Protein 6R2M (pdb70)

Radius of gyration: 29.25 Å; Cα contacts (8 Å, |Δi|>4): 1057; chains: 2; bounding box: 59×76×83 Å

Structure (mmCIF, N/CA/C/O backbone):
data_6R2M
#
_entry.id   6R2M
#
_cell.length_a   40.080
_cell.length_b   71.560
_cell.length_c   131.300
_cell.angle_alpha   90.00
_cell.angle_beta   95.80
_cell.angle_gamma   90.00
#
_symmetry.space_group_name_H-M   'P 1 21 1'
#
loop_
_entity.id
_entity.type
_entity.pdbx_description
1 polymer 'Glycoside transferase'
2 water water
#
loop_
_atom_site.group_PDB
_atom_site.id
_atom_site.type_symbol
_atom_site.label_atom_id
_atom_site.label_alt_id
_atom_site.label_comp_id
_atom_site.label_asym_id
_atom_site.label_entity_id
_atom_site.label_seq_id
_atom_site.pdbx_PDB_ins_code
_atom_site.Cartn_x
_atom_site.Cartn_y
_atom_site.Cartn_z
_atom_site.occupancy
_atom_site.B_iso_or_equiv
_atom_site.auth_seq_id
_atom_site.auth_comp_id
_atom_site.auth_asym_id
_atom_site.auth_atom_id
_atom_site.pdbx_PDB_model_num
ATOM 1 N N . SER A 1 10 ? 15.907 80.515 47.687 1.00 47.17 10 SER A N 1
ATOM 2 C CA . SER A 1 10 ? 15.730 79.202 48.302 1.00 40.95 10 SER A CA 1
ATOM 3 C C . SER A 1 10 ? 16.261 78.088 47.406 1.00 35.70 10 SER A C 1
ATOM 4 O O . SER A 1 10 ? 15.487 77.346 46.800 1.00 34.95 10 SER A O 1
ATOM 7 N N . ALA A 1 11 ? 17.590 77.966 47.328 1.00 34.62 11 ALA A N 1
ATOM 8 C CA . ALA A 1 11 ? 18.196 76.932 46.509 1.00 26.45 11 ALA A CA 1
ATOM 9 C C . ALA A 1 11 ? 19.576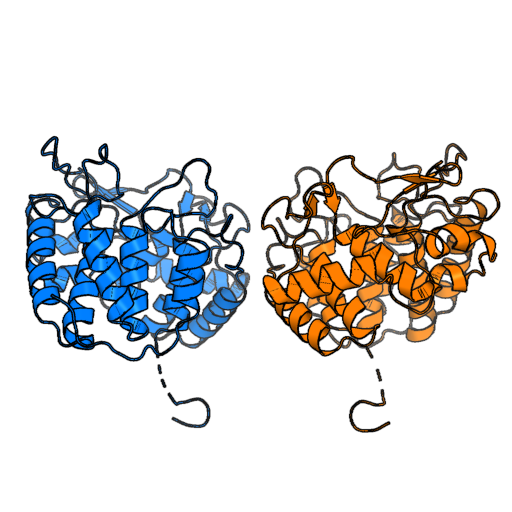 76.571 47.046 1.00 20.97 11 ALA A C 1
ATOM 10 O O . ALA A 1 11 ? 20.378 77.475 47.319 1.00 23.05 11 ALA A O 1
ATOM 12 N N . PRO A 1 12 ? 19.887 75.290 47.202 1.00 18.01 12 PRO A N 1
ATOM 13 C CA . PRO A 1 12 ? 21.237 74.915 47.629 1.00 16.37 12 PRO A CA 1
ATOM 14 C C . PRO A 1 12 ? 22.267 75.215 46.549 1.00 18.71 12 PRO A C 1
ATOM 15 O O . PRO A 1 12 ? 21.953 75.352 45.365 1.00 14.29 12 PRO A O 1
ATOM 19 N N . LYS A 1 13 ? 23.518 75.330 46.987 1.00 16.91 13 LYS A N 1
ATOM 20 C CA . LYS A 1 13 ? 24.620 75.459 46.043 1.00 15.78 13 LYS A CA 1
ATOM 21 C C . LYS A 1 13 ? 24.585 74.279 45.075 1.00 19.42 13 LYS A C 1
ATOM 22 O O . LYS A 1 13 ? 24.327 73.143 45.475 1.00 15.24 13 LYS A O 1
ATOM 28 N N . GLU A 1 14 ? 24.788 74.558 43.788 1.00 15.66 14 GLU A N 1
ATOM 29 C CA . GLU A 1 14 ? 24.720 73.500 42.788 1.00 16.62 14 GLU A CA 1
ATOM 30 C C . GLU A 1 14 ? 25.905 72.556 42.944 1.00 17.06 14 GLU A C 1
ATOM 31 O O . GLU A 1 14 ? 27.057 72.993 43.030 1.00 20.31 14 GLU A O 1
ATOM 37 N N . THR A 1 15 ? 25.617 71.260 42.990 1.00 15.20 15 THR A N 1
ATOM 38 C CA . THR A 1 15 ? 26.619 70.225 43.186 1.00 12.58 15 THR A CA 1
ATOM 39 C C . THR A 1 15 ? 26.843 69.460 41.886 1.00 15.33 15 THR A C 1
ATOM 40 O O . THR A 1 15 ? 25.991 69.458 40.995 1.00 17.34 15 THR A O 1
ATOM 44 N N . THR A 1 16 ? 27.983 68.764 41.802 1.00 12.75 16 THR A N 1
ATOM 45 C CA . THR A 1 16 ? 28.287 67.918 40.649 1.00 13.04 16 THR A CA 1
ATOM 46 C C . THR A 1 16 ? 27.826 66.488 40.905 1.00 12.50 16 THR A C 1
ATOM 47 O O . THR A 1 16 ? 28.431 65.794 41.736 1.00 11.38 16 THR A O 1
ATOM 51 N N . PRO A 1 17 ? 26.803 65.989 40.209 1.00 11.20 17 PRO A N 1
ATOM 52 C CA . PRO A 1 17 ? 26.336 64.624 40.461 1.00 10.69 17 PRO A CA 1
ATOM 53 C C . PRO A 1 17 ? 27.384 63.585 40.085 1.00 12.32 17 PRO A C 1
ATOM 54 O O . PRO A 1 17 ? 28.283 63.831 39.271 1.00 11.87 17 PRO A O 1
ATOM 58 N N . THR A 1 18 ? 27.268 62.412 40.720 1.00 8.91 18 THR A N 1
ATOM 59 C CA . THR A 1 18 ? 28.116 61.286 40.334 1.00 12.68 18 THR A CA 1
ATOM 60 C C . THR A 1 18 ? 27.706 60.715 38.990 1.00 12.59 18 THR A C 1
ATOM 61 O O . THR A 1 18 ? 28.511 60.049 38.334 1.00 11.70 18 THR A O 1
ATOM 65 N N . SER A 1 19 ? 26.472 60.972 38.572 1.00 10.77 19 SER A N 1
ATOM 66 C CA A SER A 1 19 ? 25.923 60.445 37.332 0.50 10.93 19 SER A CA 1
ATOM 67 C CA B SER A 1 19 ? 25.986 60.545 37.272 0.50 10.92 19 SER A CA 1
ATOM 68 C C . SER A 1 19 ? 24.638 61.205 37.045 1.00 9.11 19 SER A C 1
ATOM 69 O O . SER A 1 19 ? 23.967 61.649 37.981 1.00 10.13 19 SER A O 1
ATOM 74 N N . THR A 1 20 ? 24.281 61.315 35.775 1.00 9.45 20 THR A N 1
ATOM 75 C CA . THR A 1 20 ? 23.024 61.940 35.400 1.00 9.31 20 THR A CA 1
ATOM 76 C C . THR A 1 20 ? 22.114 61.039 34.583 1.00 7.41 20 THR A C 1
ATOM 77 O O . THR A 1 20 ? 21.069 61.508 34.127 1.00 9.40 20 THR A O 1
ATOM 81 N N . SER A 1 21 ? 22.478 59.773 34.365 1.00 9.32 21 SER A N 1
ATOM 82 C CA . SER A 1 21 ? 21.736 58.951 33.412 1.00 9.01 21 SER A CA 1
ATOM 83 C C . SER A 1 21 ? 20.343 58.604 33.924 1.00 9.57 21 SER A C 1
ATOM 84 O O . SER A 1 21 ? 19.382 58.567 33.141 1.00 11.20 21 SER A O 1
ATOM 87 N N . VAL A 1 22 ? 20.210 58.324 35.226 1.00 8.08 22 VAL A N 1
ATOM 88 C CA . VAL A 1 22 ? 18.894 58.019 35.778 1.00 5.74 22 VAL A CA 1
ATOM 89 C C . VAL A 1 22 ? 17.989 59.241 35.685 1.00 6.76 22 VAL A C 1
ATOM 90 O O . VAL A 1 22 ? 16.824 59.142 35.287 1.00 8.32 22 VAL A O 1
ATOM 94 N N . GLN A 1 23 ? 18.515 60.414 36.054 1.00 7.17 23 GLN A N 1
ATOM 95 C CA . GLN A 1 23 ? 17.740 61.650 35.951 1.00 8.40 23 GLN A CA 1
ATOM 96 C C . GLN A 1 23 ? 17.230 61.858 34.530 1.00 10.04 23 GLN A C 1
ATOM 97 O O . GLN A 1 23 ? 16.058 62.191 34.320 1.00 10.71 23 GLN A O 1
ATOM 103 N N . THR A 1 24 ? 18.107 61.664 33.539 1.00 10.05 24 THR A N 1
ATOM 104 C CA . THR A 1 24 ? 17.712 61.796 32.140 1.00 8.79 24 THR A CA 1
ATOM 105 C C . THR A 1 24 ? 16.641 60.781 31.780 1.00 9.19 24 THR A C 1
ATOM 106 O O . THR A 1 24 ? 15.645 61.126 31.137 1.00 9.34 24 THR A O 1
ATOM 110 N N . TYR A 1 25 ? 16.803 59.540 32.246 1.00 9.11 25 TYR A N 1
ATOM 111 C CA . TYR A 1 25 ? 15.838 58.489 31.943 1.00 11.08 25 TYR A CA 1
ATOM 112 C C . TYR A 1 25 ? 14.495 58.762 32.611 1.00 9.27 25 TYR A C 1
ATOM 113 O O . TYR A 1 25 ? 13.437 58.543 32.009 1.00 9.70 25 TYR A O 1
ATOM 122 N N . VAL A 1 26 ? 14.514 59.272 33.844 1.00 9.33 26 VAL A N 1
ATOM 123 C CA . VAL A 1 26 ? 13.261 59.584 34.522 1.00 9.63 26 VAL A CA 1
ATOM 124 C C . VAL A 1 26 ? 12.540 60.728 33.819 1.00 9.97 26 VAL A C 1
ATOM 125 O O . VAL A 1 26 ? 11.320 60.685 33.622 1.00 7.98 26 VAL A O 1
ATOM 129 N N . LYS A 1 27 ? 13.285 61.772 33.440 1.00 8.95 27 LYS A N 1
ATOM 130 C CA . LYS A 1 27 ? 12.695 62.877 32.694 1.00 8.01 27 LYS A CA 1
ATOM 131 C C . LYS A 1 27 ? 12.044 62.388 31.404 1.00 8.21 27 LYS A C 1
ATOM 132 O O . LYS A 1 27 ? 10.966 62.857 31.028 1.00 12.62 27 LYS A O 1
ATOM 138 N N . GLU A 1 28 ? 12.675 61.431 30.728 1.00 8.93 28 GLU A N 1
ATOM 139 C CA . GLU A 1 28 ? 12.179 60.999 29.424 1.00 13.13 28 GLU A CA 1
ATOM 140 C C . GLU A 1 28 ? 11.053 59.973 29.525 1.00 12.27 28 GLU A C 1
ATOM 141 O O . GLU A 1 28 ? 10.226 59.879 28.609 1.00 15.94 28 GLU A O 1
ATOM 147 N N . ASN A 1 29 ? 10.986 59.198 30.603 1.00 11.13 29 ASN A N 1
ATOM 148 C CA . ASN A 1 29 ? 10.093 58.047 30.604 1.00 8.09 29 ASN A CA 1
ATOM 149 C C . ASN A 1 29 ? 9.090 58.001 31.737 1.00 11.09 29 ASN A C 1
ATOM 150 O O . ASN A 1 29 ? 8.047 57.370 31.576 1.00 12.21 29 ASN A O 1
ATOM 155 N N . TYR A 1 30 ? 9.382 58.608 32.881 1.00 9.63 30 TYR A N 1
ATOM 156 C CA . TYR A 1 30 ? 8.498 58.506 34.031 1.00 8.05 30 TYR A CA 1
ATOM 157 C C . TYR A 1 30 ? 7.957 59.860 34.464 1.00 10.81 30 TYR A C 1
ATOM 158 O O . TYR A 1 30 ? 7.480 59.988 35.593 1.00 12.21 30 TYR A O 1
ATOM 167 N N . THR A 1 31 ? 8.028 60.882 33.616 1.00 10.08 31 THR A N 1
ATOM 168 C CA . THR A 1 31 ? 7.579 62.212 34.005 1.00 8.23 31 THR A CA 1
ATOM 169 C C . THR A 1 31 ? 6.399 62.644 33.151 1.00 11.73 31 THR A C 1
ATOM 170 O O . THR A 1 31 ? 6.481 62.646 31.918 1.00 13.92 31 THR A O 1
ATOM 174 N N . ALA A 1 32 ? 5.310 63.019 33.810 1.00 12.64 32 ALA A N 1
ATOM 175 C CA . ALA A 1 32 ? 4.159 63.570 33.112 1.00 18.95 32 ALA A CA 1
ATOM 176 C C . ALA A 1 32 ? 4.417 65.032 32.749 1.00 15.05 32 ALA A C 1
ATOM 177 O O . ALA A 1 32 ? 5.399 65.645 33.177 1.00 17.91 32 ALA A O 1
ATOM 179 N N . LYS A 1 33 ? 3.507 65.599 31.946 1.00 28.91 33 LYS A N 1
ATOM 180 C CA . LYS A 1 33 ? 3.698 66.961 31.447 1.00 21.84 33 LYS A CA 1
ATOM 181 C C . LYS A 1 33 ? 3.785 67.984 32.576 1.00 29.84 33 LYS A C 1
ATOM 182 O O . LYS A 1 33 ? 4.472 69.004 32.436 1.00 33.68 33 LYS A O 1
ATOM 188 N N . ASN A 1 34 ? 3.112 67.735 33.697 1.00 32.80 34 ASN A N 1
ATOM 189 C CA . ASN A 1 34 ? 3.189 68.653 34.826 1.00 36.74 34 ASN A CA 1
ATOM 190 C C . ASN A 1 34 ? 4.426 68.441 35.688 1.00 32.68 34 ASN A C 1
ATOM 191 O O . ASN A 1 34 ? 4.573 69.125 36.708 1.00 27.56 34 ASN A O 1
ATOM 196 N N . GLY A 1 35 ? 5.315 67.526 35.309 1.00 16.77 35 GLY A N 1
ATOM 197 C CA . GLY A 1 35 ? 6.535 67.319 36.053 1.00 20.45 35 GLY A CA 1
ATOM 198 C C . GLY A 1 35 ? 6.449 66.275 37.134 1.00 14.13 35 GLY A C 1
ATOM 199 O O . GLY A 1 35 ? 7.448 66.041 37.829 1.00 17.64 35 GLY A O 1
ATOM 200 N N . LEU A 1 36 ? 5.302 65.631 37.311 1.00 14.16 36 LEU A N 1
ATOM 201 C CA . LEU A 1 36 ? 5.199 64.646 38.378 1.00 11.29 36 LEU A CA 1
ATOM 202 C C . LEU A 1 36 ? 5.658 63.286 37.880 1.00 10.36 36 LEU A C 1
ATOM 203 O O . LEU A 1 36 ? 5.545 62.969 36.690 1.00 9.32 36 LEU A O 1
ATOM 208 N N . ILE A 1 37 ? 6.197 62.493 38.809 1.00 9.65 37 ILE A N 1
ATOM 209 C CA . ILE A 1 37 ? 6.695 61.152 38.507 1.00 8.23 37 ILE A CA 1
ATOM 210 C C . ILE A 1 37 ? 5.538 60.162 38.556 1.00 8.42 37 ILE A C 1
ATOM 211 O O . ILE A 1 37 ? 4.816 60.083 39.558 1.00 9.08 37 ILE A O 1
ATOM 216 N N . VAL A 1 38 ? 5.371 59.382 37.471 1.00 7.06 38 VAL A N 1
ATOM 217 C CA . VAL A 1 38 ? 4.263 58.445 37.317 1.00 6.64 38 VAL A CA 1
ATOM 218 C C . VAL A 1 38 ? 4.737 57.021 37.602 1.00 9.45 38 VAL A C 1
ATOM 219 O O . VAL A 1 38 ? 5.930 56.706 37.528 1.00 10.63 38 VAL A O 1
ATOM 223 N N . ASP A 1 39 ? 3.784 56.138 37.928 1.00 7.84 39 ASP A N 1
ATOM 224 C CA . ASP A 1 39 ? 4.139 54.766 38.277 1.00 6.40 39 ASP A CA 1
ATOM 225 C C . ASP A 1 39 ? 4.505 53.933 37.052 1.00 7.44 39 ASP A C 1
ATOM 226 O O . ASP A 1 39 ? 5.427 53.115 37.118 1.00 9.51 39 ASP A O 1
ATOM 231 N N . TYR A 1 40 ? 3.783 54.104 35.941 1.00 7.60 40 TYR A N 1
ATOM 232 C CA . TYR A 1 40 ? 4.106 53.449 34.679 1.00 7.64 40 TYR A CA 1
ATOM 233 C C . TYR A 1 40 ? 3.988 54.457 33.550 1.00 10.12 40 TYR A C 1
ATOM 234 O O . TYR A 1 40 ? 3.076 55.288 33.552 1.00 12.67 40 TYR A O 1
ATOM 243 N N . LYS A 1 41 ? 4.868 54.341 32.558 1.00 8.85 41 LYS A N 1
ATOM 244 C CA . LYS A 1 41 ? 4.746 55.166 31.364 1.00 9.31 41 LYS A CA 1
ATOM 245 C C . LYS A 1 41 ? 3.515 54.746 30.569 1.00 11.86 41 LYS A C 1
ATOM 246 O O . LYS A 1 41 ? 3.243 53.553 30.407 1.00 12.20 41 LYS A O 1
ATOM 252 N N . ASN A 1 42 ? 2.771 55.736 30.072 1.00 11.05 42 ASN A N 1
ATOM 253 C CA . ASN A 1 42 ? 1.594 55.484 29.233 1.00 12.38 42 ASN A CA 1
ATOM 254 C C . ASN A 1 42 ? 0.568 54.611 29.951 1.00 17.81 42 ASN A C 1
ATOM 255 O O . ASN A 1 42 ? -0.077 53.749 29.349 1.00 19.21 42 ASN A O 1
ATOM 260 N N . ALA A 1 43 ? 0.413 54.820 31.253 1.00 16.57 43 ALA A N 1
ATOM 261 C CA . ALA A 1 43 ? -0.557 54.030 31.999 1.00 16.83 43 ALA A CA 1
ATOM 262 C C . ALA A 1 43 ? -1.973 54.485 31.677 1.00 17.25 43 ALA A C 1
ATOM 263 O O . ALA A 1 43 ? -2.229 55.678 31.488 1.00 21.33 43 ALA A O 1
ATOM 265 N N . GLN A 1 44 ? -2.898 53.523 31.616 1.00 26.41 44 GLN A N 1
ATOM 266 C CA . GLN A 1 44 ? -4.310 53.868 31.486 1.00 24.33 44 GLN A CA 1
ATOM 267 C C . GLN A 1 44 ? -4.821 54.550 32.750 1.00 23.45 44 GLN A C 1
ATOM 268 O O . GLN A 1 44 ? -5.647 55.468 32.678 1.00 29.46 44 GLN A O 1
ATOM 274 N N . GLU A 1 45 ? -4.347 54.103 33.918 1.00 23.24 45 GLU A N 1
ATOM 275 C CA . GLU A 1 45 ? -4.735 54.644 35.218 1.00 25.39 45 GLU A CA 1
ATOM 276 C C . GLU A 1 45 ? -3.464 55.094 35.931 1.00 16.51 45 GLU A C 1
ATOM 277 O O . GLU A 1 45 ? -2.967 54.395 36.829 1.00 19.42 45 GLU A O 1
ATOM 283 N N . PRO A 1 46 ? -2.908 56.243 35.551 1.00 14.71 46 PRO A N 1
ATOM 284 C CA . PRO A 1 46 ? -1.642 56.685 36.146 1.00 13.07 46 PRO A CA 1
ATOM 285 C C . PRO A 1 46 ? -1.824 57.147 37.579 1.00 14.28 46 PRO A C 1
ATOM 286 O O . PRO A 1 46 ? -2.856 57.712 37.949 1.00 14.46 46 PRO A O 1
ATOM 290 N N . HIS A 1 47 ? -0.782 56.929 38.380 1.00 10.62 47 HIS A N 1
ATOM 291 C CA . HIS A 1 47 ? -0.751 57.396 39.759 1.00 9.35 47 HIS A CA 1
ATOM 292 C C . HIS A 1 47 ? 0.539 58.159 39.990 1.00 12.32 47 HIS A C 1
ATOM 293 O O . HIS A 1 47 ? 1.619 57.680 39.623 1.00 12.44 47 HIS A O 1
ATOM 300 N N . TYR A 1 48 ? 0.418 59.339 40.594 1.00 9.98 48 TYR A N 1
ATOM 301 C CA . TYR A 1 48 ? 1.544 60.219 40.893 1.00 6.89 48 TYR A CA 1
ATOM 302 C C . TYR A 1 48 ? 1.784 60.136 42.397 1.00 9.12 48 TYR A C 1
ATOM 303 O O . TYR A 1 48 ? 1.217 60.900 43.174 1.00 8.78 48 TYR A O 1
ATOM 312 N N . LEU A 1 49 ? 2.653 59.205 42.792 1.00 6.72 49 LEU A N 1
ATOM 313 C CA . LEU A 1 49 ? 2.737 58.721 44.170 1.00 6.92 49 LEU A CA 1
ATOM 314 C C . LEU A 1 49 ? 3.755 59.503 44.996 1.00 6.80 49 LEU A C 1
ATOM 315 O O . LEU A 1 49 ? 4.842 59.827 44.514 1.00 8.15 49 LEU A O 1
ATOM 320 N N . ALA A 1 50 ? 3.396 59.795 46.258 1.00 5.87 50 ALA A N 1
ATOM 321 C CA . ALA A 1 50 ? 4.393 60.317 47.186 1.00 6.24 50 ALA A CA 1
ATOM 322 C C . ALA A 1 50 ? 5.545 59.343 47.334 1.00 7.14 50 ALA A C 1
ATOM 323 O O . ALA A 1 50 ? 6.692 59.756 47.572 1.00 7.13 50 ALA A O 1
ATOM 325 N N . GLU A 1 51 ? 5.253 58.050 47.202 1.00 5.42 51 GLU A N 1
ATOM 326 C CA . GLU A 1 51 ? 6.277 57.022 47.237 1.00 4.80 51 GLU A CA 1
ATOM 327 C C . GLU A 1 51 ? 7.320 57.255 46.152 1.00 7.01 51 GLU A C 1
ATOM 328 O O . GLU A 1 51 ? 8.533 57.206 46.412 1.00 6.28 51 GLU A O 1
ATOM 334 N N . SER A 1 52 ? 6.862 57.535 44.934 1.00 6.91 52 SER A N 1
ATOM 335 C CA . SER A 1 52 ? 7.779 57.704 43.813 1.00 5.32 52 SER A CA 1
ATOM 336 C C . SER A 1 52 ? 8.646 58.947 43.971 1.00 6.71 52 SER A C 1
ATOM 337 O O . SER A 1 52 ? 9.869 58.877 43.794 1.00 6.18 52 SER A O 1
ATOM 340 N N . ILE A 1 53 ? 8.042 60.100 44.299 1.00 8.32 53 ILE A N 1
ATOM 341 C CA . ILE A 1 53 ? 8.853 61.310 44.435 1.00 7.42 53 ILE A CA 1
ATOM 342 C C . ILE A 1 53 ? 9.823 61.161 45.603 1.00 7.53 53 ILE A C 1
ATOM 343 O O . ILE A 1 53 ? 10.976 61.593 45.515 1.00 8.26 53 ILE A O 1
ATOM 348 N N . GLY A 1 54 ? 9.402 60.505 46.691 1.00 5.51 54 GLY A N 1
ATOM 349 C CA . GLY A 1 54 ? 10.314 60.299 47.806 1.00 4.84 54 GLY A CA 1
ATOM 350 C C . GLY A 1 54 ? 11.486 59.396 47.445 1.00 6.13 54 GLY A C 1
ATOM 351 O O . GLY A 1 54 ? 12.619 59.631 47.878 1.00 6.36 54 GLY A O 1
ATOM 352 N N . LEU A 1 55 ? 11.231 58.345 46.666 1.00 6.19 55 LEU A N 1
ATOM 353 C CA . LEU A 1 55 ? 12.319 57.464 46.240 1.00 5.06 55 LEU A CA 1
ATOM 354 C C . LEU A 1 55 ? 13.269 58.195 45.296 1.00 6.59 55 LEU A C 1
ATOM 355 O O . LEU A 1 55 ? 14.491 58.032 45.379 1.00 6.02 55 LEU A O 1
ATOM 360 N N . TYR A 1 56 ? 12.721 59.016 44.409 1.00 7.20 56 TYR A N 1
ATOM 361 C CA . TYR A 1 56 ? 13.569 59.806 43.533 1.00 4.63 56 TYR A CA 1
ATOM 362 C C . TYR A 1 56 ? 14.405 60.788 44.339 1.00 8.27 56 TYR A C 1
ATOM 363 O O . TYR A 1 56 ? 15.604 60.941 44.083 1.00 7.51 56 TYR A O 1
ATOM 372 N N . MET A 1 57 ? 13.801 61.435 45.343 1.00 6.18 57 MET A N 1
ATOM 373 C CA . MET A 1 57 ? 14.573 62.309 46.227 1.00 7.00 57 MET A CA 1
ATOM 374 C C . MET A 1 57 ? 15.702 61.556 46.913 1.00 7.40 57 MET A C 1
ATOM 375 O O . MET A 1 57 ? 16.823 62.071 47.022 1.00 7.01 57 MET A O 1
ATOM 380 N N . GLU A 1 58 ? 15.412 60.347 47.407 1.00 6.97 58 GLU A N 1
ATOM 381 C CA . GLU A 1 58 ? 16.438 59.524 48.038 1.00 6.31 58 GLU A CA 1
ATOM 382 C C . GLU A 1 58 ? 17.591 59.257 47.073 1.00 7.66 58 GLU A C 1
ATOM 383 O O . GLU A 1 58 ? 18.769 59.418 47.427 1.00 8.94 58 GLU A O 1
ATOM 389 N N . TYR A 1 59 ? 17.267 58.861 45.838 1.00 7.39 59 TYR A N 1
ATOM 390 C CA . TYR A 1 59 ? 18.290 58.624 44.830 1.00 6.88 59 TYR A CA 1
ATOM 391 C C . TYR A 1 59 ? 19.119 59.878 44.570 1.00 8.05 59 TYR A C 1
ATOM 392 O O . TYR A 1 59 ? 20.346 59.806 44.465 1.00 6.78 59 TYR A O 1
ATOM 401 N N . LEU A 1 60 ? 18.466 61.039 44.467 1.00 5.31 60 LEU A N 1
ATOM 402 C CA . LEU A 1 60 ? 19.175 62.259 44.102 1.00 5.20 60 LEU A CA 1
ATOM 403 C C . LEU A 1 60 ? 20.165 62.689 45.174 1.00 7.05 60 LEU A C 1
ATOM 404 O O . LEU A 1 60 ? 21.216 63.244 44.845 1.00 7.72 60 LEU A O 1
ATOM 409 N N . VAL A 1 61 ? 19.862 62.437 46.451 1.00 7.45 61 VAL A N 1
ATOM 410 C CA . VAL A 1 61 ? 20.855 62.691 47.494 1.00 8.96 61 VAL A CA 1
ATOM 411 C C . VAL A 1 61 ? 22.037 61.751 47.328 1.00 10.36 61 VAL A C 1
ATOM 412 O O . VAL A 1 61 ? 23.200 62.166 47.449 1.00 11.78 61 VAL A O 1
ATOM 416 N N . GLU A 1 62 ? 21.762 60.478 47.017 1.00 9.54 62 GLU A N 1
ATOM 417 C CA . GLU A 1 62 ? 22.830 59.496 46.878 1.00 11.95 62 GLU A CA 1
ATOM 418 C C . GLU A 1 62 ? 23.792 59.872 45.754 1.00 10.29 62 GLU A C 1
ATOM 419 O O . GLU A 1 62 ? 25.006 59.672 45.881 1.00 13.00 62 GLU A O 1
ATOM 425 N N . VAL A 1 63 ? 23.281 60.437 44.658 1.00 8.27 63 VAL A N 1
ATOM 426 C CA . VAL A 1 63 ? 24.132 60.793 43.520 1.00 9.29 63 VAL A CA 1
ATOM 427 C C . VAL A 1 63 ? 24.545 62.266 43.543 1.00 7.61 63 VAL A C 1
ATOM 428 O O . VAL A 1 63 ? 25.093 62.766 42.557 1.00 8.55 63 VAL A O 1
ATOM 432 N N . ASN A 1 64 ? 24.309 62.968 44.651 1.00 8.57 64 ASN A N 1
ATOM 433 C CA . ASN A 1 64 ? 24.852 64.316 44.862 1.00 8.12 64 ASN A CA 1
ATOM 434 C C . ASN A 1 64 ? 24.317 65.312 43.843 1.00 7.88 64 ASN A C 1
ATOM 435 O O . ASN A 1 64 ? 25.070 66.096 43.271 1.00 8.96 64 ASN A O 1
ATOM 440 N N . ASP A 1 65 ? 23.009 65.282 43.591 1.00 6.41 65 ASP A N 1
ATOM 441 C CA . ASP A 1 65 ? 22.401 66.158 42.584 1.00 7.93 65 ASP A CA 1
ATOM 442 C C . ASP A 1 65 ? 21.465 67.161 43.260 1.00 7.80 65 ASP A C 1
ATOM 443 O O . ASP A 1 65 ? 20.250 66.972 43.330 1.00 8.17 65 ASP A O 1
ATOM 448 N N . SER A 1 66 ? 22.042 68.270 43.731 1.00 8.49 66 SER A N 1
ATOM 449 C CA . SER A 1 66 ? 21.226 69.220 44.481 1.00 6.28 66 SER A CA 1
ATOM 450 C C . SER A 1 66 ? 20.204 69.925 43.603 1.00 9.08 66 SER A C 1
ATOM 451 O O . SER A 1 66 ? 19.102 70.245 44.072 1.00 10.09 66 SER A O 1
ATOM 454 N N . LYS A 1 67 ? 20.551 70.190 42.347 1.00 7.62 67 LYS A N 1
ATOM 455 C CA . LYS A 1 67 ? 19.624 70.902 41.475 1.00 8.56 67 LYS A CA 1
ATOM 456 C C . LYS A 1 67 ? 18.360 70.091 41.219 1.00 10.17 67 LYS A C 1
ATOM 457 O O . LYS A 1 67 ? 17.239 70.603 41.362 1.00 9.56 67 LYS A O 1
ATOM 463 N N . THR A 1 68 ? 18.513 68.818 40.847 1.00 8.26 68 THR A N 1
ATOM 464 C CA . THR A 1 68 ? 17.320 68.005 40.623 1.00 7.66 68 THR A CA 1
ATOM 465 C C . THR A 1 68 ? 16.585 67.737 41.937 1.00 8.70 68 THR A C 1
ATOM 466 O O . THR A 1 68 ? 15.354 67.694 41.951 1.00 8.61 68 THR A O 1
ATOM 470 N N . PHE A 1 69 ? 17.311 67.611 43.050 1.00 7.88 69 PHE A N 1
ATOM 471 C CA . PHE A 1 69 ? 16.658 67.432 44.343 1.00 6.82 69 PHE A CA 1
ATOM 472 C C . PHE A 1 69 ? 15.735 68.611 44.655 1.00 8.57 69 PHE A C 1
ATOM 473 O O . PHE A 1 69 ? 14.589 68.420 45.076 1.00 6.63 69 PHE A O 1
ATOM 481 N N . GLN A 1 70 ? 16.229 69.840 44.485 1.00 7.26 70 GLN A N 1
ATOM 482 C CA . GLN A 1 70 ? 15.395 71.008 44.770 1.00 9.10 70 GLN A CA 1
ATOM 483 C C . GLN A 1 70 ? 14.212 71.093 43.812 1.00 9.83 70 GLN A C 1
ATOM 484 O O . GLN A 1 70 ? 13.122 71.517 44.218 1.00 10.08 70 GLN A O 1
ATOM 490 N N . GLU A 1 71 ? 14.392 70.675 42.554 1.00 7.85 71 GLU A N 1
ATOM 491 C CA . GLU A 1 71 ? 13.258 70.658 41.633 1.00 8.73 71 GLU A CA 1
ATOM 492 C C . GLU A 1 71 ? 12.170 69.735 42.151 1.00 8.91 71 GLU A C 1
ATOM 493 O O . GLU A 1 71 ? 10.978 70.063 42.072 1.00 8.72 71 GLU A O 1
ATOM 499 N N . GLN A 1 72 ? 12.568 68.596 42.727 1.00 9.19 72 GLN A N 1
ATOM 500 C CA . GLN A 1 72 ? 11.604 67.682 43.322 1.00 8.03 72 GLN A CA 1
ATOM 501 C C . GLN A 1 72 ? 10.962 68.277 44.568 1.00 7.61 72 GLN A C 1
ATOM 502 O O . GLN A 1 72 ? 9.760 68.106 44.774 1.00 9.14 72 GLN A O 1
ATOM 508 N N . VAL A 1 73 ? 11.741 68.967 45.412 1.00 6.78 73 VAL A N 1
ATOM 509 C CA . VAL A 1 73 ? 11.148 69.596 46.599 1.00 7.69 73 VAL A CA 1
ATOM 510 C C . VAL A 1 73 ? 10.073 70.592 46.178 1.00 7.55 73 VAL A C 1
ATOM 511 O O . VAL A 1 73 ? 9.021 70.696 46.821 1.00 8.96 73 VAL A O 1
ATOM 515 N N . SER A 1 74 ? 10.310 71.318 45.082 1.00 7.94 74 SER A N 1
ATOM 516 C CA . SER A 1 74 ? 9.317 72.268 44.584 1.00 7.07 74 SER A CA 1
ATOM 517 C C . SER A 1 74 ? 8.048 71.561 44.136 1.00 7.58 74 SER A C 1
ATOM 518 O O . SER A 1 74 ? 6.941 72.019 44.442 1.00 9.83 74 SER A O 1
ATOM 521 N N . HIS A 1 75 ? 8.185 70.450 43.404 1.00 8.85 75 HIS A N 1
ATOM 522 C CA . HIS A 1 75 ? 6.998 69.689 43.012 1.00 8.54 75 HIS A CA 1
ATOM 523 C C . HIS A 1 75 ? 6.286 69.130 44.230 1.00 9.31 75 HIS A C 1
ATOM 524 O O . HIS A 1 75 ? 5.051 69.070 44.273 1.00 8.92 75 HIS A O 1
ATOM 531 N N . LEU A 1 76 ? 7.052 68.682 45.221 1.00 8.40 76 LEU A N 1
ATOM 532 C CA . LEU A 1 76 ? 6.455 68.210 46.463 1.00 6.63 76 LEU A CA 1
ATOM 533 C C . LEU A 1 76 ? 5.627 69.305 47.128 1.00 9.77 76 LEU A C 1
ATOM 534 O O . LEU A 1 76 ? 4.487 69.072 47.547 1.00 9.95 76 LEU A O 1
ATOM 539 N N . GLU A 1 77 ? 6.182 70.513 47.211 1.00 8.28 77 GLU A N 1
ATOM 540 C CA . GLU A 1 77 ? 5.491 71.601 47.895 1.00 10.03 77 GLU A CA 1
ATOM 541 C C . GLU A 1 77 ? 4.239 72.014 47.148 1.00 11.06 77 GLU A C 1
ATOM 542 O O . GLU A 1 77 ? 3.223 72.335 47.770 1.00 15.57 77 GLU A O 1
ATOM 548 N N . LYS A 1 78 ? 4.287 72.004 45.817 1.00 9.50 78 LYS A N 1
ATOM 549 C CA . LYS A 1 78 ? 3.160 72.519 45.055 1.00 8.70 78 LYS A CA 1
ATOM 550 C C . LYS A 1 78 ? 2.065 71.491 44.824 1.00 13.42 78 LYS A C 1
ATOM 551 O O . LYS A 1 78 ? 0.919 71.884 44.579 1.00 17.08 78 LYS A O 1
ATOM 557 N N . ASN A 1 79 ? 2.368 70.196 44.905 1.00 9.54 79 ASN A N 1
ATOM 558 C CA . ASN A 1 79 ? 1.396 69.184 44.527 1.00 6.52 79 ASN A CA 1
ATOM 559 C C . ASN A 1 79 ? 1.047 68.200 45.624 1.00 8.24 79 ASN A C 1
ATOM 560 O O . ASN A 1 79 ? -0.000 67.553 45.521 1.00 11.97 79 ASN A O 1
ATOM 565 N N . PHE A 1 80 ? 1.877 68.057 46.661 1.00 7.91 80 PHE A N 1
ATOM 566 C CA . PHE A 1 80 ? 1.661 67.012 47.655 1.00 9.96 80 PHE A CA 1
ATOM 567 C C . PHE A 1 80 ? 1.405 67.543 49.055 1.00 9.20 80 PHE A C 1
ATOM 568 O O . PHE A 1 80 ? 0.596 66.960 49.789 1.00 10.60 80 PHE A O 1
ATOM 576 N N . ILE A 1 81 ? 2.060 68.626 49.461 1.00 9.77 81 ILE A N 1
ATOM 577 C CA . ILE A 1 81 ? 1.987 69.085 50.846 1.00 9.92 81 ILE A CA 1
ATOM 578 C C . ILE A 1 81 ? 0.788 70.003 51.027 1.00 12.57 81 ILE A C 1
ATOM 579 O O . ILE A 1 81 ? 0.645 71.009 50.316 1.00 14.35 81 ILE A O 1
ATOM 584 N N . THR A 1 82 ? -0.068 69.666 51.986 1.00 11.49 82 THR A N 1
ATOM 585 C CA . THR A 1 82 ? -1.232 70.494 52.275 1.00 9.70 82 THR A CA 1
ATOM 586 C C . THR A 1 82 ? -0.845 71.711 53.107 1.00 15.06 82 THR A C 1
ATOM 587 O O . THR A 1 82 ? 0.275 71.832 53.608 1.00 14.35 82 THR A O 1
ATOM 591 N N . GLU A 1 83 ? -1.815 72.608 53.288 1.00 15.95 83 GLU A N 1
ATOM 592 C CA . GLU A 1 83 ? -1.549 73.797 54.085 1.00 19.95 83 GLU A CA 1
ATOM 593 C C . GLU A 1 83 ? -1.333 73.471 55.558 1.00 19.76 83 GLU A C 1
ATOM 594 O O . GLU A 1 83 ? -0.713 74.271 56.265 1.00 18.64 83 GLU A O 1
ATOM 600 N N . ASP A 1 84 ? -1.807 72.319 56.044 1.00 19.66 84 ASP A N 1
ATOM 601 C CA . ASP A 1 84 ? -1.477 71.882 57.395 1.00 19.80 84 ASP A CA 1
ATOM 602 C C . ASP A 1 84 ? -0.367 70.829 57.424 1.00 19.54 84 ASP A C 1
ATOM 603 O O . ASP A 1 84 ? -0.276 70.054 58.387 1.00 18.14 84 ASP A O 1
ATOM 608 N N . ASN A 1 85 ? 0.472 70.786 56.380 1.00 14.30 85 ASN A N 1
ATOM 609 C CA . ASN A 1 85 ? 1.758 70.100 56.405 1.00 13.38 85 ASN A CA 1
ATOM 610 C C . ASN A 1 85 ? 1.620 68.585 56.366 1.00 12.07 85 ASN A C 1
ATOM 611 O O . ASN A 1 85 ? 2.511 67.870 56.826 1.00 13.03 85 ASN A O 1
ATOM 616 N N . PHE A 1 86 ? 0.520 68.084 55.810 1.00 9.79 86 PHE A N 1
ATOM 617 C CA . PHE A 1 86 ? 0.399 66.671 55.482 1.00 8.56 86 PHE A CA 1
ATOM 618 C C . PHE A 1 86 ? 0.905 66.435 54.066 1.00 8.72 86 PHE A C 1
ATOM 619 O O . PHE A 1 86 ? 0.879 67.336 53.221 1.00 10.51 86 PHE A O 1
ATOM 627 N N . ILE A 1 87 ? 1.378 65.221 53.810 1.00 6.70 87 ILE A N 1
ATOM 628 C CA . ILE A 1 87 ? 1.826 64.818 52.475 1.00 8.56 87 ILE A CA 1
ATOM 629 C C . ILE A 1 87 ? 0.774 63.866 51.922 1.00 7.67 87 ILE A C 1
ATOM 630 O O . ILE A 1 87 ? 0.615 62.751 52.430 1.00 8.76 87 ILE A O 1
ATOM 635 N N . LYS A 1 88 ? 0.034 64.303 50.895 1.00 7.87 88 LYS A N 1
ATOM 636 C CA . LYS A 1 88 ? -0.899 63.406 50.215 1.00 5.59 88 LYS A CA 1
ATOM 637 C C . LYS A 1 88 ? -0.165 62.182 49.676 1.00 7.27 88 LYS A C 1
ATOM 638 O O . LYS A 1 88 ? 0.904 62.308 49.079 1.00 8.46 88 LYS A O 1
ATOM 644 N N . TRP A 1 89 ? -0.744 60.988 49.861 1.00 6.99 89 TRP A N 1
ATOM 645 C CA . TRP A 1 89 ? -0.049 59.797 49.364 1.00 5.68 89 TRP A CA 1
ATOM 646 C C . TRP A 1 89 ? -0.029 59.751 47.837 1.00 8.77 89 TRP A C 1
ATOM 647 O O . TRP A 1 89 ? 0.829 59.075 47.265 1.00 6.80 89 TRP A O 1
ATOM 658 N N . GLU A 1 90 ? -0.936 60.469 47.165 1.00 6.45 90 GLU A N 1
ATOM 659 C CA . GLU A 1 90 ? -0.816 60.704 45.727 1.00 6.95 90 GLU A CA 1
ATOM 660 C C . GLU A 1 90 ? -1.376 62.086 45.415 1.00 7.58 90 GLU A C 1
ATOM 661 O O . GLU A 1 90 ? -2.170 62.648 46.176 1.00 8.94 90 GLU A O 1
ATOM 667 N N . ALA A 1 91 ? -0.937 62.648 44.290 1.00 7.66 91 ALA A N 1
ATOM 668 C CA . ALA A 1 91 ? -1.191 64.062 43.999 1.00 8.36 91 ALA A CA 1
ATOM 669 C C . ALA A 1 91 ? -2.477 64.216 43.191 1.00 9.87 91 ALA A C 1
ATOM 670 O O . ALA A 1 91 ? -2.465 64.446 41.974 1.00 13.60 91 ALA A O 1
ATOM 672 N N . THR A 1 92 ? -3.611 64.089 43.886 1.00 10.13 92 THR A N 1
ATOM 673 C CA . THR A 1 92 ? -4.907 64.424 43.311 1.00 7.06 92 THR A CA 1
ATOM 674 C C . THR A 1 92 ? -5.703 65.233 44.328 1.00 8.66 92 THR A C 1
ATOM 675 O O . THR A 1 92 ? -5.484 65.148 45.542 1.00 12.02 92 THR A O 1
ATOM 679 N N . ASP A 1 93 ? -6.641 66.027 43.808 1.00 11.01 93 ASP A N 1
ATOM 680 C CA . ASP A 1 93 ? -7.487 66.843 44.671 1.00 12.66 93 ASP A CA 1
ATOM 681 C C . ASP A 1 93 ? -8.346 65.976 45.578 1.00 11.91 93 ASP A C 1
ATOM 682 O O . ASP A 1 93 ? -8.676 66.383 46.701 1.00 12.95 93 ASP A O 1
ATOM 687 N N . ALA A 1 94 ? -8.690 64.774 45.124 1.00 9.27 94 ALA A N 1
ATOM 688 C CA . ALA A 1 94 ? -9.573 63.883 45.862 1.00 12.01 94 ALA A CA 1
ATOM 689 C C . ALA A 1 94 ? -8.867 63.115 46.964 1.00 11.55 94 ALA A C 1
ATOM 690 O O . ALA A 1 94 ? -9.538 62.431 47.743 1.00 14.71 94 ALA A O 1
ATOM 692 N N . THR A 1 95 ? -7.544 63.201 47.047 1.00 9.85 95 THR A N 1
ATOM 693 C CA . THR A 1 95 ? -6.794 62.457 48.054 1.00 8.24 95 THR A CA 1
ATOM 694 C C . THR A 1 95 ? -6.882 63.173 49.387 1.00 9.34 95 THR A C 1
ATOM 695 O O . THR A 1 95 ? -6.554 64.358 49.484 1.00 9.75 95 THR A O 1
ATOM 699 N N . THR A 1 96 ? -7.278 62.443 50.427 1.00 8.19 96 THR A N 1
ATOM 700 C CA . THR A 1 96 ? -7.507 63.055 51.730 1.00 11.22 96 THR A CA 1
ATOM 701 C C . THR A 1 96 ? -6.655 62.435 52.825 1.00 9.44 96 THR A C 1
ATOM 702 O O . THR A 1 96 ? -6.893 62.720 54.003 1.00 8.88 96 THR A O 1
ATOM 706 N N . THR A 1 97 ? -5.694 61.581 52.477 1.00 8.01 97 THR A N 1
ATOM 707 C CA . THR A 1 97 ? -4.874 60.878 53.450 1.00 9.82 97 THR A CA 1
ATOM 708 C C . THR A 1 97 ? -3.406 60.941 53.052 1.00 8.31 97 THR A C 1
ATOM 709 O O . THR A 1 97 ? -3.061 61.129 51.880 1.00 9.11 97 THR A O 1
ATOM 713 N N . ASN A 1 98 ? -2.547 60.768 54.059 1.00 9.31 98 ASN A N 1
ATOM 714 C CA . ASN A 1 98 ? -1.128 60.506 53.861 1.00 9.98 98 ASN A CA 1
ATOM 715 C C . ASN A 1 98 ? -0.901 58.991 53.846 1.00 7.66 98 ASN A C 1
ATOM 716 O O . ASN A 1 98 ? -1.843 58.197 53.843 1.00 9.79 98 ASN A O 1
ATOM 721 N N . ALA A 1 99 ? 0.365 58.576 53.851 1.00 8.73 99 ALA A N 1
ATOM 722 C CA . ALA A 1 99 ? 0.769 57.211 54.188 1.00 7.78 99 ALA A CA 1
ATOM 723 C C . ALA A 1 99 ? 2.069 57.351 54.955 1.00 5.49 99 ALA A C 1
ATOM 724 O O . ALA A 1 99 ? 3.013 57.955 54.433 1.00 7.33 99 ALA A O 1
ATOM 726 N N . ILE A 1 100 ? 2.125 56.850 56.197 1.00 7.68 100 ILE A N 1
ATOM 727 C CA . ILE A 1 100 ? 3.275 57.207 57.033 1.00 6.64 100 ILE A CA 1
ATOM 728 C C . ILE A 1 100 ? 4.581 56.742 56.408 1.00 8.82 100 ILE A C 1
ATOM 729 O O . ILE A 1 100 ? 5.605 57.415 56.550 1.00 5.93 100 ILE A O 1
ATOM 734 N N . VAL A 1 101 ? 4.569 55.616 55.690 1.00 7.45 101 VAL A N 1
ATOM 735 C CA . VAL A 1 101 ? 5.802 55.103 55.095 1.00 7.76 101 VAL A CA 1
ATOM 736 C C . VAL A 1 101 ? 6.380 56.120 54.118 1.00 7.99 101 VAL A C 1
ATOM 737 O O . VAL A 1 101 ? 7.605 56.285 54.024 1.00 6.96 101 VAL A O 1
ATOM 741 N N . ASP A 1 102 ? 5.509 56.837 53.399 1.00 4.85 102 ASP A N 1
ATOM 742 C CA . ASP A 1 102 ? 5.958 57.835 52.433 1.00 6.06 102 ASP A CA 1
ATOM 743 C C . ASP A 1 102 ? 6.412 59.118 53.115 1.00 6.96 102 ASP A C 1
ATOM 744 O O . ASP A 1 102 ? 7.355 59.769 52.633 1.00 8.60 102 ASP A O 1
ATOM 749 N N . ASP A 1 103 ? 5.776 59.490 54.240 1.00 7.41 103 ASP A N 1
ATOM 750 C CA . ASP A 1 103 ? 6.257 60.629 55.014 1.00 7.79 103 ASP A CA 1
ATOM 751 C C . ASP A 1 103 ? 7.649 60.353 55.547 1.00 8.29 103 ASP A C 1
ATOM 752 O O . ASP A 1 103 ? 8.529 61.211 55.471 1.00 7.04 103 ASP A O 1
ATOM 757 N N . PHE A 1 104 ? 7.843 59.150 56.109 1.00 7.90 104 PHE A N 1
ATOM 758 C CA . PHE A 1 104 ? 9.136 58.739 56.660 1.00 6.11 104 PHE A CA 1
ATOM 759 C C . PHE A 1 104 ? 10.227 58.815 55.601 1.00 8.13 104 PHE A C 1
ATOM 760 O O . PHE A 1 104 ? 11.332 59.308 55.855 1.00 6.01 104 PHE A O 1
ATOM 768 N N . ARG A 1 105 ? 9.936 58.313 54.406 1.00 7.37 105 ARG A N 1
ATOM 769 C CA . ARG A 1 105 ? 10.934 58.309 53.342 1.00 4.71 105 ARG A CA 1
ATOM 770 C C . ARG A 1 105 ? 11.305 59.729 52.934 1.00 6.34 105 ARG A C 1
ATOM 771 O O . ARG A 1 105 ? 12.484 60.049 52.782 1.00 6.91 105 ARG A O 1
ATOM 779 N N . ILE A 1 106 ? 10.309 60.601 52.778 1.00 5.88 106 ILE A N 1
ATOM 780 C CA . ILE A 1 106 ? 10.568 61.960 52.316 1.00 5.39 106 ILE A CA 1
ATOM 781 C C . ILE A 1 106 ? 11.341 62.742 53.371 1.00 4.37 106 ILE A C 1
ATOM 782 O O . ILE A 1 106 ? 12.302 63.451 53.053 1.00 7.37 106 ILE A O 1
ATOM 787 N N . THR A 1 107 ? 10.919 62.645 54.641 1.00 6.22 107 THR A N 1
ATOM 788 C CA . THR A 1 107 ? 11.609 63.399 55.679 1.00 7.41 107 THR A CA 1
ATOM 789 C C . THR A 1 107 ? 13.022 62.881 55.878 1.00 7.50 107 THR A C 1
ATOM 790 O O . THR A 1 107 ? 13.942 63.676 56.072 1.00 8.27 107 THR A O 1
ATOM 794 N N . GLU A 1 108 ? 13.229 61.559 55.773 1.00 8.12 108 GLU A N 1
ATOM 795 C CA . GLU A 1 108 ? 14.588 61.032 55.826 1.00 8.65 108 GLU A CA 1
ATOM 796 C C . GLU A 1 108 ? 15.443 61.606 54.705 1.00 9.98 108 GLU A C 1
ATOM 797 O O . GLU A 1 108 ? 16.587 62.001 54.930 1.00 7.93 108 GLU A O 1
ATOM 803 N N . ALA A 1 109 ? 14.891 61.692 53.497 1.00 6.85 109 ALA A N 1
ATOM 804 C CA . ALA A 1 109 ? 15.644 62.238 52.380 1.00 5.73 109 ALA A CA 1
ATOM 805 C C . ALA A 1 109 ? 15.989 63.702 52.619 1.00 7.31 109 ALA A C 1
ATOM 806 O O . ALA A 1 109 ? 17.108 64.140 52.335 1.00 9.53 109 ALA A O 1
ATOM 808 N N . LEU A 1 110 ? 15.048 64.463 53.185 1.00 5.43 110 LEU A N 1
ATOM 809 C CA . LEU A 1 110 ? 15.298 65.866 53.484 1.00 5.27 110 LEU A CA 1
ATOM 810 C C . LEU A 1 110 ? 16.385 66.038 54.533 1.00 7.87 110 LEU A C 1
ATOM 811 O O . LEU A 1 110 ? 17.223 66.943 54.415 1.00 6.40 110 LEU A O 1
ATOM 816 N N . TYR A 1 111 ? 16.369 65.210 55.581 1.00 7.29 111 TYR A N 1
ATOM 817 C CA . TYR A 1 111 ? 17.421 65.301 56.591 1.00 9.11 111 TYR A CA 1
ATOM 818 C C . TYR A 1 111 ? 18.782 65.017 55.973 1.00 7.61 111 TYR A C 1
ATOM 819 O O . TYR A 1 111 ? 19.758 65.733 56.232 1.00 10.08 111 TYR A O 1
ATOM 828 N N . GLN A 1 112 ? 18.868 63.964 55.160 1.00 9.43 112 GLN A N 1
ATOM 829 C CA . GLN A 1 112 ? 20.137 63.612 54.528 1.00 10.67 112 GLN A CA 1
ATOM 830 C C . GLN A 1 112 ? 20.584 64.693 53.556 1.00 6.43 112 GLN A C 1
ATOM 831 O O . GLN A 1 112 ? 21.767 65.037 53.509 1.00 8.58 112 GLN A O 1
ATOM 837 N N . ALA A 1 113 ? 19.637 65.269 52.811 1.00 6.68 113 ALA A N 1
ATOM 838 C CA . ALA A 1 113 ? 19.945 66.345 51.872 1.00 7.82 113 ALA A CA 1
ATOM 839 C C . ALA A 1 113 ? 20.385 67.619 52.586 1.00 7.30 113 ALA A C 1
ATOM 840 O O . ALA A 1 113 ? 21.224 68.362 52.074 1.00 8.47 113 ALA A O 1
ATOM 842 N N . SER A 1 114 ? 19.793 67.921 53.741 1.00 8.15 114 SER A N 1
ATOM 843 C CA . SER A 1 114 ? 20.233 69.091 54.496 1.00 7.44 114 SER A CA 1
ATOM 844 C C . SER A 1 114 ? 21.725 69.024 54.807 1.00 10.46 114 SER A C 1
ATOM 845 O O . SER A 1 114 ? 22.412 70.049 54.783 1.00 11.83 114 SER A O 1
ATOM 848 N N . GLU A 1 115 ? 22.246 67.823 55.068 1.00 8.84 115 GLU A N 1
ATOM 849 C CA . GLU A 1 115 ? 23.674 67.669 55.313 1.00 9.86 115 GLU A CA 1
ATOM 850 C C . GLU A 1 115 ? 24.441 67.614 53.998 1.00 7.98 115 GLU A C 1
ATOM 851 O O . GLU A 1 115 ? 25.381 68.387 53.784 1.00 11.32 115 GLU A O 1
ATOM 857 N N . LYS A 1 116 ? 24.006 66.742 53.088 1.00 8.43 116 LYS A N 1
ATOM 858 C CA . LYS A 1 116 ? 24.726 66.537 51.831 1.00 10.53 116 LYS A CA 1
ATOM 859 C C . LYS A 1 116 ? 24.882 67.841 51.056 1.00 11.60 116 LYS A C 1
ATOM 860 O O . LYS A 1 116 ? 25.938 68.097 50.459 1.00 11.09 116 LYS A O 1
ATOM 866 N N . PHE A 1 117 ? 23.840 68.676 51.051 1.00 7.76 117 PHE A N 1
ATOM 867 C CA . PHE A 1 117 ? 23.795 69.894 50.254 1.00 8.61 117 PHE A CA 1
ATOM 868 C C . PHE A 1 117 ? 23.972 71.163 51.083 1.00 9.90 117 PHE A C 1
ATOM 869 O O . PHE A 1 117 ? 23.746 72.257 50.557 1.00 12.49 117 PHE A O 1
ATOM 877 N N . SER A 1 118 ? 24.342 71.037 52.359 1.00 8.94 118 SER A N 1
ATOM 878 C CA . SER A 1 118 ? 24.587 72.177 53.255 1.00 11.96 118 SER A CA 1
ATOM 879 C C . SER A 1 118 ? 23.453 73.202 53.177 1.00 10.16 118 SER A C 1
ATOM 880 O O . SER A 1 118 ? 23.651 74.380 52.870 1.00 13.57 118 SER A O 1
ATOM 883 N N . PHE A 1 119 ? 22.248 72.727 53.481 1.00 12.12 119 PHE A N 1
ATOM 884 C CA . PHE A 1 119 ? 21.029 73.506 53.276 1.00 10.08 119 PHE A CA 1
ATOM 885 C C . PHE A 1 119 ? 20.110 73.266 54.464 1.00 10.10 119 PHE A C 1
ATOM 886 O O . PHE A 1 119 ? 19.244 72.380 54.436 1.00 9.77 119 PHE A O 1
ATOM 894 N N . PRO A 1 120 ? 20.271 74.046 55.536 1.00 7.58 120 PRO A N 1
ATOM 895 C CA . PRO A 1 120 ? 19.516 73.764 56.769 1.00 9.35 120 PRO A CA 1
ATOM 896 C C . PRO A 1 120 ? 18.011 73.801 56.601 1.00 10.77 120 PRO A C 1
ATOM 897 O O . PRO A 1 120 ? 17.299 73.139 57.369 1.00 11.42 120 PRO A O 1
ATOM 901 N N . SER A 1 121 ? 17.480 74.550 55.636 1.00 10.00 121 SER A N 1
ATOM 902 C CA . SER A 1 121 ? 16.024 74.627 55.561 1.00 10.76 121 SER A CA 1
ATOM 903 C C . SER A 1 121 ? 15.384 73.287 55.198 1.00 9.54 121 SER A C 1
ATOM 904 O O . SER A 1 121 ? 14.221 73.061 55.549 1.00 10.30 121 SER A O 1
ATOM 907 N N . TYR A 1 122 ? 16.111 72.372 54.548 1.00 9.16 122 TYR A N 1
ATOM 908 C CA . TYR A 1 122 ? 15.556 71.031 54.355 1.00 7.54 122 TYR A CA 1
ATOM 909 C C . TYR A 1 122 ? 15.336 70.338 55.698 1.00 7.33 122 TYR A C 1
ATOM 910 O O . TYR A 1 122 ? 14.361 69.604 55.887 1.00 7.60 122 TYR A O 1
ATOM 919 N N . LYS A 1 123 ? 16.234 70.556 56.641 1.00 7.15 123 LYS A N 1
ATOM 920 C CA . LYS A 1 123 ? 16.100 69.886 57.953 1.00 9.05 123 LYS A CA 1
ATOM 921 C C . LYS A 1 123 ? 14.885 70.454 58.682 1.00 9.71 123 LYS A C 1
ATOM 922 O O . LYS A 1 123 ? 14.190 69.714 59.282 1.00 8.67 123 LYS A O 1
ATOM 928 N N . LYS A 1 124 ? 14.717 71.770 58.606 1.00 9.92 124 LYS A N 1
ATOM 929 C CA . LYS A 1 124 ? 13.591 72.369 59.314 1.00 10.02 124 LYS A CA 1
ATOM 930 C C . LYS A 1 124 ? 12.269 71.989 58.668 1.00 9.21 124 LYS A C 1
ATOM 931 O O . LYS A 1 124 ? 11.260 71.829 59.371 1.00 9.95 124 LYS A O 1
ATOM 937 N N . MET A 1 125 ? 12.269 71.827 57.343 1.00 8.29 125 MET A N 1
ATOM 938 C CA . MET A 1 125 ? 11.089 71.333 56.645 1.00 8.51 125 MET A CA 1
ATOM 939 C C . MET A 1 125 ? 10.735 69.928 57.107 1.00 10.06 125 MET A C 1
ATOM 940 O O . MET A 1 125 ? 9.568 69.634 57.385 1.00 8.79 125 MET A O 1
ATOM 945 N N . ALA A 1 126 ? 11.737 69.053 57.219 1.00 7.18 126 ALA A N 1
ATOM 946 C CA . ALA A 1 126 ? 11.479 67.687 57.659 1.00 5.36 126 ALA A CA 1
ATOM 947 C C . ALA A 1 126 ? 10.990 67.650 59.103 1.00 6.76 126 ALA A C 1
ATOM 948 O O . ALA A 1 126 ? 10.090 66.861 59.432 1.00 8.70 126 ALA A O 1
ATOM 950 N N . ASP A 1 127 ? 11.563 68.503 59.971 1.00 6.63 127 ASP A N 1
ATOM 951 C CA . ASP A 1 127 ? 11.106 68.594 61.362 1.00 7.44 127 ASP A CA 1
ATOM 952 C C . ASP A 1 127 ? 9.607 68.850 61.413 1.00 9.40 127 ASP A C 1
ATOM 953 O O . ASP A 1 127 ? 8.875 68.227 62.198 1.00 9.07 127 ASP A O 1
ATOM 958 N N . LYS A 1 128 ? 9.146 69.798 60.596 1.00 8.93 128 LYS A N 1
ATOM 959 C CA . LYS A 1 128 ? 7.755 70.242 60.652 1.00 8.38 128 LYS A CA 1
ATOM 960 C C . LYS A 1 128 ? 6.833 69.144 60.157 1.00 10.22 128 LYS A C 1
ATOM 961 O O . LYS A 1 128 ? 5.811 68.841 60.788 1.00 12.46 128 LYS A O 1
ATOM 967 N N . ILE A 1 129 ? 7.192 68.523 59.032 1.00 6.54 129 ILE A N 1
ATOM 968 C CA . ILE A 1 129 ? 6.362 67.456 58.480 1.00 8.33 129 ILE A CA 1
ATOM 969 C C . ILE A 1 129 ? 6.328 66.269 59.433 1.00 10.81 129 ILE A C 1
ATOM 970 O O . ILE A 1 129 ? 5.262 65.728 59.747 1.00 8.20 129 ILE A O 1
ATOM 975 N N . LEU A 1 130 ? 7.500 65.841 59.907 1.00 8.02 130 LEU A N 1
ATOM 976 C CA . LEU A 1 130 ? 7.562 64.598 60.670 1.00 7.64 130 LEU A CA 1
ATOM 977 C C . LEU A 1 130 ? 6.908 64.753 62.038 1.00 9.17 130 LEU A C 1
ATOM 978 O O . LEU A 1 130 ? 6.267 63.818 62.534 1.00 9.70 130 LEU A O 1
ATOM 983 N N . ALA A 1 131 ? 7.050 65.926 62.659 1.00 8.14 131 ALA A N 1
ATOM 984 C CA . ALA A 1 131 ? 6.343 66.159 63.913 1.00 9.47 131 ALA A CA 1
ATOM 985 C C . ALA A 1 131 ? 4.842 66.065 63.707 1.00 10.55 131 ALA A C 1
ATOM 986 O O . ALA A 1 131 ? 4.120 65.480 64.532 1.00 10.34 131 ALA A O 1
ATOM 988 N N . ASN A 1 132 ? 4.356 66.597 62.588 1.00 8.52 132 ASN A N 1
ATOM 989 C CA . ASN A 1 132 ? 2.936 66.499 62.273 1.00 7.57 132 ASN A CA 1
ATOM 990 C C . ASN A 1 132 ? 2.513 65.052 62.034 1.00 10.14 132 ASN A C 1
ATOM 991 O O . ASN A 1 132 ? 1.427 64.642 62.461 1.00 10.77 132 ASN A O 1
ATOM 996 N N . THR A 1 133 ? 3.347 64.261 61.350 1.00 6.99 133 THR A N 1
ATOM 997 C CA . THR A 1 133 ? 3.026 62.853 61.141 1.00 9.16 133 THR A CA 1
ATOM 998 C C . THR A 1 133 ? 2.936 62.098 62.463 1.00 6.29 133 THR A C 1
ATOM 999 O O . THR A 1 133 ? 2.018 61.296 62.682 1.00 9.85 133 THR A O 1
ATOM 1003 N N . LYS A 1 134 ? 3.904 62.322 63.348 1.00 6.93 134 LYS A N 1
ATOM 1004 C CA . LYS A 1 134 ? 3.882 61.681 64.660 1.00 9.22 134 LYS A CA 1
ATOM 1005 C C . LYS A 1 134 ? 2.643 62.072 65.455 1.00 11.06 134 LYS A C 1
ATOM 1006 O O . LYS A 1 134 ? 2.065 61.241 66.172 1.00 11.88 134 LYS A O 1
ATOM 1012 N N . LYS A 1 135 ? 2.220 63.333 65.335 1.00 10.29 135 LYS A N 1
ATOM 1013 C CA . LYS A 1 135 ? 1.109 63.832 66.143 1.00 10.21 135 LYS A CA 1
ATOM 1014 C C . LYS A 1 135 ? -0.228 63.235 65.703 1.00 11.61 135 LYS A C 1
ATOM 1015 O O . LYS A 1 135 ? -1.030 62.798 66.541 1.00 13.46 135 LYS A O 1
ATOM 1021 N N . TYR A 1 136 ? -0.485 63.198 64.396 1.00 10.10 136 TYR A N 1
ATOM 1022 C CA . TYR A 1 136 ? -1.817 62.874 63.900 1.00 8.01 136 TYR A CA 1
ATOM 1023 C C . TYR A 1 136 ? -1.967 61.445 63.402 1.00 11.93 136 TYR A C 1
ATOM 1024 O O . TYR A 1 136 ? -3.046 60.864 63.551 1.00 12.16 136 TYR A O 1
ATOM 1033 N N . SER A 1 137 ? -0.933 60.853 62.806 1.00 8.43 137 SER A N 1
ATOM 1034 C CA . SER A 1 137 ? -1.068 59.503 62.263 1.00 8.49 137 SER A CA 1
ATOM 1035 C C . SER A 1 137 ? -0.664 58.448 63.301 1.00 9.22 137 SER A C 1
ATOM 1036 O O . SER A 1 137 ? 0.196 57.595 63.097 1.00 6.69 137 SER A O 1
ATOM 1039 N N . ALA A 1 138 ? -1.335 58.507 64.447 1.00 8.76 138 ALA A N 1
ATOM 1040 C CA . ALA A 1 138 ? -0.955 57.695 65.596 1.00 7.58 138 ALA A CA 1
ATOM 1041 C C . ALA A 1 138 ? -2.142 57.602 66.536 1.00 12.48 138 ALA A C 1
ATOM 1042 O O . ALA A 1 138 ? -2.973 58.505 66.595 1.00 14.16 138 ALA A O 1
ATOM 1044 N N . GLU A 1 139 ? -2.202 56.502 67.278 1.00 11.47 139 GLU A N 1
ATOM 1045 C CA . GLU A 1 139 ? -3.219 56.291 68.299 1.00 13.46 139 GLU A CA 1
ATOM 1046 C C . GLU A 1 139 ? -2.479 56.046 69.604 1.00 18.92 139 GLU A C 1
ATOM 1047 O O . GLU A 1 139 ? -1.788 55.030 69.748 1.00 17.43 139 GLU A O 1
ATOM 1053 N N . GLN A 1 140 ? -2.582 57.012 70.522 1.00 21.76 140 GLN A N 1
ATOM 1054 C CA . GLN A 1 140 ? -1.922 56.957 71.828 1.00 25.26 140 GLN A CA 1
ATOM 1055 C C . GLN A 1 140 ? -0.411 56.777 71.698 1.00 19.48 140 GLN A C 1
ATOM 1056 O O . GLN A 1 140 ? 0.216 56.048 72.472 1.00 22.43 140 GLN A O 1
ATOM 1062 N N . GLY A 1 141 ? 0.178 57.453 70.712 1.00 19.01 141 GLY A N 1
ATOM 1063 C CA . GLY A 1 141 ? 1.608 57.434 70.506 1.00 17.40 141 GLY A CA 1
ATOM 1064 C C . GLY A 1 141 ? 2.124 56.310 69.630 1.00 19.36 141 GLY A C 1
ATOM 1065 O O . GLY A 1 141 ? 3.329 56.284 69.341 1.00 16.29 141 GLY A O 1
ATOM 1066 N N . VAL A 1 142 ? 1.264 55.389 69.212 1.00 14.97 142 VAL A N 1
ATOM 1067 C CA . VAL A 1 142 ? 1.645 54.250 68.378 1.00 10.33 142 VAL A CA 1
ATOM 1068 C C . VAL A 1 142 ? 1.215 54.550 66.941 1.00 7.67 142 VAL A C 1
ATOM 1069 O O . VAL A 1 142 ? 0.033 54.833 66.720 1.00 9.07 142 VAL A O 1
ATOM 1073 N N . PRO A 1 143 ? 2.107 54.468 65.962 1.00 7.81 143 PRO A N 1
ATOM 1074 C CA . PRO A 1 143 ? 1.721 54.875 64.606 1.00 10.82 143 PRO A CA 1
ATOM 1075 C C . PRO A 1 143 ? 0.603 54.011 64.044 1.00 9.11 143 PRO A C 1
ATOM 1076 O O . PRO A 1 143 ? 0.507 52.814 64.328 1.00 8.31 143 PRO A O 1
ATOM 1080 N N . VAL A 1 144 ? -0.236 54.644 63.222 1.00 5.89 144 VAL A N 1
ATOM 1081 C CA . VAL A 1 144 ? -1.174 53.948 62.354 1.00 6.97 144 VAL A CA 1
ATOM 1082 C C . VAL A 1 144 ? -0.902 54.410 60.919 1.00 7.96 144 VAL A C 1
ATOM 1083 O O . VAL A 1 144 ? -0.145 55.354 60.683 1.00 8.89 144 VAL A O 1
ATOM 1087 N N . ASP A 1 145 ? -1.531 53.733 59.955 1.00 5.72 145 ASP A N 1
ATOM 1088 C CA . ASP A 1 145 ? -1.077 53.871 58.567 1.00 6.00 145 ASP A CA 1
ATOM 1089 C C . ASP A 1 145 ? -1.245 55.281 58.028 1.00 9.33 145 ASP A C 1
ATOM 1090 O O . ASP A 1 145 ? -0.480 55.707 57.150 1.00 7.94 145 ASP A O 1
ATOM 1095 N N . PHE A 1 146 ? -2.260 55.997 58.490 1.00 7.39 146 PHE A N 1
ATOM 1096 C CA . PHE A 1 146 ? -2.585 57.266 57.858 1.00 8.44 146 PHE A CA 1
ATOM 1097 C C . PHE A 1 146 ? -3.517 58.053 58.754 1.00 8.57 146 PHE A C 1
ATOM 1098 O O . PHE A 1 146 ? -4.084 57.532 59.717 1.00 9.63 146 PHE A O 1
ATOM 1106 N N . TYR A 1 147 ? -3.624 59.331 58.431 1.00 8.52 147 TYR A N 1
ATOM 1107 C CA . TYR A 1 147 ? -4.593 60.231 59.022 1.00 9.24 147 TYR A CA 1
ATOM 1108 C C . TYR A 1 147 ? -5.339 60.879 57.870 1.00 9.81 147 TYR A C 1
ATOM 1109 O O . TYR A 1 147 ? -4.715 61.379 56.924 1.00 9.59 147 TYR A O 1
ATOM 1118 N N . ASP A 1 148 ? -6.667 60.818 57.914 1.00 10.17 148 ASP A N 1
ATOM 1119 C CA . ASP A 1 148 ? -7.482 61.545 56.947 1.00 8.57 148 ASP A CA 1
ATOM 1120 C C . ASP A 1 148 ? -7.642 62.972 57.453 1.00 12.89 148 ASP A C 1
ATOM 1121 O O . ASP A 1 148 ? -8.337 63.219 58.444 1.00 12.06 148 ASP A O 1
ATOM 1126 N N . PHE A 1 149 ? -6.974 63.910 56.797 1.00 9.70 149 PHE A N 1
ATOM 1127 C CA . PHE A 1 149 ? -6.939 65.295 57.242 1.00 12.01 149 PHE A CA 1
ATOM 1128 C C . PHE A 1 149 ? -8.114 66.113 56.731 1.00 12.32 149 PHE A C 1
ATOM 1129 O O . PHE A 1 149 ? -8.185 67.314 57.026 1.00 17.25 149 PHE A O 1
ATOM 1137 N N . VAL A 1 150 ? -9.006 65.513 55.952 1.00 10.81 150 VAL A N 1
ATOM 1138 C CA . VAL A 1 150 ? -10.261 66.149 55.560 1.00 14.38 150 VAL A CA 1
ATOM 1139 C C . VAL A 1 150 ? -11.404 65.719 56.470 1.00 13.81 150 VAL A C 1
ATOM 1140 O O . VAL A 1 150 ? -12.135 66.555 56.999 1.00 16.14 150 VAL A O 1
ATOM 1144 N N . HIS A 1 151 ? -11.556 64.410 56.686 1.00 13.29 151 HIS A N 1
ATOM 1145 C CA . HIS A 1 151 ? -12.560 63.881 57.599 1.00 13.08 151 HIS A CA 1
ATOM 1146 C C . HIS A 1 151 ? -12.079 63.823 59.042 1.00 15.23 151 HIS A C 1
ATOM 1147 O O . HIS A 1 151 ? -12.893 63.560 59.936 1.00 14.06 151 HIS A O 1
ATOM 1154 N N . LYS A 1 152 ? -10.789 64.070 59.281 1.00 10.64 152 LYS A N 1
ATOM 1155 C CA . LYS A 1 152 ? -10.216 64.133 60.629 1.00 14.49 152 LYS A CA 1
ATOM 1156 C C . LYS A 1 152 ? -10.429 62.809 61.360 1.00 14.42 152 LYS A C 1
ATOM 1157 O O . LYS A 1 152 ? -10.957 62.746 62.476 1.00 16.47 152 LYS A O 1
ATOM 1163 N N . LYS A 1 153 ? -9.995 61.731 60.706 1.00 11.81 153 LYS A N 1
ATOM 1164 C CA . LYS A 1 153 ? -10.097 60.385 61.244 1.00 14.56 153 LYS A CA 1
ATOM 1165 C C . LYS A 1 153 ? -8.777 59.672 61.016 1.00 14.45 153 LYS A C 1
ATOM 1166 O O . LYS A 1 153 ? -8.174 59.806 59.948 1.00 15.45 153 LYS A O 1
ATOM 1172 N N . LYS A 1 154 ? -8.337 58.919 62.017 1.00 15.81 154 LYS A N 1
ATOM 1173 C CA . LYS A 1 154 ? -7.121 58.122 61.922 1.00 16.17 154 LYS A CA 1
ATOM 1174 C C . LYS A 1 154 ? -7.436 56.720 61.403 1.00 13.50 154 LYS A C 1
ATOM 1175 O O . LYS A 1 154 ? -8.536 56.194 61.597 1.00 15.54 154 LYS A O 1
ATOM 1181 N N . ALA A 1 155 ? -6.453 56.110 60.744 1.00 9.48 155 ALA A N 1
ATOM 1182 C CA . ALA A 1 155 ? -6.565 54.702 60.387 1.00 10.73 155 ALA A CA 1
ATOM 1183 C C . ALA A 1 155 ? -6.645 53.839 61.644 1.00 10.20 155 ALA A C 1
ATOM 1184 O O . ALA A 1 155 ? -6.113 54.189 62.701 1.00 13.68 155 ALA A O 1
ATOM 1186 N N . ASP A 1 156 ? -7.308 52.689 61.528 1.00 13.01 156 ASP A N 1
ATOM 1187 C CA . ASP A 1 156 ? -7.361 51.756 62.645 1.00 16.00 156 ASP A CA 1
ATOM 1188 C C . ASP A 1 156 ? -6.457 50.550 62.424 1.00 20.07 156 ASP A C 1
ATOM 1189 O O . ASP A 1 156 ? -6.574 49.554 63.142 1.00 19.80 156 ASP A O 1
ATOM 1194 N N . THR A 1 157 ? -5.556 50.620 61.445 1.00 12.67 157 THR A N 1
ATOM 1195 C CA . THR A 1 157 ? -4.592 49.562 61.201 1.00 15.49 157 THR A CA 1
ATOM 1196 C C . THR A 1 157 ? -3.192 50.148 61.229 1.00 10.93 157 THR A C 1
ATOM 1197 O O . THR A 1 157 ? -2.987 51.317 60.885 1.00 8.76 157 THR A O 1
ATOM 1201 N N . LEU A 1 158 ? -2.223 49.313 61.605 1.00 9.15 158 LEU A N 1
ATOM 1202 C CA . LEU A 1 158 ? -0.821 49.567 61.295 1.00 7.98 158 LEU A CA 1
ATOM 1203 C C . LEU A 1 158 ? -0.296 48.393 60.486 1.00 9.81 158 LEU A C 1
ATOM 1204 O O . LEU A 1 158 ? -0.243 47.269 60.986 1.00 9.06 158 LEU A O 1
ATOM 1209 N N . HIS A 1 159 ? 0.087 48.655 59.244 1.00 6.88 159 HIS A N 1
ATOM 1210 C CA . HIS A 1 159 ? 0.836 47.682 58.472 1.00 6.98 159 HIS A CA 1
ATOM 1211 C C . HIS A 1 159 ? 2.310 47.813 58.829 1.00 7.65 159 HIS A C 1
ATOM 1212 O O . HIS A 1 159 ? 2.896 48.895 58.689 1.00 7.84 159 HIS A O 1
ATOM 1219 N N . LEU A 1 160 ? 2.913 46.713 59.297 1.00 8.48 160 LEU A N 1
ATOM 1220 C CA . LEU A 1 160 ? 4.290 46.785 59.767 1.00 7.57 160 LEU A CA 1
ATOM 1221 C C . LEU A 1 160 ? 5.260 47.141 58.648 1.00 6.45 160 LEU A C 1
ATOM 1222 O O . LEU A 1 160 ? 6.357 47.647 58.923 1.00 8.40 160 LEU A O 1
ATOM 1227 N N . SER A 1 161 ? 4.887 46.882 57.394 1.00 6.48 161 SER A N 1
ATOM 1228 C CA . SER A 1 161 ? 5.739 47.258 56.272 1.00 8.50 161 SER A CA 1
ATOM 1229 C C . SER A 1 161 ? 5.843 48.766 56.089 1.00 8.65 161 SER A C 1
ATOM 1230 O O . SER A 1 161 ? 6.662 49.217 55.285 1.00 9.03 161 SER A O 1
ATOM 1233 N N . TYR A 1 162 ? 5.040 49.544 56.802 1.00 6.89 162 TYR A N 1
ATOM 1234 C CA . TYR A 1 162 ? 5.116 50.990 56.759 1.00 8.36 162 TYR A CA 1
ATOM 1235 C C . TYR A 1 162 ? 6.125 51.549 57.758 1.00 9.77 162 TYR A C 1
ATOM 1236 O O . TYR A 1 162 ? 6.361 52.762 57.763 1.00 9.12 162 TYR A O 1
ATOM 1245 N N . LEU A 1 163 ? 6.732 50.709 58.602 1.00 7.25 163 LEU A N 1
ATOM 1246 C CA . LEU A 1 163 ? 7.606 51.227 59.643 1.00 7.49 163 LEU A CA 1
ATOM 1247 C C . LEU A 1 163 ? 8.978 51.556 59.070 1.00 13.10 163 LEU A C 1
ATOM 1248 O O . LEU A 1 163 ? 9.551 50.788 58.285 1.00 13.57 163 LEU A O 1
ATOM 1253 N N . ASN A 1 164 ? 9.498 52.714 59.461 1.00 8.60 164 ASN A N 1
ATOM 1254 C CA . ASN A 1 164 ? 10.837 53.148 59.095 1.00 8.46 164 ASN A CA 1
ATOM 1255 C C . ASN A 1 164 ? 11.494 53.476 60.428 1.00 10.71 164 ASN A C 1
ATOM 1256 O O . ASN A 1 164 ? 11.223 54.529 61.006 1.00 9.24 164 ASN A O 1
ATOM 1261 N N . ILE A 1 165 ? 12.294 52.542 60.953 1.00 10.44 165 ILE A N 1
ATOM 1262 C CA . ILE A 1 165 ? 12.804 52.694 62.314 1.00 9.00 165 ILE A CA 1
ATOM 1263 C C . ILE A 1 165 ? 13.705 53.915 62.416 1.00 12.28 165 ILE A C 1
ATOM 1264 O O . ILE A 1 165 ? 13.642 54.673 63.388 1.00 8.69 165 ILE A O 1
ATOM 1269 N N . GLN A 1 166 ? 14.566 54.126 61.422 1.00 13.49 166 GLN A N 1
ATOM 1270 C CA . GLN A 1 166 ? 15.438 55.296 61.457 1.00 14.50 166 GLN A CA 1
ATOM 1271 C C . GLN A 1 166 ? 14.630 56.590 61.531 1.00 13.07 166 GLN A C 1
ATOM 1272 O O . GLN A 1 166 ? 14.929 57.469 62.350 1.00 13.68 166 GLN A O 1
ATOM 1278 N N . ALA A 1 167 ? 13.575 56.704 60.719 1.00 11.23 167 ALA A N 1
ATOM 1279 C CA . ALA A 1 167 ? 12.783 57.929 60.734 1.00 12.54 167 ALA A CA 1
ATOM 1280 C C . ALA A 1 167 ? 12.066 58.098 62.068 1.00 16.09 167 ALA A C 1
ATOM 1281 O O . ALA A 1 167 ? 11.965 59.213 62.595 1.00 14.24 167 ALA A O 1
ATOM 1283 N N . MET A 1 168 ? 11.573 57.004 62.635 1.00 10.08 168 MET A N 1
ATOM 1284 C CA . MET A 1 168 ? 10.845 57.100 63.896 1.00 9.44 168 MET A CA 1
ATOM 1285 C C . MET A 1 168 ? 11.760 57.501 65.043 1.00 12.70 168 MET A C 1
ATOM 1286 O O . MET A 1 168 ? 11.330 58.222 65.952 1.00 13.22 168 MET A O 1
ATOM 1291 N N . GLN A 1 169 ? 13.019 57.058 65.017 1.00 12.44 169 GLN A N 1
ATOM 1292 C CA . GLN A 1 169 ? 13.954 57.486 66.052 1.00 13.42 169 GLN A CA 1
ATOM 1293 C C . GLN A 1 169 ? 14.325 58.955 65.888 1.00 17.19 169 GLN A C 1
ATOM 1294 O O . GLN A 1 169 ? 14.568 59.645 66.888 1.00 17.61 169 GLN A O 1
ATOM 1300 N N . GLN A 1 170 ? 14.345 59.453 64.651 1.00 16.47 170 GLN A N 1
ATOM 1301 C CA . GLN A 1 170 ? 14.678 60.854 64.403 1.00 15.95 170 GLN A CA 1
ATOM 1302 C C . GLN A 1 170 ? 13.697 61.807 65.084 1.00 17.71 170 GLN A C 1
ATOM 1303 O O . GLN A 1 170 ? 14.080 62.917 65.476 1.00 20.64 170 GLN A O 1
ATOM 1309 N N . ILE A 1 171 ? 12.438 61.402 65.234 1.00 12.56 171 ILE A N 1
ATOM 1310 C CA . ILE A 1 171 ? 11.416 62.249 65.835 1.00 10.68 171 ILE A CA 1
ATOM 1311 C C . ILE A 1 171 ? 10.989 61.729 67.206 1.00 8.06 171 ILE A C 1
ATOM 1312 O O . ILE A 1 171 ? 10.000 62.200 67.764 1.00 9.62 171 ILE A O 1
ATOM 1317 N N . ASN A 1 172 ? 11.732 60.775 67.768 1.00 9.11 172 ASN A N 1
ATOM 1318 C CA . ASN A 1 172 ? 11.562 60.340 69.160 1.00 10.52 172 ASN A CA 1
ATOM 1319 C C . ASN A 1 172 ? 10.146 59.854 69.470 1.00 11.80 172 ASN A C 1
ATOM 1320 O O . ASN A 1 172 ? 9.518 60.291 70.436 1.00 12.46 172 ASN A O 1
ATOM 1325 N N . TYR A 1 173 ? 9.642 58.927 68.661 1.00 10.19 173 TYR A N 1
ATOM 1326 C CA . TYR A 1 173 ? 8.446 58.210 69.080 1.00 10.04 173 TYR A CA 1
ATOM 1327 C C . TYR A 1 173 ? 8.683 57.575 70.445 1.00 9.28 173 TYR A C 1
ATOM 1328 O O . TYR A 1 173 ? 9.797 57.150 70.767 1.00 10.91 173 TYR A O 1
ATOM 1337 N N . ARG A 1 174 ? 7.625 57.523 71.249 1.00 9.48 174 ARG A N 1
ATOM 1338 C CA . ARG A 1 174 ? 7.695 56.877 72.553 1.00 14.27 174 ARG A CA 1
ATOM 1339 C C . ARG A 1 174 ? 7.999 55.390 72.405 1.00 14.09 174 ARG A C 1
ATOM 1340 O O . ARG A 1 174 ? 7.825 54.797 71.340 1.00 10.64 174 ARG A O 1
ATOM 1348 N N . ASP A 1 175 ? 8.462 54.788 73.504 1.00 16.06 175 ASP A N 1
ATOM 1349 C CA . ASP A 1 175 ? 8.877 53.388 73.466 1.00 13.37 175 ASP A CA 1
ATOM 1350 C C . ASP A 1 175 ? 7.739 52.484 73.021 1.00 12.49 175 ASP A C 1
ATOM 1351 O O . ASP A 1 175 ? 7.967 51.500 72.309 1.00 12.14 175 ASP A O 1
ATOM 1356 N N . LYS A 1 176 ? 6.513 52.799 73.440 1.00 11.07 176 LYS A N 1
ATOM 1357 C CA . LYS A 1 176 ? 5.357 51.965 73.136 1.00 13.24 176 LYS A CA 1
ATOM 1358 C C . LYS A 1 176 ? 5.087 51.893 71.640 1.00 11.87 176 LYS A C 1
ATOM 1359 O O . L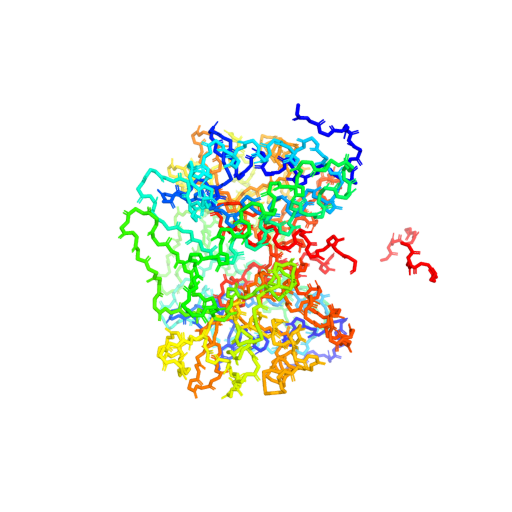YS A 1 176 ? 4.482 50.915 71.176 1.00 11.77 176 LYS A O 1
ATOM 1365 N N . ALA A 1 177 ? 5.545 52.893 70.879 1.00 10.67 177 ALA A N 1
ATOM 1366 C CA . ALA A 1 177 ? 5.340 52.902 69.439 1.00 7.07 177 ALA A CA 1
ATOM 1367 C C . ALA A 1 177 ? 6.018 51.723 68.767 1.00 9.00 177 ALA A C 1
ATOM 1368 O O . ALA A 1 177 ? 5.625 51.345 67.656 1.00 10.49 177 ALA A O 1
ATOM 1370 N N . TYR A 1 178 ? 7.021 51.139 69.411 1.00 9.24 178 TYR A N 1
ATOM 1371 C CA . TYR A 1 178 ? 7.810 50.070 68.827 1.00 9.82 178 TYR A CA 1
ATOM 1372 C C . TYR A 1 178 ? 7.339 48.693 69.265 1.00 11.89 178 TYR A C 1
ATOM 1373 O O . TYR A 1 178 ? 7.858 47.687 68.759 1.00 10.93 178 TYR A O 1
ATOM 1382 N N . LEU A 1 179 ? 6.358 48.622 70.163 1.00 11.04 179 LEU A N 1
ATOM 1383 C CA . LEU A 1 179 ? 5.874 47.320 70.611 1.00 12.62 179 LEU A CA 1
ATOM 1384 C C . LEU A 1 179 ? 5.429 46.423 69.463 1.00 11.18 179 LEU A C 1
ATOM 1385 O O . LEU A 1 179 ? 5.719 45.217 69.526 1.00 10.95 179 LEU A O 1
ATOM 1390 N N . PRO A 1 180 ? 4.750 46.912 68.411 1.00 10.22 180 PRO A N 1
ATOM 1391 C CA . PRO A 1 180 ? 4.371 45.990 67.325 1.00 9.86 180 PRO A CA 1
ATOM 1392 C C . PRO A 1 180 ? 5.563 45.288 66.699 1.00 8.95 180 PRO A C 1
ATOM 1393 O O . PRO A 1 180 ? 5.551 44.057 66.581 1.00 10.53 180 PRO A O 1
ATOM 1397 N N . ILE A 1 181 ? 6.609 46.027 66.316 1.00 6.48 181 ILE A N 1
ATOM 1398 C CA . ILE A 1 181 ? 7.737 45.372 65.656 1.00 7.53 181 ILE A CA 1
ATOM 1399 C C . ILE A 1 181 ? 8.622 44.618 66.647 1.00 9.82 181 ILE A C 1
ATOM 1400 O O . ILE A 1 181 ? 9.355 43.702 66.250 1.00 8.64 181 ILE A O 1
ATOM 1405 N N . GLN A 1 182 ? 8.554 44.953 67.932 1.00 7.71 182 GLN A N 1
ATOM 1406 C CA . GLN A 1 182 ? 9.290 44.187 68.933 1.00 8.31 182 GLN A CA 1
ATOM 1407 C C . GLN A 1 182 ? 8.658 42.835 69.218 1.00 9.65 182 GLN A C 1
ATOM 1408 O O . GLN A 1 182 ? 9.367 41.931 69.679 1.00 12.69 182 GLN A O 1
ATOM 1414 N N . THR A 1 183 ? 7.365 42.673 68.959 1.00 7.35 183 THR A N 1
ATOM 1415 C CA . THR A 1 183 ? 6.639 41.491 69.415 1.00 9.49 183 THR A CA 1
ATOM 1416 C C . THR A 1 183 ? 6.042 40.655 68.288 1.00 11.86 183 THR A C 1
ATOM 1417 O O . THR A 1 183 ? 5.469 39.592 68.564 1.00 11.37 183 THR A O 1
ATOM 1421 N N . VAL A 1 184 ? 6.171 41.088 67.031 1.00 8.67 184 VAL A N 1
ATOM 1422 C CA . VAL A 1 184 ? 5.644 40.312 65.912 1.00 8.97 184 VAL A CA 1
ATOM 1423 C C . VAL A 1 184 ? 6.442 39.019 65.759 1.00 7.52 184 VAL A C 1
ATOM 1424 O O . VAL A 1 184 ? 7.641 38.954 66.079 1.00 9.96 184 VAL A O 1
ATOM 1428 N N . ASN A 1 185 ? 5.758 37.971 65.289 1.00 7.72 185 ASN A N 1
ATOM 1429 C CA . ASN A 1 185 ? 6.359 36.688 64.961 1.00 13.40 185 ASN A CA 1
ATOM 1430 C C . ASN A 1 185 ? 6.222 36.415 63.470 1.00 8.64 185 ASN A C 1
ATOM 1431 O O . ASN A 1 185 ? 5.329 36.938 62.800 1.00 9.07 185 ASN A O 1
ATOM 1436 N N . ALA A 1 186 ? 7.131 35.589 62.959 1.00 8.51 186 ALA A N 1
ATOM 1437 C CA . ALA A 1 186 ? 7.029 35.032 61.615 1.00 7.61 186 ALA A CA 1
ATOM 1438 C C . ALA A 1 186 ? 6.952 33.511 61.710 1.00 9.60 186 ALA A C 1
ATOM 1439 O O . ALA A 1 186 ? 7.639 32.902 62.532 1.00 9.68 186 ALA A O 1
ATOM 1441 N N . ASP A 1 187 ? 6.100 32.890 60.882 1.00 9.15 187 ASP A N 1
ATOM 1442 C CA . ASP A 1 187 ? 5.934 31.438 61.022 1.00 10.27 187 ASP A CA 1
ATOM 1443 C C . ASP A 1 187 ? 5.582 30.711 59.723 1.00 11.83 187 ASP A C 1
ATOM 1444 O O . ASP A 1 187 ? 4.588 29.969 59.676 1.00 13.89 187 ASP A O 1
ATOM 1449 N N . PRO A 1 188 ? 6.388 30.844 58.659 1.00 8.52 188 PRO A N 1
ATOM 1450 C CA . PRO A 1 188 ? 7.654 31.584 58.575 1.00 8.35 188 PRO A CA 1
ATOM 1451 C C . PRO A 1 188 ? 7.480 33.022 58.078 1.00 9.46 188 PRO A C 1
ATOM 1452 O O . PRO A 1 188 ? 8.478 33.728 57.954 1.00 9.58 188 PRO A O 1
ATOM 1456 N N . PHE A 1 189 ? 6.243 33.439 57.804 1.00 5.81 189 PHE A N 1
ATOM 1457 C CA . PHE A 1 189 ? 5.959 34.788 57.341 1.00 7.23 189 PHE A CA 1
ATOM 1458 C C . PHE A 1 189 ? 5.416 35.640 58.475 1.00 6.96 189 PHE A C 1
ATOM 1459 O O . PHE A 1 189 ? 4.739 35.148 59.379 1.00 7.46 189 PHE A O 1
ATOM 1467 N N . PHE A 1 190 ? 5.714 36.933 58.402 1.00 7.05 190 PHE A N 1
ATOM 1468 C CA . PHE A 1 190 ? 5.231 37.878 59.399 1.00 7.60 190 PHE A CA 1
ATOM 1469 C C . PHE A 1 190 ? 3.738 38.119 59.224 1.00 7.73 190 PHE A C 1
ATOM 1470 O O . PHE A 1 190 ? 3.244 38.233 58.095 1.00 8.64 190 PHE A O 1
ATOM 1478 N N . THR A 1 191 ? 3.030 38.237 60.351 1.00 7.57 191 THR A N 1
ATOM 1479 C CA . THR A 1 191 ? 1.707 38.853 60.347 1.00 9.41 191 THR A CA 1
ATOM 1480 C C . THR A 1 191 ? 1.872 40.331 60.041 1.00 9.46 191 THR A C 1
ATOM 1481 O O . THR A 1 191 ? 2.535 41.046 60.800 1.00 9.69 191 THR A O 1
ATOM 1485 N N . GLU A 1 192 ? 1.271 40.796 58.953 1.00 8.01 192 GLU A N 1
ATOM 1486 C CA . GLU A 1 192 ? 1.587 42.134 58.474 1.00 6.10 192 GLU A CA 1
ATOM 1487 C C . GLU A 1 192 ? 0.830 43.237 59.191 1.00 10.11 192 GLU A C 1
ATOM 1488 O O . GLU A 1 192 ? 1.252 44.397 59.115 1.00 10.05 192 GLU A O 1
ATOM 1494 N N . VAL A 1 193 ? -0.275 42.927 59.858 1.00 8.99 193 VAL A N 1
ATOM 1495 C CA . VAL A 1 193 ? -1.209 43.950 60.315 1.00 7.97 193 VAL A CA 1
ATOM 1496 C C . VAL A 1 193 ? -1.321 43.914 61.833 1.00 10.27 193 VAL A C 1
ATOM 1497 O O . VAL A 1 193 ? -1.537 42.852 62.429 1.00 10.70 193 VAL A O 1
ATOM 1501 N N . PHE A 1 194 ? -1.219 45.085 62.448 1.00 8.38 194 PHE A N 1
ATOM 1502 C CA . PHE A 1 194 ? -1.408 45.256 63.881 1.00 8.63 194 PHE A CA 1
ATOM 1503 C C . PHE A 1 194 ? -2.677 46.079 64.063 1.00 11.19 194 PHE A C 1
ATOM 1504 O O . PHE A 1 194 ? -2.788 47.180 63.518 1.00 10.12 194 PHE A O 1
ATOM 1512 N N . GLN A 1 195 ? -3.668 45.507 64.742 1.00 12.60 195 GLN A N 1
ATOM 1513 C CA . GLN A 1 195 ? -4.954 46.177 64.897 1.00 13.48 195 GLN A CA 1
ATOM 1514 C C . GLN A 1 195 ? -5.555 45.727 66.215 1.00 16.40 195 GLN A C 1
ATOM 1515 O O . GLN A 1 195 ? -5.561 44.528 66.515 1.00 17.81 195 GLN A O 1
ATOM 1521 N N . ASN A 1 196 ? -6.047 46.688 66.993 1.00 17.53 196 ASN A N 1
ATOM 1522 C CA . ASN A 1 196 ? -6.648 46.396 68.291 1.00 20.32 196 ASN A CA 1
ATOM 1523 C C . ASN A 1 196 ? -5.703 45.564 69.159 1.00 22.17 196 ASN A C 1
ATOM 1524 O O . ASN A 1 196 ? -6.102 44.586 69.798 1.00 17.90 196 ASN A O 1
ATOM 1529 N N . GLU A 1 197 ? -4.424 45.941 69.150 1.00 16.09 197 GLU A N 1
ATOM 1530 C CA . GLU A 1 197 ? -3.382 45.327 69.969 1.00 15.70 197 GLU A CA 1
ATOM 1531 C C . GLU A 1 197 ? -3.138 43.849 69.633 1.00 15.87 197 GLU A C 1
ATOM 1532 O O . GLU A 1 197 ? -2.516 43.127 70.422 1.00 21.71 197 GLU A O 1
ATOM 1538 N N . GLN A 1 198 ? -3.579 43.390 68.459 1.00 13.40 198 GLN A N 1
ATOM 1539 C CA . GLN A 1 198 ? -3.363 42.021 68.012 1.00 12.63 198 GLN A CA 1
ATOM 1540 C C . GLN A 1 198 ? -2.788 42.031 66.601 1.00 12.22 198 GLN A C 1
ATOM 1541 O O . GLN A 1 198 ? -2.862 43.028 65.881 1.00 13.02 198 GLN A O 1
ATOM 1547 N N . PHE A 1 199 ? -2.244 40.890 66.199 1.00 11.15 199 PHE A N 1
ATOM 1548 C CA . PHE A 1 199 ? -1.652 40.718 64.880 1.00 10.90 199 PHE A CA 1
ATOM 1549 C C . PHE A 1 199 ? -2.555 39.875 63.997 1.00 15.20 199 PHE A C 1
ATOM 1550 O O . PHE A 1 199 ? -3.168 38.907 64.463 1.00 15.18 199 PHE A O 1
ATOM 1558 N N . GLN A 1 200 ? -2.605 40.228 62.718 1.00 10.01 200 GLN A N 1
ATOM 1559 C CA . GLN A 1 200 ? -3.337 39.456 61.729 1.00 12.04 200 GLN A CA 1
ATOM 1560 C C . GLN A 1 200 ? -2.577 39.506 60.411 1.00 10.58 200 GLN A C 1
ATOM 1561 O O . GLN A 1 200 ? -1.731 40.376 60.191 1.00 10.20 200 GLN A O 1
ATOM 1567 N N . TYR A 1 201 ? -2.872 38.544 59.541 1.00 13.65 201 TYR A N 1
ATOM 1568 C CA . TYR A 1 201 ? -2.293 38.556 58.206 1.00 11.18 201 TYR A CA 1
ATOM 1569 C C . TYR A 1 201 ? -3.089 39.483 57.294 1.00 11.82 201 TYR A C 1
ATOM 1570 O O . TYR A 1 201 ? -4.289 39.707 57.474 1.00 11.79 201 TYR A O 1
ATOM 1579 N N . ALA A 1 202 ? -2.394 40.030 56.300 1.00 8.53 202 ALA A N 1
ATOM 1580 C CA . ALA A 1 202 ? -3.013 40.992 55.402 1.00 11.33 202 ALA A CA 1
ATOM 1581 C C . ALA A 1 202 ? -4.015 40.325 54.471 1.00 11.63 202 ALA A C 1
ATOM 1582 O O . ALA A 1 202 ? -4.998 40.957 54.058 1.00 13.49 202 ALA A O 1
ATOM 1584 N N . ASP A 1 203 ? -3.788 39.064 54.135 1.00 10.63 203 ASP A N 1
ATOM 1585 C CA . ASP A 1 203 ? -4.582 38.335 53.157 1.00 15.73 203 ASP A CA 1
ATOM 1586 C C . ASP A 1 203 ? -4.789 36.925 53.669 1.00 13.33 203 ASP A C 1
ATOM 1587 O O . ASP A 1 203 ? -3.919 36.379 54.358 1.00 13.31 203 ASP A O 1
ATOM 1592 N N . PRO A 1 204 ? -5.938 36.304 53.390 1.00 17.47 204 PRO A N 1
ATOM 1593 C CA . PRO A 1 204 ? -6.184 34.965 53.940 1.00 17.09 204 PRO A CA 1
ATOM 1594 C C . PRO A 1 204 ? -5.252 33.888 53.403 1.00 17.31 204 PRO A C 1
ATOM 1595 O O . PRO A 1 204 ? -5.101 32.856 54.062 1.00 23.82 204 PRO A O 1
ATOM 1599 N N . SER A 1 205 ? -4.610 34.081 52.251 1.00 16.35 205 SER A N 1
ATOM 1600 C CA . SER A 1 205 ? -3.812 32.983 51.709 1.00 21.34 205 SER A CA 1
ATOM 1601 C C . SER A 1 205 ? -2.465 33.376 51.122 1.00 12.61 205 SER A C 1
ATOM 1602 O O . SER A 1 205 ? -1.631 32.485 50.933 1.00 20.16 205 SER A O 1
ATOM 1605 N N . GLU A 1 206 ? -2.201 34.641 50.822 1.00 14.43 206 GLU A N 1
ATOM 1606 C CA . GLU A 1 206 ? -0.982 35.019 50.123 1.00 12.75 206 GLU A CA 1
ATOM 1607 C C . GLU A 1 206 ? -0.208 36.065 50.912 1.00 11.95 206 GLU A C 1
ATOM 1608 O O . GLU A 1 206 ? -0.802 36.933 51.562 1.00 11.47 206 GLU A O 1
ATOM 1614 N N . VAL A 1 207 ? 1.125 35.992 50.833 1.00 9.14 207 VAL A N 1
ATOM 1615 C CA . VAL A 1 207 ? 1.987 37.065 51.320 1.00 5.14 207 VAL A CA 1
ATOM 1616 C C . VAL A 1 207 ? 2.694 37.702 50.136 1.00 9.04 207 VAL A C 1
ATOM 1617 O O . VAL A 1 207 ? 3.044 37.022 49.164 1.00 9.56 207 VAL A O 1
ATOM 1621 N N . ASN A 1 208 ? 2.899 39.013 50.222 1.00 6.74 208 ASN A N 1
ATOM 1622 C CA . ASN A 1 208 ? 3.676 39.767 49.245 1.00 5.94 208 ASN A CA 1
ATOM 1623 C C . ASN A 1 208 ? 5.081 39.967 49.811 1.00 6.44 208 ASN A C 1
ATOM 1624 O O . ASN A 1 208 ? 5.238 40.560 50.882 1.00 7.79 208 ASN A O 1
ATOM 1629 N N . MET A 1 209 ? 6.099 39.461 49.107 1.00 5.08 209 MET A N 1
ATOM 1630 C CA . MET A 1 209 ? 7.441 39.467 49.683 1.00 4.46 209 MET A CA 1
ATOM 1631 C C . MET A 1 209 ? 8.070 40.859 49.731 1.00 6.86 209 MET A C 1
ATOM 1632 O O . MET A 1 209 ? 9.041 41.045 50.472 1.00 6.65 209 MET A O 1
ATOM 1637 N N . ILE A 1 210 ? 7.567 41.833 48.963 1.00 5.59 210 ILE A N 1
ATOM 1638 C CA . ILE A 1 210 ? 7.992 43.215 49.193 1.00 6.27 210 ILE A CA 1
ATOM 1639 C C . ILE A 1 210 ? 7.651 43.625 50.617 1.00 7.04 210 ILE A C 1
ATOM 1640 O O . ILE A 1 210 ? 8.496 44.140 51.360 1.00 8.70 210 ILE A O 1
ATOM 1645 N N . ASP A 1 211 ? 6.400 43.412 51.015 1.00 7.68 211 ASP A N 1
ATOM 1646 C CA . ASP A 1 211 ? 5.990 43.793 52.363 1.00 7.65 211 ASP A CA 1
ATOM 1647 C C . ASP A 1 211 ? 6.718 42.961 53.413 1.00 7.99 211 ASP A C 1
ATOM 1648 O O . ASP A 1 211 ? 7.181 43.502 54.429 1.00 6.72 211 ASP A O 1
ATOM 1653 N N . GLN A 1 212 ? 6.883 41.659 53.158 1.00 5.82 212 GLN A N 1
ATOM 1654 C CA . GLN A 1 212 ? 7.610 40.817 54.100 1.00 5.61 212 GLN A CA 1
ATOM 1655 C C . GLN A 1 212 ? 9.051 41.290 54.275 1.00 6.86 212 GLN A C 1
ATOM 1656 O O . GLN A 1 212 ? 9.562 41.303 55.398 1.00 6.28 212 GLN A O 1
ATOM 1662 N N . MET A 1 213 ? 9.728 41.680 53.181 1.00 6.13 213 MET A N 1
ATOM 1663 C CA . MET A 1 213 ? 11.114 42.124 53.321 1.00 6.08 213 MET A CA 1
ATOM 1664 C C . MET A 1 213 ? 11.186 43.424 54.106 1.00 5.91 213 MET A C 1
ATOM 1665 O O . MET A 1 213 ? 12.099 43.620 54.916 1.00 7.32 213 MET A O 1
ATOM 1670 N N . LEU A 1 214 ? 10.229 44.327 53.888 1.00 6.41 214 LEU A N 1
ATOM 1671 C CA . LEU A 1 214 ? 10.256 45.580 54.638 1.00 5.70 214 LEU A CA 1
ATOM 1672 C C . LEU A 1 214 ? 10.053 45.326 56.132 1.00 6.33 214 LEU A C 1
ATOM 1673 O O . LEU A 1 214 ? 10.698 45.967 56.967 1.00 7.74 214 LEU A O 1
ATOM 1678 N N . ILE A 1 215 ? 9.174 44.385 56.491 1.00 5.44 215 ILE A N 1
ATOM 1679 C CA . ILE A 1 215 ? 8.984 44.048 57.903 1.00 5.97 215 ILE A CA 1
ATOM 1680 C C . ILE A 1 215 ? 10.255 43.445 58.473 1.00 6.00 215 ILE A C 1
ATOM 1681 O O . ILE A 1 215 ? 10.677 43.773 59.589 1.00 7.62 215 ILE A O 1
ATOM 1686 N N . ALA A 1 216 ? 10.888 42.551 57.718 1.00 5.13 216 ALA A N 1
ATOM 1687 C CA . ALA A 1 216 ? 12.097 41.906 58.208 1.00 6.44 216 ALA A CA 1
ATOM 1688 C C . ALA A 1 216 ? 13.192 42.922 58.470 1.00 7.99 216 ALA A C 1
ATOM 1689 O O . ALA A 1 216 ? 13.948 42.794 59.442 1.00 6.49 216 ALA A O 1
ATOM 1691 N N . MET A 1 217 ? 13.318 43.921 57.590 1.00 5.71 217 MET A N 1
ATOM 1692 C CA . MET A 1 217 ? 14.335 44.941 57.806 1.00 5.22 217 MET A CA 1
ATOM 1693 C C . MET A 1 217 ? 14.005 45.818 59.012 1.00 8.31 217 MET A C 1
ATOM 1694 O O . MET A 1 217 ? 14.897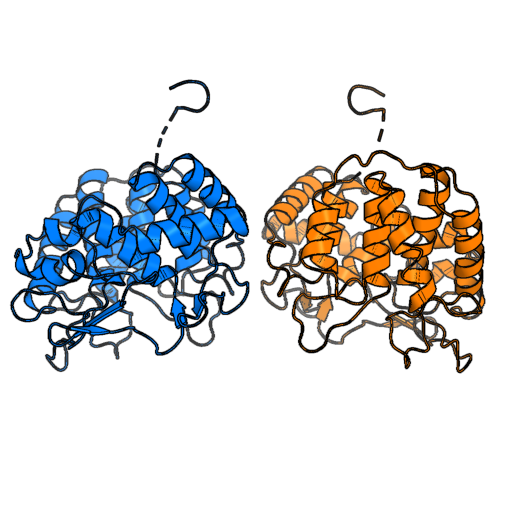 46.162 59.792 1.00 8.69 217 MET A O 1
ATOM 1699 N N . ALA A 1 218 ? 12.734 46.183 59.189 1.00 6.65 218 ALA A N 1
ATOM 1700 C CA . ALA A 1 218 ? 12.351 46.939 60.377 1.00 9.92 218 ALA A CA 1
ATOM 1701 C C . ALA A 1 218 ? 12.576 46.116 61.636 1.00 9.58 218 ALA A C 1
ATOM 1702 O O . ALA A 1 218 ? 12.985 46.647 62.672 1.00 8.79 218 ALA A O 1
ATOM 1704 N N . TYR A 1 219 ? 12.282 44.820 61.566 1.00 7.54 219 TYR A N 1
ATOM 1705 C CA . TYR A 1 219 ? 12.523 43.935 62.697 1.00 7.28 219 TYR A CA 1
ATOM 1706 C C . TYR A 1 219 ? 13.985 43.976 63.116 1.00 7.78 219 TYR A C 1
ATOM 1707 O O . TYR A 1 219 ? 14.302 44.112 64.304 1.00 7.40 219 TYR A O 1
ATOM 1716 N N . PHE A 1 220 ? 14.889 43.813 62.154 1.00 7.04 220 PHE A N 1
ATOM 1717 C CA . PHE A 1 220 ? 16.309 43.846 62.476 1.00 8.99 220 PHE A CA 1
ATOM 1718 C C . PHE A 1 220 ? 16.721 45.215 62.988 1.00 8.43 220 PHE A C 1
ATOM 1719 O O . PHE A 1 220 ? 17.493 45.327 63.949 1.00 11.45 220 PHE A O 1
ATOM 1727 N N . ASP A 1 221 ? 16.210 46.271 62.356 1.00 7.11 221 ASP A N 1
ATOM 1728 C CA . ASP A 1 221 ? 16.580 47.630 62.749 1.00 9.74 221 ASP A CA 1
ATOM 1729 C C . ASP A 1 221 ? 16.214 47.920 64.197 1.00 9.83 221 ASP A C 1
ATOM 1730 O O . ASP A 1 221 ? 16.977 48.583 64.914 1.00 11.61 221 ASP A O 1
ATOM 1735 N N . GLU A 1 222 ? 15.043 47.461 64.642 1.00 8.32 222 GLU A N 1
ATOM 1736 C CA . GLU A 1 222 ? 14.582 47.758 65.992 1.00 8.19 222 GLU A CA 1
ATOM 1737 C C . GLU A 1 222 ? 15.150 46.775 67.005 1.00 10.89 222 GLU A C 1
ATOM 1738 O O . GLU A 1 222 ? 15.580 47.181 68.090 1.00 12.06 222 GLU A O 1
ATOM 1744 N N . ASN A 1 223 ? 15.137 45.481 66.679 1.00 9.79 223 ASN A N 1
ATOM 1745 C CA . ASN A 1 223 ? 15.435 44.451 67.663 1.00 10.15 223 ASN A CA 1
ATOM 1746 C C . ASN A 1 223 ? 16.897 44.027 67.687 1.00 12.87 223 ASN A C 1
ATOM 1747 O O . ASN A 1 223 ? 17.322 43.407 68.675 1.00 13.29 223 ASN A O 1
ATOM 1752 N N . GLY A 1 224 ? 17.670 44.334 66.644 1.00 11.08 224 GLY A N 1
ATOM 1753 C CA . GLY A 1 224 ? 19.089 44.037 66.629 1.00 13.10 224 GLY A CA 1
ATOM 1754 C C . GLY A 1 224 ? 19.438 42.627 66.223 1.00 14.54 224 GLY A C 1
ATOM 1755 O O . GLY A 1 224 ? 20.626 42.272 66.213 1.00 15.60 224 GLY A O 1
ATOM 1756 N N . ASP A 1 225 ? 18.445 41.809 65.912 1.00 11.52 225 ASP A N 1
ATOM 1757 C CA . ASP A 1 225 ? 18.647 40.448 65.447 1.00 11.18 225 ASP A CA 1
ATOM 1758 C C . ASP A 1 225 ? 17.573 40.145 64.420 1.00 11.65 225 ASP A C 1
ATOM 1759 O O . ASP A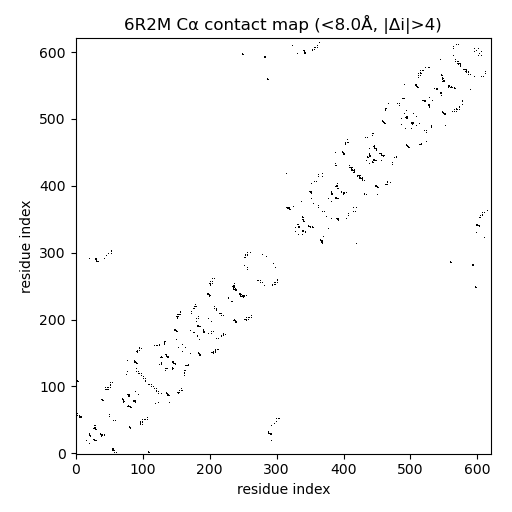 1 225 ? 16.520 40.784 64.400 1.00 11.43 225 ASP A O 1
ATOM 1764 N N . VAL A 1 226 ? 17.827 39.149 63.585 1.00 9.93 226 VAL A N 1
ATOM 1765 C CA . VAL A 1 226 ? 16.833 38.779 62.590 1.00 7.79 226 VAL A CA 1
ATOM 1766 C C . VAL A 1 226 ? 15.777 37.897 63.229 1.00 7.57 226 VAL A C 1
ATOM 1767 O O . VAL A 1 226 ? 16.022 37.178 64.209 1.00 13.38 226 VAL A O 1
ATOM 1771 N N . GLU A 1 227 ? 14.593 37.939 62.645 1.00 5.61 227 GLU A N 1
ATOM 1772 C CA . GLU A 1 227 ? 13.570 36.976 62.996 1.00 8.70 227 GLU A CA 1
ATOM 1773 C C . GLU A 1 227 ? 14.002 35.667 62.359 1.00 8.25 227 GLU A C 1
ATOM 1774 O O . GLU A 1 227 ? 14.126 35.608 61.127 1.00 7.03 227 GLU A O 1
ATOM 1780 N N . PRO A 1 228 ? 14.283 34.616 63.139 1.00 9.52 228 PRO A N 1
ATOM 1781 C CA . PRO A 1 228 ? 14.969 33.447 62.566 1.00 6.96 228 PRO A CA 1
ATOM 1782 C C . PRO A 1 228 ? 14.103 32.588 61.673 1.00 8.34 228 PRO A C 1
ATOM 1783 O O . PRO A 1 228 ? 14.649 31.880 60.817 1.00 8.48 228 PRO A O 1
ATOM 1787 N N . ASN A 1 229 ? 12.781 32.617 61.844 1.00 6.31 229 ASN A N 1
ATOM 1788 C CA . ASN A 1 229 ? 11.910 31.822 60.996 1.00 7.23 229 ASN A CA 1
ATOM 1789 C C . ASN A 1 229 ? 11.847 32.402 59.598 1.00 7.90 229 ASN A C 1
ATOM 1790 O O . ASN A 1 229 ? 11.932 31.668 58.608 1.00 8.24 229 ASN A O 1
ATOM 1795 N N . PHE A 1 230 ? 11.696 33.718 59.497 1.00 6.76 230 PHE A N 1
ATOM 1796 C CA . PHE A 1 230 ? 11.738 34.325 58.178 1.00 7.38 230 PHE A CA 1
ATOM 1797 C C . PHE A 1 230 ? 13.125 34.210 57.567 1.00 5.69 230 PHE A C 1
ATOM 1798 O O . PHE A 1 230 ? 13.261 33.969 56.360 1.00 6.48 230 PHE A O 1
ATOM 1806 N N . ASP A 1 231 ? 14.171 34.405 58.377 1.00 7.66 231 ASP A N 1
ATOM 1807 C CA . ASP A 1 231 ? 15.519 34.329 57.834 1.00 7.70 231 ASP A CA 1
ATOM 1808 C C . ASP A 1 231 ? 15.790 32.941 57.281 1.00 7.21 231 ASP A C 1
ATOM 1809 O O . ASP A 1 231 ? 16.338 32.805 56.183 1.00 6.59 231 ASP A O 1
ATOM 1814 N N . ASN A 1 232 ? 15.345 31.899 57.995 1.00 7.24 232 ASN A N 1
ATOM 1815 C CA . ASN A 1 232 ? 15.547 30.540 57.513 1.00 8.69 232 ASN A CA 1
ATOM 1816 C C . ASN A 1 232 ? 14.780 30.289 56.221 1.00 6.65 232 ASN A C 1
ATOM 1817 O O . ASN A 1 232 ? 15.293 29.631 55.306 1.00 9.25 232 ASN A O 1
ATOM 1822 N N . PHE A 1 233 ? 13.555 30.803 56.115 1.00 7.96 233 PHE A N 1
ATOM 1823 C CA . PHE A 1 233 ? 12.820 30.657 54.867 1.00 7.31 233 PHE A CA 1
ATOM 1824 C C . PHE A 1 233 ? 13.618 31.245 53.706 1.00 6.79 233 PHE A C 1
ATOM 1825 O O . PHE A 1 233 ? 13.745 30.627 52.649 1.00 9.04 233 PHE A O 1
ATOM 1833 N N . LEU A 1 234 ? 14.156 32.448 53.886 1.00 7.58 234 LEU A N 1
ATOM 1834 C CA . LEU A 1 234 ? 14.932 33.070 52.817 1.00 7.99 234 LEU A CA 1
ATOM 1835 C C . LEU A 1 234 ? 16.128 32.214 52.443 1.00 9.85 234 LEU A C 1
ATOM 1836 O O . LEU A 1 234 ? 16.401 31.992 51.257 1.00 10.56 234 LEU A O 1
ATOM 1841 N N . GLN A 1 235 ? 16.855 31.720 53.450 1.00 8.61 235 GLN A N 1
ATOM 1842 C CA . GLN A 1 235 ? 18.048 30.925 53.181 1.00 12.61 235 GLN A CA 1
ATOM 1843 C C . GLN A 1 235 ? 17.704 29.643 52.438 1.00 10.04 235 GLN A C 1
ATOM 1844 O O . GLN A 1 235 ? 18.409 29.256 51.494 1.00 11.61 235 GLN A O 1
ATOM 1850 N N . THR A 1 236 ? 16.620 28.969 52.835 1.00 7.43 236 THR A N 1
ATOM 1851 C CA . THR A 1 236 ? 16.301 27.689 52.208 1.00 11.17 236 THR A CA 1
ATOM 1852 C C . THR A 1 236 ? 15.735 27.870 50.801 1.00 11.32 236 THR A C 1
ATOM 1853 O O . THR A 1 236 ? 15.964 27.021 49.931 1.00 12.58 236 THR A O 1
ATOM 1857 N N . GLU A 1 237 ? 15.017 28.967 50.546 1.00 10.45 237 GLU A N 1
ATOM 1858 C CA . GLU A 1 237 ? 14.590 29.268 49.181 1.00 10.79 237 GLU A CA 1
ATOM 1859 C C . GLU A 1 237 ? 15.795 29.508 48.279 1.00 10.03 237 GLU A C 1
ATOM 1860 O O . GLU A 1 237 ? 15.892 28.939 47.184 1.00 10.75 237 GLU A O 1
ATOM 1866 N N . LEU A 1 238 ? 16.740 30.340 48.730 1.00 9.82 238 LEU A N 1
ATOM 1867 C CA . LEU A 1 238 ? 17.921 30.611 47.910 1.00 11.49 238 LEU A CA 1
ATOM 1868 C C . LEU A 1 238 ? 18.735 29.344 47.672 1.00 13.87 238 LEU A C 1
ATOM 1869 O O . LEU A 1 238 ? 19.198 29.089 46.551 1.00 14.25 238 LEU A O 1
ATOM 1874 N N . ALA A 1 239 ? 18.914 28.532 48.714 1.00 12.20 239 ALA A N 1
ATOM 1875 C CA . ALA A 1 239 ? 19.714 27.318 48.575 1.00 12.48 239 ALA A CA 1
ATOM 1876 C C . ALA A 1 239 ? 19.044 26.301 47.662 1.00 16.00 239 ALA A C 1
ATOM 1877 O O . ALA A 1 239 ? 19.725 25.616 46.885 1.00 21.61 239 ALA A O 1
ATOM 1879 N N . SER A 1 240 ? 17.722 26.172 47.738 1.00 13.02 240 SER A N 1
ATOM 1880 C CA . SER A 1 240 ? 17.058 25.117 46.982 1.00 15.52 240 SER A CA 1
ATOM 1881 C C . SER A 1 240 ? 16.657 25.554 45.582 1.00 16.71 240 SER A C 1
ATOM 1882 O O . SER A 1 240 ? 16.666 24.730 44.661 1.00 17.57 240 SER A O 1
ATOM 1885 N N . LYS A 1 241 ? 16.334 26.833 45.392 1.00 14.76 241 LYS A N 1
ATOM 1886 C CA . LYS A 1 241 ? 15.829 27.319 44.120 1.00 12.67 241 LYS A CA 1
ATOM 1887 C C . LYS A 1 241 ? 16.729 28.344 43.455 1.00 10.47 241 LYS A C 1
ATOM 1888 O O . LYS A 1 241 ? 16.559 28.599 42.256 1.00 15.43 241 LYS A O 1
ATOM 1894 N N . GLY A 1 242 ? 17.678 28.926 44.180 1.00 11.26 242 GLY A N 1
ATOM 1895 C CA . GLY A 1 242 ? 18.460 30.004 43.614 1.00 15.83 242 GLY A CA 1
ATOM 1896 C C . GLY A 1 242 ? 17.663 31.254 43.337 1.00 13.12 242 GLY A C 1
ATOM 1897 O O . GLY A 1 242 ? 18.097 32.099 42.550 1.00 13.40 242 GLY A O 1
ATOM 1898 N N . LYS A 1 243 ? 16.497 31.391 43.962 1.00 12.05 243 LYS A N 1
ATOM 1899 C CA . LYS A 1 243 ? 15.599 32.519 43.757 1.00 7.88 243 LYS A CA 1
ATOM 1900 C C . LYS A 1 243 ? 14.805 32.731 45.034 1.00 10.63 243 LYS A C 1
ATOM 1901 O O . LYS A 1 243 ? 14.697 31.836 45.877 1.00 11.75 243 LYS A O 1
ATOM 1907 N N . VAL A 1 244 ? 14.207 33.914 45.144 1.00 9.50 244 VAL A N 1
ATOM 1908 C CA . VAL A 1 244 ? 13.121 34.162 46.082 1.00 6.95 244 VAL A CA 1
ATOM 1909 C C . VAL A 1 244 ? 11.975 34.753 45.275 1.00 9.42 244 VAL A C 1
ATOM 1910 O O . VAL A 1 244 ? 12.174 35.702 44.510 1.00 9.33 244 VAL A O 1
ATOM 1914 N N . TYR A 1 245 ? 10.796 34.164 45.391 1.00 7.91 245 TYR A N 1
ATOM 1915 C CA . TYR A 1 245 ? 9.707 34.560 44.516 1.00 8.73 245 TYR A CA 1
ATOM 1916 C C . TYR A 1 245 ? 8.959 35.766 45.072 1.00 7.11 245 TYR A C 1
ATOM 1917 O O . TYR A 1 245 ? 9.081 36.119 46.249 1.00 8.43 245 TYR A O 1
ATOM 1926 N N . ALA A 1 246 ? 8.182 36.411 44.190 1.00 6.84 246 ALA A N 1
ATOM 1927 C CA . ALA A 1 246 ? 7.511 37.657 44.543 1.00 9.35 246 ALA A CA 1
ATOM 1928 C C . ALA A 1 246 ? 6.381 37.458 45.541 1.00 8.26 246 ALA A C 1
ATOM 1929 O O . ALA A 1 246 ? 6.128 38.349 46.363 1.00 6.96 246 ALA A O 1
ATOM 1931 N N . ARG A 1 247 ? 5.666 36.335 45.464 1.00 8.10 247 ARG A N 1
ATOM 1932 C CA . ARG A 1 247 ? 4.521 36.096 46.335 1.00 7.77 247 ARG A CA 1
ATOM 1933 C C . ARG A 1 247 ? 4.438 34.620 46.679 1.00 7.64 247 ARG A C 1
ATOM 1934 O O . ARG A 1 247 ? 4.720 33.773 45.830 1.00 9.39 247 ARG A O 1
ATOM 1942 N N . TYR A 1 248 ? 4.021 34.313 47.915 1.00 8.07 248 TYR A N 1
ATOM 1943 C CA . TYR A 1 248 ? 3.886 32.933 48.355 1.00 10.68 248 TYR A CA 1
ATOM 1944 C C . TYR A 1 248 ? 2.515 32.666 48.966 1.00 8.14 248 TYR A C 1
ATOM 1945 O O . TYR A 1 248 ? 1.856 33.559 49.511 1.00 9.80 248 TYR A O 1
ATOM 1954 N N . GLN A 1 249 ? 2.092 31.411 48.866 1.00 10.44 249 GLN A N 1
ATOM 1955 C CA . GLN A 1 249 ? 0.902 30.938 49.550 1.00 10.99 249 GLN A CA 1
ATOM 1956 C C . GLN A 1 249 ? 1.279 30.517 50.969 1.00 11.09 249 GLN A C 1
ATOM 1957 O O . GLN A 1 249 ? 2.211 29.732 51.166 1.00 14.75 249 GLN A O 1
ATOM 1963 N N . ARG A 1 250 ? 0.570 31.057 51.963 1.00 13.65 250 ARG A N 1
ATOM 1964 C CA . ARG A 1 250 ? 0.980 30.810 53.342 1.00 23.04 250 ARG A CA 1
ATOM 1965 C C . ARG A 1 250 ? 0.733 29.375 53.774 1.00 24.04 250 ARG A C 1
ATOM 1966 O O . ARG A 1 250 ? 1.502 28.833 54.574 1.00 30.55 250 ARG A O 1
ATOM 1974 N N . GLU A 1 251 ? -0.332 28.755 53.271 1.00 23.46 251 GLU A N 1
ATOM 1975 C CA . GLU A 1 251 ? -0.703 27.425 53.741 1.00 24.05 251 GLU A CA 1
ATOM 1976 C C . GLU A 1 251 ? 0.306 26.375 53.294 1.00 27.05 251 GLU A C 1
ATOM 1977 O O . GLU A 1 251 ? 0.643 25.464 54.059 1.00 30.49 251 GLU A O 1
ATOM 1983 N N . THR A 1 252 ? 0.815 26.497 52.068 1.00 18.32 252 THR A N 1
ATOM 1984 C CA . THR A 1 252 ? 1.718 25.512 51.490 1.00 21.35 252 THR A CA 1
ATOM 1985 C C . THR A 1 252 ? 3.174 25.945 51.512 1.00 21.46 252 THR A C 1
ATOM 1986 O O . THR A 1 252 ? 4.058 25.097 51.339 1.00 18.15 252 THR A O 1
ATOM 1990 N N . LYS A 1 253 ? 3.431 27.242 51.694 1.00 17.20 253 LYS A N 1
ATOM 1991 C CA . LYS A 1 253 ? 4.746 27.863 51.537 1.00 16.23 253 LYS A CA 1
ATOM 1992 C C . LYS A 1 253 ? 5.270 27.744 50.105 1.00 16.69 253 LYS A C 1
ATOM 1993 O O . LYS A 1 253 ? 6.468 27.916 49.858 1.00 19.62 253 LYS A O 1
ATOM 1999 N N . LYS A 1 254 ? 4.391 27.466 49.155 1.00 16.15 254 LYS A N 1
ATOM 2000 C CA . LYS A 1 254 ? 4.771 27.413 47.751 1.00 17.29 254 LYS A CA 1
ATOM 2001 C C . LYS A 1 254 ? 4.547 28.767 47.082 1.00 14.95 254 LYS A C 1
ATOM 2002 O O . LYS A 1 254 ? 3.663 29.532 47.488 1.00 13.18 254 LYS A O 1
ATOM 2008 N N . PRO A 1 255 ? 5.342 29.105 46.068 1.00 13.92 255 PRO A N 1
ATOM 2009 C CA . PRO A 1 255 ? 5.151 30.392 45.388 1.00 10.37 255 PRO A CA 1
ATOM 2010 C C . PRO A 1 255 ? 3.788 30.443 44.706 1.00 11.95 255 PRO A C 1
ATOM 2011 O O . PRO A 1 255 ? 3.282 29.430 44.223 1.00 13.90 255 PRO A O 1
ATOM 2015 N N . SER A 1 256 ? 3.172 31.636 44.698 1.00 9.60 256 SER A N 1
ATOM 2016 C CA . SER A 1 256 ? 1.902 31.803 43.995 1.00 10.02 256 SER A CA 1
ATOM 2017 C C . SER A 1 256 ? 2.066 31.597 42.503 1.00 13.72 256 SER A C 1
ATOM 2018 O O . SER A 1 256 ? 1.147 31.118 41.834 1.00 13.82 256 SER A O 1
ATOM 2021 N N . SER A 1 257 ? 3.216 31.999 41.979 1.00 10.93 257 SER A N 1
ATOM 2022 C CA . SER A 1 257 ? 3.648 31.746 40.617 1.00 10.60 257 SER A CA 1
ATOM 2023 C C . SER A 1 257 ? 5.165 31.822 40.648 1.00 13.33 257 SER A C 1
ATOM 2024 O O . SER A 1 257 ? 5.766 32.106 41.693 1.00 11.35 257 SER A O 1
ATOM 2027 N N . GLU A 1 258 ? 5.804 31.600 39.502 1.00 9.08 258 GLU A N 1
ATOM 2028 C CA . GLU A 1 258 ? 7.256 31.728 39.511 1.00 8.61 258 GLU A CA 1
ATOM 2029 C C . GLU A 1 258 ? 7.719 33.150 39.218 1.00 8.91 258 GLU A C 1
ATOM 2030 O O . GLU A 1 258 ? 8.919 33.370 39.012 1.00 9.18 258 GLU A O 1
ATOM 2036 N N . ASN A 1 259 ? 6.815 34.130 39.274 1.00 8.67 259 ASN A N 1
ATOM 2037 C CA . ASN A 1 259 ? 7.230 35.513 39.071 1.00 8.84 259 ASN A CA 1
ATOM 2038 C C . ASN A 1 259 ? 8.211 35.963 40.151 1.00 7.26 259 ASN A C 1
ATOM 2039 O O . ASN A 1 259 ? 8.037 35.678 41.342 1.00 7.63 259 ASN A O 1
ATOM 2044 N N . GLU A 1 260 ? 9.250 36.659 39.728 1.00 8.13 260 GLU A N 1
ATOM 2045 C CA . GLU A 1 260 ? 10.186 37.292 40.647 1.00 11.29 260 GLU A CA 1
ATOM 2046 C C . GLU A 1 260 ? 9.909 38.790 40.699 1.00 8.42 260 GLU A C 1
ATOM 2047 O O . GLU A 1 260 ? 9.227 39.345 39.835 1.00 12.43 260 GLU A O 1
ATOM 2053 N N . SER A 1 261 ? 10.435 39.443 41.736 1.00 9.70 261 SER A N 1
ATOM 2054 C CA . SER A 1 261 ? 10.214 40.868 41.958 1.00 7.35 261 SER A CA 1
ATOM 2055 C C . SER A 1 261 ? 11.547 41.589 42.051 1.00 7.07 261 SER A C 1
ATOM 2056 O O . SER A 1 261 ? 12.410 41.202 42.843 1.00 7.37 261 SER A O 1
ATOM 2059 N N . THR A 1 262 ? 11.709 42.636 41.236 1.00 6.36 262 THR A N 1
ATOM 2060 C CA . THR A 1 262 ? 12.911 43.459 41.327 1.00 6.84 262 THR A CA 1
ATOM 2061 C C . THR A 1 262 ? 13.067 44.053 42.723 1.00 9.29 262 THR A C 1
ATOM 2062 O O . THR A 1 262 ? 14.149 43.989 43.320 1.00 7.51 262 THR A O 1
ATOM 2066 N N . ALA A 1 263 ? 11.988 44.633 43.266 1.00 6.96 263 ALA A N 1
ATOM 2067 C CA . ALA A 1 263 ? 12.084 45.247 44.587 1.00 7.83 263 ALA A CA 1
ATOM 2068 C C . ALA A 1 263 ? 12.458 44.226 45.658 1.00 7.61 263 ALA A C 1
ATOM 2069 O O . ALA A 1 263 ? 13.236 44.537 46.567 1.00 7.53 263 ALA A O 1
ATOM 2071 N N . VAL A 1 264 ? 11.940 42.998 45.550 1.00 6.72 264 VAL A N 1
ATOM 2072 C CA . VAL A 1 264 ? 12.285 41.952 46.511 1.00 5.59 264 VAL A CA 1
ATOM 2073 C C . VAL A 1 264 ? 13.779 41.679 46.499 1.00 6.35 264 VAL A C 1
ATOM 2074 O O . VAL A 1 264 ? 14.407 41.550 47.552 1.00 7.88 264 VAL A O 1
ATOM 2078 N N . TYR A 1 265 ? 14.386 41.612 45.312 1.00 4.76 265 TYR A N 1
ATOM 2079 C CA . TYR A 1 265 ? 15.831 41.384 45.298 1.00 5.59 265 TYR A CA 1
ATOM 2080 C C . TYR A 1 265 ? 16.609 42.602 45.780 1.00 6.85 265 TYR A C 1
ATOM 2081 O O . TYR A 1 265 ? 17.667 42.443 46.408 1.00 7.40 265 TYR A O 1
ATOM 2090 N N . ALA A 1 266 ? 16.119 43.818 45.513 1.00 7.78 266 ALA A N 1
ATOM 2091 C CA . ALA A 1 266 ? 16.792 44.993 46.061 1.00 8.28 266 ALA A CA 1
ATOM 2092 C C . ALA A 1 266 ? 16.757 44.974 47.585 1.00 7.98 266 ALA A C 1
ATOM 2093 O O . ALA A 1 266 ? 17.785 45.189 48.248 1.00 7.29 266 ALA A O 1
ATOM 2095 N N . PHE A 1 267 ? 15.599 44.650 48.163 1.00 8.13 267 PHE A N 1
ATOM 2096 C CA . PHE A 1 267 ? 15.496 44.640 49.619 1.00 8.16 267 PHE A CA 1
ATOM 2097 C C . PHE A 1 267 ? 16.216 43.444 50.231 1.00 7.52 267 PHE A C 1
ATOM 2098 O O . PHE A 1 267 ? 16.768 43.576 51.322 1.00 8.18 267 PHE A O 1
ATOM 2106 N N . LEU A 1 268 ? 16.235 42.288 49.550 1.00 6.97 268 LEU A N 1
ATOM 2107 C CA . LEU A 1 268 ? 17.049 41.166 50.026 1.00 8.08 268 LEU A CA 1
ATOM 2108 C C . LEU A 1 268 ? 18.525 41.530 50.074 1.00 7.42 268 LEU A C 1
ATOM 2109 O O . LEU A 1 268 ? 19.232 41.167 51.022 1.00 9.41 268 LEU A O 1
ATOM 2114 N N . THR A 1 269 ? 19.020 42.202 49.035 1.00 8.27 269 THR A N 1
ATOM 2115 C CA . THR A 1 269 ? 20.414 42.607 49.007 1.00 9.31 269 THR A CA 1
ATOM 2116 C C . THR A 1 269 ? 20.732 43.525 50.181 1.00 10.49 269 THR A C 1
ATOM 2117 O O . THR A 1 269 ? 21.725 43.318 50.889 1.00 9.88 269 THR A O 1
ATOM 2121 N N . GLN A 1 270 ? 19.857 44.510 50.438 1.00 9.04 270 GLN A N 1
ATOM 2122 C CA . GLN A 1 270 ? 20.019 45.390 51.595 1.00 9.26 270 GLN A CA 1
ATOM 2123 C C . GLN A 1 270 ? 19.977 44.610 52.904 1.00 10.02 270 GLN A C 1
ATOM 2124 O O . GLN A 1 270 ? 20.779 44.858 53.811 1.00 10.59 270 GLN A O 1
ATOM 2130 N N . TYR A 1 271 ? 19.046 43.663 53.010 1.00 7.37 271 TYR A N 1
ATOM 2131 C CA . TYR A 1 271 ? 18.870 42.897 54.239 1.00 7.52 271 TYR A CA 1
ATOM 2132 C C . TYR A 1 271 ? 20.078 42.007 54.515 1.00 7.45 271 TYR A C 1
ATOM 2133 O O . TYR A 1 271 ? 20.585 41.950 55.648 1.00 8.71 271 TYR A O 1
ATOM 2142 N N . PHE A 1 272 ? 20.562 41.303 53.490 1.00 7.59 272 PHE A N 1
ATOM 2143 C CA . PHE A 1 272 ? 21.705 40.428 53.707 1.00 7.64 272 PHE A CA 1
ATOM 2144 C C . PHE A 1 272 ? 22.950 41.235 54.039 1.00 10.30 272 PHE A C 1
ATOM 2145 O O . PHE A 1 272 ? 23.746 40.825 54.884 1.00 10.87 272 PHE A O 1
ATOM 2153 N N . ASN A 1 273 ? 23.094 42.425 53.463 1.00 12.14 273 ASN A N 1
ATOM 2154 C CA . ASN A 1 273 ? 24.266 43.225 53.798 1.00 13.39 273 ASN A CA 1
ATOM 2155 C C . ASN A 1 273 ? 24.154 43.835 55.197 1.00 17.18 273 ASN A C 1
ATOM 2156 O O . ASN A 1 273 ? 25.157 43.927 55.915 1.00 18.56 273 ASN A O 1
ATOM 2161 N N . LYS A 1 274 ? 22.945 44.201 55.631 1.00 12.82 274 LYS A N 1
ATOM 2162 C CA . LYS A 1 274 ? 22.769 44.716 56.987 1.00 13.21 274 LYS A CA 1
ATOM 2163 C C . LYS A 1 274 ? 22.994 43.641 58.045 1.00 11.21 274 LYS A C 1
ATOM 2164 O O . LYS A 1 274 ? 23.416 43.954 59.164 1.00 13.95 274 LYS A O 1
ATOM 2170 N N . THR A 1 275 ? 22.694 42.380 57.728 1.00 10.98 275 THR A N 1
ATOM 2171 C CA . THR A 1 275 ? 22.709 41.303 58.709 1.00 13.08 275 THR A CA 1
ATOM 2172 C C . THR A 1 275 ? 23.941 40.413 58.590 1.00 15.03 275 THR A C 1
ATOM 2173 O O . THR A 1 275 ? 23.940 39.293 59.112 1.00 12.88 275 THR A O 1
ATOM 2177 N N . ASN A 1 276 ? 24.983 40.898 57.913 1.00 15.98 276 ASN A N 1
ATOM 2178 C CA . ASN A 1 276 ? 26.279 40.226 57.867 1.00 16.97 276 ASN A CA 1
ATOM 2179 C C . ASN A 1 276 ? 26.173 38.878 57.163 1.00 17.37 276 ASN A C 1
ATOM 2180 O O . ASN A 1 276 ? 26.701 37.865 57.624 1.00 16.35 276 ASN A O 1
ATOM 2185 N N . GLN A 1 277 ? 25.460 38.859 56.042 1.00 9.77 277 GLN A N 1
ATOM 2186 C CA . GLN A 1 277 ? 25.319 37.662 55.222 1.00 9.28 277 GLN A CA 1
ATOM 2187 C C . GLN A 1 277 ? 25.882 37.967 53.842 1.00 10.42 277 GLN A C 1
ATOM 2188 O O . GLN A 1 277 ? 25.136 38.091 52.874 1.00 9.54 277 GLN A O 1
ATOM 2194 N N . ALA A 1 278 ? 27.209 38.087 53.762 1.00 11.03 278 ALA A N 1
ATOM 2195 C CA . ALA A 1 278 ? 27.832 38.639 52.560 1.00 11.22 278 ALA A CA 1
ATOM 2196 C C . ALA A 1 278 ? 27.666 37.720 51.352 1.00 12.42 278 ALA A C 1
ATOM 2197 O O . ALA A 1 278 ? 27.449 38.196 50.231 1.00 10.86 278 ALA A O 1
ATOM 2199 N N . LYS A 1 279 ? 27.770 36.405 51.551 1.00 11.44 279 LYS A N 1
ATOM 2200 C CA . LYS A 1 279 ? 27.605 35.482 50.433 1.00 11.24 279 LYS A CA 1
ATOM 2201 C C . LYS A 1 279 ? 26.194 35.553 49.864 1.00 12.66 279 LYS A C 1
ATOM 2202 O O . LYS A 1 279 ? 26.004 35.622 48.641 1.00 11.96 279 LYS A O 1
ATOM 2208 N N . ASN A 1 280 ? 25.190 35.542 50.743 1.00 9.96 280 ASN A N 1
ATOM 2209 C CA . ASN A 1 280 ? 23.813 35.654 50.281 1.00 9.38 280 ASN A CA 1
ATOM 2210 C C . ASN A 1 280 ? 23.574 36.994 49.603 1.00 10.43 280 ASN A C 1
ATOM 2211 O O . ASN A 1 280 ? 22.833 37.068 48.614 1.00 9.21 280 ASN A O 1
ATOM 2216 N N . GLY A 1 281 ? 24.203 38.062 50.112 1.00 8.66 281 GLY A N 1
ATOM 2217 C CA . GLY A 1 281 ? 24.038 39.372 49.504 1.00 11.45 281 GLY A CA 1
ATOM 2218 C C . GLY A 1 281 ? 24.641 39.458 48.117 1.00 12.28 281 GLY A C 1
ATOM 2219 O O . GLY A 1 281 ? 24.124 40.178 47.265 1.00 10.70 281 GLY A O 1
ATOM 2220 N N . LYS A 1 282 ? 25.747 38.738 47.880 1.00 10.82 282 LYS A N 1
ATOM 2221 C CA . LYS A 1 282 ? 26.295 38.622 46.527 1.00 12.36 282 LYS A CA 1
ATOM 2222 C C . LYS A 1 282 ? 25.320 37.907 45.598 1.00 11.75 282 LYS A C 1
ATOM 2223 O O . LYS A 1 282 ? 25.125 38.320 44.444 1.00 10.74 282 LYS A O 1
ATOM 2229 N N . ILE A 1 283 ? 24.717 36.819 46.082 1.00 8.20 283 ILE A N 1
ATOM 2230 C CA . ILE A 1 283 ? 23.763 36.057 45.278 1.00 7.33 283 ILE A CA 1
ATOM 2231 C C . ILE A 1 283 ? 22.572 36.917 44.884 1.00 10.19 283 ILE A C 1
ATOM 2232 O O . ILE A 1 283 ? 22.131 36.894 43.732 1.00 9.20 283 ILE A O 1
ATOM 2237 N N . THR A 1 284 ? 22.037 37.698 45.821 1.00 8.27 284 THR A N 1
ATOM 2238 C CA . THR A 1 284 ? 20.851 38.467 45.481 1.00 8.50 284 THR A CA 1
ATOM 2239 C C . THR A 1 284 ? 21.191 39.740 44.718 1.00 7.84 284 THR A C 1
ATOM 2240 O O . THR A 1 284 ? 20.332 40.258 43.999 1.00 9.07 284 THR A O 1
ATOM 2244 N N . LYS A 1 285 ? 22.413 40.264 44.861 1.00 8.88 285 LYS A N 1
ATOM 2245 C CA . LYS A 1 285 ? 22.836 41.345 43.981 1.00 7.47 285 LYS A CA 1
ATOM 2246 C C . LYS A 1 285 ? 22.843 40.883 42.527 1.00 8.75 285 LYS A C 1
ATOM 2247 O O . LYS A 1 285 ? 22.375 41.602 41.638 1.00 9.48 285 LYS A O 1
ATOM 2253 N N . GLU A 1 286 ? 23.356 39.677 42.269 1.00 9.51 286 GLU A N 1
ATOM 2254 C CA . GLU A 1 286 ? 23.354 39.171 40.898 1.00 7.85 286 GLU A CA 1
ATOM 2255 C C . GLU A 1 286 ? 21.933 38.931 40.400 1.00 11.05 286 GLU A C 1
ATOM 2256 O O . GLU A 1 286 ? 21.648 39.149 39.216 1.00 12.06 286 GLU A O 1
ATOM 2262 N N . LEU A 1 287 ? 21.027 38.501 41.286 1.00 8.15 287 LEU A N 1
ATOM 2263 C CA . LEU A 1 287 ? 19.634 38.329 40.891 1.00 9.87 287 LEU A CA 1
ATOM 2264 C C . LEU A 1 287 ? 18.983 39.672 40.585 1.00 7.93 287 LEU A C 1
ATOM 2265 O O . LEU A 1 287 ? 18.158 39.774 39.668 1.00 7.95 287 LEU A O 1
ATOM 2270 N N . LEU A 1 288 ? 19.348 40.712 41.335 1.00 8.40 288 LEU A N 1
ATOM 2271 C CA . LEU A 1 288 ? 18.817 42.047 41.078 1.00 5.89 288 LEU A CA 1
ATOM 2272 C C . LEU A 1 288 ? 19.308 42.579 39.735 1.00 7.46 288 LEU A C 1
ATOM 2273 O O . LEU A 1 288 ? 18.540 43.183 38.978 1.00 8.63 288 LEU A O 1
ATOM 2278 N N . GLU A 1 289 ? 20.580 42.346 39.414 1.00 10.75 289 GLU A N 1
ATOM 2279 C CA . GLU A 1 289 ? 21.108 42.764 38.118 1.00 10.70 289 GLU A CA 1
ATOM 2280 C C . GLU A 1 289 ? 20.433 42.019 36.971 1.00 11.43 289 GLU A C 1
ATOM 2281 O O . GLU A 1 289 ? 20.239 42.588 35.889 1.00 10.67 289 GLU A O 1
ATOM 2287 N N . LYS A 1 290 ? 20.029 40.769 37.202 1.00 7.27 290 LYS A N 1
ATOM 2288 C CA . LYS A 1 290 ? 19.383 39.977 36.162 1.00 7.79 290 LYS A CA 1
ATOM 2289 C C . LYS A 1 290 ? 18.006 40.529 35.805 1.00 9.21 290 LYS A C 1
ATOM 2290 O O . LYS A 1 290 ? 17.596 40.489 34.639 1.00 9.55 290 LYS A O 1
ATOM 2296 N N . MET A 1 291 ? 17.274 41.044 36.789 1.00 8.52 291 MET A N 1
ATOM 2297 C CA . MET A 1 291 ? 15.946 41.579 36.512 1.00 8.76 291 MET A CA 1
ATOM 2298 C C . MET A 1 291 ? 16.018 42.720 35.515 1.00 9.67 291 MET A C 1
ATOM 2299 O O . MET A 1 291 ? 16.924 43.555 35.564 1.00 11.09 291 MET A O 1
ATOM 2304 N N . ASP A 1 292 ? 15.038 42.765 34.622 1.00 8.75 292 ASP A N 1
ATOM 2305 C CA . ASP A 1 292 ? 14.990 43.753 33.549 1.00 8.52 292 ASP A CA 1
ATOM 2306 C C . ASP A 1 292 ? 14.053 44.881 33.967 1.00 8.23 292 ASP A C 1
ATOM 2307 O O . ASP A 1 292 ? 12.840 44.682 34.088 1.00 11.75 292 ASP A O 1
ATOM 2312 N N . THR A 1 293 ? 14.618 46.062 34.206 1.00 8.59 293 THR A N 1
ATOM 2313 C CA . THR A 1 293 ? 13.823 47.232 34.558 1.00 6.53 293 THR A CA 1
ATOM 2314 C C . THR A 1 293 ? 13.749 48.246 33.416 1.00 7.54 293 THR A C 1
ATOM 2315 O O . THR A 1 293 ? 13.443 49.415 33.662 1.00 8.04 293 THR A O 1
ATOM 2319 N N . SER A 1 294 ? 14.031 47.832 32.172 1.00 8.12 294 SER A N 1
ATOM 2320 C CA . SER A 1 294 ? 14.254 48.791 31.093 1.00 7.21 294 SER A CA 1
ATOM 2321 C C . SER A 1 294 ? 12.999 49.143 30.298 1.00 9.15 294 SER A C 1
ATOM 2322 O O . SER A 1 294 ? 13.056 50.059 29.467 1.00 10.07 294 SER A O 1
ATOM 2325 N N . ASN A 1 295 ? 11.886 48.457 30.533 1.00 6.96 295 ASN A N 1
ATOM 2326 C CA . ASN A 1 295 ? 10.631 48.786 29.871 1.00 6.72 295 ASN A CA 1
ATOM 2327 C C . ASN A 1 295 ? 9.809 49.652 30.813 1.00 7.09 295 ASN A C 1
ATOM 2328 O O . ASN A 1 295 ? 9.269 49.128 31.798 1.00 6.98 295 ASN A O 1
ATOM 2333 N N . PRO A 1 296 ? 9.672 50.959 30.561 1.00 7.39 296 PRO A N 1
ATOM 2334 C CA . PRO A 1 296 ? 8.963 51.820 31.517 1.00 8.33 296 PRO A CA 1
ATOM 2335 C C . PRO A 1 296 ? 7.458 51.687 31.436 1.00 7.73 296 PRO A C 1
ATOM 2336 O O . PRO A 1 296 ? 6.763 52.190 32.331 1.00 7.27 296 PRO A O 1
ATOM 2340 N N . GLU A 1 297 ? 6.934 51.018 30.403 1.00 7.41 297 GLU A N 1
ATOM 2341 C CA . GLU A 1 297 ? 5.500 50.764 30.361 1.00 8.45 297 GLU A CA 1
ATOM 2342 C C . GLU A 1 297 ? 5.097 49.628 31.292 1.00 8.91 297 GLU A C 1
ATOM 2343 O O . GLU A 1 297 ? 3.972 49.624 31.802 1.00 10.39 297 GLU A O 1
ATOM 2349 N N . THR A 1 298 ? 5.988 48.667 31.535 1.00 6.53 298 THR A N 1
ATOM 2350 C CA . THR A 1 298 ? 5.669 47.528 32.384 1.00 9.97 298 THR A CA 1
ATOM 2351 C C . THR A 1 298 ? 6.431 47.500 33.697 1.00 8.28 298 THR A C 1
ATOM 2352 O O . THR A 1 298 ? 6.065 46.709 34.580 1.00 9.19 298 THR A O 1
ATOM 2356 N N . THR A 1 299 ? 7.487 48.302 33.838 1.00 7.03 299 THR A N 1
ATOM 2357 C CA . THR A 1 299 ? 8.268 48.381 35.070 1.00 6.33 299 THR A CA 1
ATOM 2358 C C . THR A 1 299 ? 7.727 49.513 35.927 1.00 5.00 299 THR A C 1
ATOM 2359 O O . THR A 1 299 ? 7.917 50.692 35.608 1.00 6.77 299 THR A O 1
ATOM 2363 N N . HIS A 1 300 ? 7.092 49.153 37.035 1.00 5.12 300 HIS A N 1
ATOM 2364 C CA . HIS A 1 300 ? 6.672 50.155 38.005 1.00 6.49 300 HIS A CA 1
ATOM 2365 C C . HIS A 1 300 ? 7.878 50.965 38.452 1.00 7.49 300 HIS A C 1
ATOM 2366 O O . HIS A 1 300 ? 8.964 50.423 38.654 1.00 6.39 300 HIS A O 1
ATOM 2373 N N . PHE A 1 301 ? 7.683 52.276 38.589 1.00 6.26 301 PHE A N 1
ATOM 2374 C CA . PHE A 1 301 ? 8.767 53.125 39.073 1.00 7.10 301 PHE A CA 1
ATOM 2375 C C . PHE A 1 301 ? 9.390 52.570 40.352 1.00 6.68 301 PHE A C 1
ATOM 2376 O O . PHE A 1 301 ? 10.610 52.658 40.548 1.00 5.93 301 PHE A O 1
ATOM 2384 N N . PHE A 1 302 ? 8.567 52.004 41.242 1.00 6.04 302 PHE A N 1
ATOM 2385 C CA . PHE A 1 302 ? 9.083 51.435 42.490 1.00 4.90 302 PHE A CA 1
ATOM 2386 C C . PHE A 1 302 ? 10.173 50.409 42.224 1.00 6.44 302 PHE A C 1
ATOM 2387 O O . PHE A 1 302 ? 11.204 50.402 42.904 1.00 6.08 302 PHE A O 1
ATOM 2395 N N . ASP A 1 303 ? 9.967 49.539 41.225 1.00 6.00 303 ASP A N 1
ATOM 2396 C CA . ASP A 1 303 ? 10.985 48.545 40.889 1.00 6.78 303 ASP A CA 1
ATOM 2397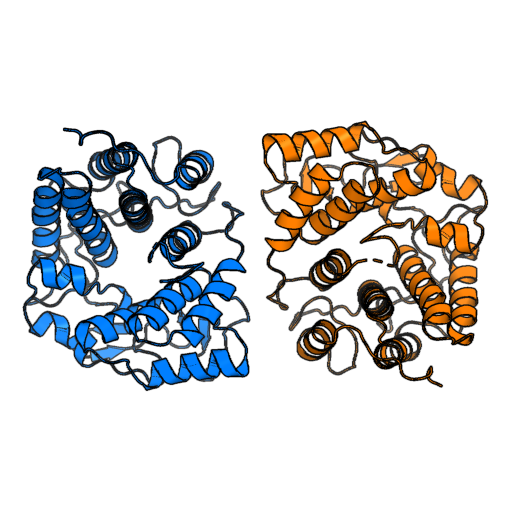 C C . ASP A 1 303 ? 12.189 49.201 40.229 1.00 8.83 303 ASP A C 1
ATOM 2398 O O . ASP A 1 303 ? 13.340 48.920 40.588 1.00 8.17 303 ASP A O 1
ATOM 2403 N N . TYR A 1 304 ? 11.939 50.088 39.268 1.00 6.15 304 TYR A N 1
ATOM 2404 C CA . TYR A 1 304 ? 13.027 50.748 38.563 1.00 6.99 304 TYR A CA 1
ATOM 2405 C C . TYR A 1 304 ? 13.938 51.476 39.542 1.00 6.55 304 TYR A C 1
ATOM 2406 O O . TYR A 1 304 ? 15.158 51.288 39.535 1.00 6.41 304 TYR A O 1
ATOM 2415 N N . ILE A 1 305 ? 13.351 52.288 40.423 1.00 4.94 305 ILE A N 1
ATOM 2416 C CA . ILE A 1 305 ? 14.183 53.196 41.200 1.00 5.63 305 ILE A CA 1
ATOM 2417 C C . ILE A 1 305 ? 14.825 52.484 42.385 1.00 6.86 305 ILE A C 1
ATOM 2418 O O . ILE A 1 305 ? 15.925 52.8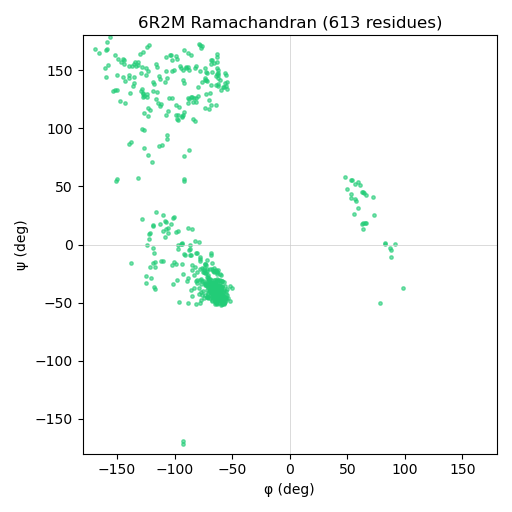55 42.803 1.00 6.92 305 ILE A O 1
ATOM 2423 N N . ASN A 1 306 ? 14.174 51.461 42.956 1.00 5.38 306 ASN A N 1
ATOM 2424 C CA . ASN A 1 306 ? 14.831 50.728 44.032 1.00 4.64 306 ASN A CA 1
ATOM 2425 C C . ASN A 1 306 ? 16.002 49.907 43.512 1.00 5.19 306 ASN A C 1
ATOM 2426 O O . ASN A 1 306 ? 16.996 49.735 44.231 1.00 6.51 306 ASN A O 1
ATOM 2431 N N . LYS A 1 307 ? 15.935 49.434 42.264 1.00 6.44 307 LYS A N 1
ATOM 2432 C CA . LYS A 1 307 ? 17.122 48.817 41.694 1.00 6.49 307 LYS A CA 1
ATOM 2433 C C . LYS A 1 307 ? 18.247 49.845 41.560 1.00 5.63 307 LYS A C 1
ATOM 2434 O O . LYS A 1 307 ? 19.380 49.571 41.972 1.00 7.80 307 LYS A O 1
ATOM 2440 N N . GLU A 1 308 ? 17.940 51.049 41.050 1.00 6.10 308 GLU A N 1
ATOM 2441 C CA . GLU A 1 308 ? 18.991 52.051 40.887 1.00 8.65 308 GLU A CA 1
ATOM 2442 C C . GLU A 1 308 ? 19.576 52.463 42.232 1.00 10.93 308 GLU A C 1
ATOM 2443 O O . GLU A 1 308 ? 20.796 52.595 42.361 1.00 8.53 308 GLU A O 1
ATOM 2449 N N . ILE A 1 309 ? 18.724 52.676 43.244 1.00 6.24 309 ILE A N 1
ATOM 2450 C CA . ILE A 1 309 ? 19.237 53.065 44.559 1.00 7.16 309 ILE A CA 1
ATOM 2451 C C . ILE A 1 309 ? 20.132 51.976 45.132 1.00 6.79 309 ILE A C 1
ATOM 2452 O O . ILE A 1 309 ? 21.231 52.248 45.628 1.00 9.68 309 ILE A O 1
ATOM 2457 N N . THR A 1 310 ? 19.665 50.724 45.086 1.00 7.58 310 THR A N 1
ATOM 2458 C CA . THR A 1 310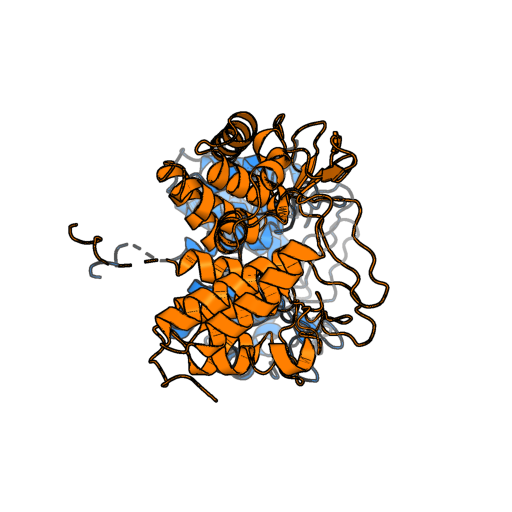 ? 20.400 49.645 45.749 1.00 6.77 310 THR A CA 1
ATOM 2459 C C . THR A 1 310 ? 21.731 49.373 45.058 1.00 10.06 310 THR A C 1
ATOM 2460 O O . THR A 1 310 ? 22.733 49.081 45.720 1.00 10.73 310 THR A O 1
ATOM 2464 N N . LEU A 1 311 ? 21.779 49.478 43.733 1.00 10.57 311 LEU A N 1
ATOM 2465 C CA . LEU A 1 311 ? 23.050 49.258 43.053 1.00 11.33 311 LEU A CA 1
ATOM 2466 C C . LEU A 1 311 ? 24.019 50.421 43.239 1.00 17.58 311 LEU A C 1
ATOM 2467 O O . LEU A 1 311 ? 25.222 50.251 43.017 1.00 21.37 311 LEU A O 1
ATOM 2472 N N . LYS A 1 312 ? 23.535 51.590 43.662 1.00 12.97 312 LYS A N 1
ATOM 2473 C CA . LYS A 1 312 ? 24.435 52.699 43.955 1.00 16.24 312 LYS A CA 1
ATOM 2474 C C . LYS A 1 312 ? 24.857 52.758 45.414 1.00 19.91 312 LYS A C 1
ATOM 2475 O O . LYS A 1 312 ? 25.922 53.313 45.714 1.00 27.55 312 LYS A O 1
ATOM 2481 N N . LYS A 1 313 ? 24.056 52.217 46.329 1.00 19.31 313 LYS A N 1
ATOM 2482 C CA . LYS A 1 313 ? 24.397 52.297 47.741 1.00 27.86 313 LYS A CA 1
ATOM 2483 C C . LYS A 1 313 ? 25.627 51.445 48.039 1.00 31.26 313 LYS A C 1
ATOM 2484 O O . LYS A 1 313 ? 25.946 50.491 47.326 1.00 33.46 313 LYS A O 1
ATOM 2490 N N . LYS A 1 314 ? 26.325 51.809 49.109 1.00 34.63 314 LYS A N 1
ATOM 2491 C CA . LYS A 1 314 ? 27.558 51.127 49.484 1.00 36.90 314 LYS A CA 1
ATOM 2492 C C . LYS A 1 314 ? 27.299 49.980 50.462 1.00 34.03 314 LYS A C 1
ATOM 2493 O O . LYS A 1 314 ? 26.535 50.122 51.419 1.00 43.06 314 LYS A O 1
ATOM 2499 N N . HIS A 1 321 ? 36.423 51.814 45.056 1.00 34.74 321 HIS A N 1
ATOM 2500 C CA . HIS A 1 321 ? 37.360 52.057 46.149 1.00 28.92 321 HIS A CA 1
ATOM 2501 C C . HIS A 1 321 ? 38.159 50.792 46.455 1.00 37.44 321 HIS A C 1
ATOM 2502 O O . HIS A 1 321 ? 39.356 50.865 46.746 1.00 36.79 321 HIS A O 1
ATOM 2509 N N . HIS A 1 322 ? 37.503 49.625 46.360 1.00 38.07 322 HIS A N 1
ATOM 2510 C CA . HIS A 1 322 ? 38.037 48.407 46.963 1.00 35.72 322 HIS A CA 1
ATOM 2511 C C . HIS A 1 322 ? 38.122 47.219 45.999 1.00 34.53 322 HIS A C 1
ATOM 2512 O O . HIS A 1 322 ? 38.184 46.073 46.455 1.00 35.02 322 HIS A O 1
ATOM 2519 N N . HIS A 1 323 ? 38.158 47.443 44.681 1.00 34.78 323 HIS A N 1
ATOM 2520 C CA . HIS A 1 323 ? 38.249 46.299 43.773 1.00 32.32 323 HIS A CA 1
ATOM 2521 C C . HIS A 1 323 ? 39.651 45.687 43.784 1.00 30.83 323 HIS A C 1
ATOM 2522 O O . HIS A 1 323 ? 39.803 44.463 43.868 1.00 31.82 323 HIS A O 1
ATOM 2529 N N . HIS A 1 324 ? 40.681 46.527 43.761 1.00 18.82 324 HIS A N 1
ATOM 2530 C CA . HIS A 1 324 ? 42.061 46.084 43.600 1.00 15.62 324 HIS A CA 1
ATOM 2531 C C . HIS A 1 324 ? 42.667 45.640 44.933 1.00 13.03 324 HIS A C 1
ATOM 2532 O O . HIS A 1 324 ? 43.430 44.663 44.996 1.00 12.83 324 HIS A O 1
ATOM 2539 N N . HIS A 1 325 ? 42.319 46.349 46.001 1.00 14.17 325 HIS A N 1
ATOM 2540 C CA . HIS A 1 325 ? 42.733 46.099 47.375 1.00 14.09 325 HIS A CA 1
ATOM 2541 C C . HIS A 1 325 ? 41.859 47.007 48.228 1.00 12.52 325 HIS A C 1
ATOM 2542 O O . HIS A 1 325 ? 41.165 47.885 47.712 1.00 15.78 325 HIS A O 1
ATOM 2549 N N . HIS A 1 326 ? 41.880 46.787 49.533 1.00 11.62 326 HIS A N 1
ATOM 2550 C CA . HIS A 1 326 ? 41.008 47.621 50.345 1.00 15.76 326 HIS A CA 1
ATOM 2551 C C . HIS A 1 326 ? 41.612 49.018 50.500 1.00 18.23 326 HIS A C 1
ATOM 2552 O O . HIS A 1 326 ? 40.908 50.019 50.325 1.00 22.38 326 HIS A O 1
ATOM 2559 N N . SER B 1 10 ? 23.290 2.111 19.020 1.00 37.93 10 SER B N 1
ATOM 2560 C CA . SER B 1 10 ? 22.221 3.068 18.748 1.00 34.93 10 SER B CA 1
ATOM 2561 C C . SER B 1 10 ? 22.506 4.421 19.396 1.00 23.64 10 SER B C 1
ATOM 2562 O O . SER B 1 10 ? 21.591 5.203 19.645 1.00 30.79 10 SER B O 1
ATOM 2565 N N . ALA B 1 11 ? 23.778 4.691 19.677 1.00 25.59 11 ALA B N 1
ATOM 2566 C CA . ALA B 1 11 ? 24.180 5.984 20.211 1.00 25.51 11 ALA B CA 1
ATOM 2567 C C . ALA B 1 11 ? 25.599 6.270 19.755 1.00 20.29 11 ALA B C 1
ATOM 2568 O O . ALA B 1 11 ? 26.397 5.337 19.605 1.00 18.84 11 ALA B O 1
ATOM 2570 N N . PRO B 1 12 ? 25.935 7.534 19.505 1.00 15.12 12 PRO B N 1
ATOM 2571 C CA . PRO B 1 12 ? 27.326 7.869 19.198 1.00 14.68 12 PRO B CA 1
ATOM 2572 C C . PRO B 1 12 ? 28.223 7.562 20.384 1.00 14.28 12 PRO B C 1
ATOM 2573 O O . PRO B 1 12 ? 27.768 7.384 21.518 1.00 17.60 12 PRO B O 1
ATOM 2577 N N . LYS B 1 13 ? 29.521 7.516 20.112 1.00 16.24 13 LYS B N 1
ATOM 2578 C CA . LYS B 1 13 ? 30.490 7.508 21.193 1.00 16.33 13 LYS B CA 1
ATOM 2579 C C . LYS B 1 13 ? 30.230 8.709 22.090 1.00 16.30 13 LYS B C 1
ATOM 2580 O O . LYS B 1 13 ? 29.987 9.816 21.605 1.00 15.06 13 LYS B O 1
ATOM 2586 N N . GLU B 1 14 ? 30.219 8.485 23.401 1.00 15.93 14 GLU B N 1
ATOM 2587 C CA . GLU B 1 14 ? 29.843 9.567 24.301 1.00 17.11 14 GLU B CA 1
ATOM 2588 C C . GLU B 1 14 ? 30.937 10.626 24.314 1.00 14.93 14 GLU B C 1
ATOM 2589 O O . GLU B 1 14 ? 32.111 10.321 24.550 1.00 20.04 14 GLU B O 1
ATOM 2595 N N . THR B 1 15 ? 30.559 11.866 24.019 1.00 14.21 15 THR B N 1
ATOM 2596 C CA . THR B 1 15 ? 31.476 12.994 24.021 1.00 13.82 15 THR B CA 1
ATOM 2597 C C . THR B 1 15 ? 31.343 13.765 25.323 1.00 15.90 15 THR B C 1
ATOM 2598 O O . THR B 1 15 ? 30.354 13.639 26.051 1.00 17.94 15 THR B O 1
ATOM 2602 N N . THR B 1 16 ? 32.362 14.571 25.613 1.00 14.08 16 THR B N 1
ATOM 2603 C CA . THR B 1 16 ? 32.373 15.375 26.826 1.00 16.03 16 THR B CA 1
ATOM 2604 C C . THR B 1 16 ? 31.780 16.733 26.512 1.00 16.41 16 THR B C 1
ATOM 2605 O O . THR B 1 16 ? 32.375 17.493 25.734 1.00 14.65 16 THR B O 1
ATOM 2609 N N . PRO B 1 17 ? 30.618 17.092 27.073 1.00 14.81 17 PRO B N 1
ATOM 2610 C CA . PRO B 1 17 ? 30.056 18.420 26.805 1.00 13.10 17 PRO B CA 1
ATOM 2611 C C . PRO B 1 17 ? 30.971 19.517 27.336 1.00 16.17 17 PRO B C 1
ATOM 2612 O O . PRO B 1 17 ? 31.652 19.354 28.352 1.00 16.85 17 PRO B O 1
ATOM 2616 N N . THR B 1 18 ? 30.992 20.641 26.624 1.00 16.81 18 THR B N 1
ATOM 2617 C CA . THR B 1 18 ? 31.710 21.816 27.107 1.00 15.20 18 THR B CA 1
ATOM 2618 C C . THR B 1 18 ? 30.938 22.577 28.183 1.00 19.56 18 THR B C 1
ATOM 2619 O O . THR B 1 18 ? 31.525 23.421 28.869 1.00 19.72 18 THR B O 1
ATOM 2623 N N . SER B 1 19 ? 29.651 22.287 28.350 1.00 15.54 19 SER B N 1
ATOM 2624 C CA . SER B 1 19 ? 28.792 22.928 29.337 1.00 13.89 19 SER B CA 1
ATOM 2625 C C . SER B 1 19 ? 27.602 22.016 29.560 1.00 14.25 19 SER B C 1
ATOM 2626 O O . SER B 1 19 ? 27.141 21.380 28.611 1.00 13.45 19 SER B O 1
ATOM 2629 N N . THR B 1 20 ? 27.110 21.951 30.806 1.00 13.31 20 THR B N 1
ATOM 2630 C CA . THR B 1 20 ? 25.896 21.196 31.093 1.00 15.85 20 THR B CA 1
ATOM 2631 C C . THR B 1 20 ? 24.795 22.008 31.759 1.00 13.50 20 THR B C 1
ATOM 2632 O O . THR B 1 20 ? 23.729 21.446 32.034 1.00 14.46 20 THR B O 1
ATOM 2636 N N . SER B 1 21 ? 25.009 23.299 32.029 1.00 12.50 21 SER B N 1
ATOM 2637 C CA . SER B 1 21 ? 24.039 24.046 32.829 1.00 17.05 21 SER B CA 1
ATOM 2638 C C . SER B 1 21 ? 22.702 24.205 32.107 1.00 13.54 21 SER B C 1
ATOM 2639 O O . SER B 1 21 ? 21.645 24.138 32.741 1.00 11.56 21 SER B O 1
ATOM 2642 N N . VAL B 1 22 ? 22.723 24.414 30.787 1.00 11.25 22 VAL B N 1
ATOM 2643 C CA . VAL B 1 22 ? 21.473 24.571 30.050 1.00 8.64 22 VAL B CA 1
ATOM 2644 C C . VAL B 1 22 ? 20.698 23.260 30.018 1.00 10.52 22 VAL B C 1
ATOM 2645 O O . VAL B 1 22 ? 19.475 23.239 30.211 1.00 9.43 22 VAL B O 1
ATOM 2649 N N . GLN B 1 23 ? 21.392 22.144 29.781 1.00 9.64 23 GLN B N 1
ATOM 2650 C CA . GLN B 1 23 ? 20.739 20.839 29.819 1.00 9.38 23 GLN B CA 1
ATOM 2651 C C . GLN B 1 23 ? 20.035 20.620 31.151 1.00 11.17 23 GLN B C 1
ATOM 2652 O O . GLN B 1 23 ? 18.876 20.185 31.198 1.00 10.51 23 GLN B O 1
ATOM 2658 N N . THR B 1 24 ? 20.734 20.907 32.249 1.00 12.65 24 THR B N 1
ATOM 2659 C CA . THR B 1 24 ? 20.132 20.753 33.564 1.00 9.85 24 THR B CA 1
ATOM 2660 C C . THR B 1 24 ? 18.921 21.659 33.712 1.00 10.23 24 THR B C 1
ATOM 2661 O O . THR B 1 24 ? 17.877 21.224 34.210 1.00 11.34 24 THR B O 1
ATOM 2665 N N . TYR B 1 25 ? 19.029 22.909 33.234 1.00 11.28 25 TYR B N 1
ATOM 2666 C CA . TYR B 1 25 ? 17.921 23.859 33.359 1.00 10.35 25 TYR B CA 1
ATOM 2667 C C . TYR B 1 25 ? 16.713 23.403 32.554 1.00 12.68 25 TYR B C 1
ATOM 2668 O O . TYR B 1 25 ? 15.576 23.503 33.018 1.00 11.69 25 TYR B O 1
ATOM 2677 N N . VAL B 1 26 ? 16.944 22.891 31.345 1.00 10.91 26 VAL B N 1
ATOM 2678 C CA . VAL B 1 26 ? 15.841 22.447 30.500 1.00 7.79 26 VAL B CA 1
ATOM 2679 C C . VAL B 1 26 ? 15.164 21.221 31.101 1.00 8.05 26 VAL B C 1
ATOM 2680 O O . VAL B 1 26 ? 13.931 21.107 31.090 1.00 12.77 26 VAL B O 1
ATOM 2684 N N . LYS B 1 27 ? 15.957 20.280 31.622 1.00 10.30 27 LYS B N 1
ATOM 2685 C CA . LYS B 1 27 ? 15.374 19.113 32.273 1.00 13.55 27 LYS B CA 1
ATOM 2686 C C . LYS B 1 27 ? 14.506 19.530 33.451 1.00 16.28 27 LYS B C 1
ATOM 2687 O O . LYS B 1 27 ? 13.443 18.941 33.689 1.00 15.21 27 LYS B O 1
ATOM 2693 N N . GLU B 1 28 ? 14.920 20.579 34.170 1.00 11.33 28 GLU B N 1
ATOM 2694 C CA . GLU B 1 28 ? 14.190 20.981 35.365 1.00 15.66 28 GLU B CA 1
ATOM 2695 C C . GLU B 1 28 ? 12.960 21.823 35.052 1.00 15.31 28 GLU B C 1
ATOM 2696 O O . GLU B 1 28 ? 11.965 21.759 35.791 1.00 16.77 28 GLU B O 1
ATOM 2702 N N . ASN B 1 29 ? 13.000 22.609 33.981 1.00 11.43 29 ASN B N 1
ATOM 2703 C CA . ASN B 1 29 ? 12.015 23.659 33.783 1.00 12.09 29 ASN B CA 1
ATOM 2704 C C . ASN B 1 29 ? 11.201 23.548 32.506 1.00 11.93 29 ASN B C 1
ATOM 2705 O O . ASN B 1 29 ? 10.065 24.015 32.491 1.00 12.47 29 ASN B O 1
ATOM 2710 N N . TYR B 1 30 ? 11.737 22.967 31.429 1.00 11.65 30 TYR B N 1
ATOM 2711 C CA . TYR B 1 30 ? 11.012 22.975 30.162 1.00 10.73 30 TYR B CA 1
ATOM 2712 C C . TYR B 1 30 ? 10.683 21.582 29.659 1.00 11.50 30 TYR B C 1
ATOM 2713 O O . TYR B 1 30 ? 10.361 21.427 28.482 1.00 11.44 30 TYR B O 1
ATOM 2722 N N . THR B 1 31 ? 10.769 20.567 30.509 1.00 11.56 31 THR B N 1
ATOM 2723 C CA . THR B 1 31 ? 10.543 19.194 30.084 1.00 13.28 31 THR B CA 1
ATOM 2724 C C . THR B 1 31 ? 9.293 18.669 30.769 1.00 15.25 31 THR B C 1
ATOM 2725 O O . THR B 1 31 ? 9.212 18.667 32.002 1.00 15.34 31 THR B O 1
ATOM 2729 N N . ALA B 1 32 ? 8.323 18.243 29.971 1.00 13.74 32 ALA B N 1
ATOM 2730 C CA . ALA B 1 32 ? 7.115 17.628 30.502 1.00 16.11 32 ALA B CA 1
ATOM 2731 C C . ALA B 1 32 ? 7.401 16.182 30.916 1.00 17.56 32 ALA B C 1
ATOM 2732 O O . ALA B 1 32 ? 8.458 15.618 30.628 1.00 18.96 32 ALA B O 1
ATOM 2734 N N . LYS B 1 33 ? 6.450 15.567 31.618 1.00 24.19 33 LYS B N 1
ATOM 2735 C CA . LYS B 1 33 ? 6.748 14.215 32.076 1.00 25.65 33 LYS B CA 1
ATOM 2736 C C . LYS B 1 33 ? 6.752 13.197 30.942 1.00 26.05 33 LYS B C 1
ATOM 2737 O O . LYS B 1 33 ? 7.245 12.083 31.143 1.00 31.36 33 LYS B O 1
ATOM 2743 N N . ASN B 1 34 ? 6.244 13.555 29.762 1.00 27.72 34 ASN B N 1
ATOM 2744 C CA . ASN B 1 34 ? 6.434 12.721 28.583 1.00 27.89 34 ASN B CA 1
ATOM 2745 C C . ASN B 1 34 ? 7.817 12.883 27.963 1.00 22.91 34 ASN B C 1
ATOM 2746 O O . ASN B 1 34 ? 8.092 12.244 26.940 1.00 26.48 34 ASN B O 1
ATOM 2751 N N . GLY B 1 35 ? 8.697 13.695 28.565 1.00 16.49 35 GLY B N 1
ATOM 2752 C CA . GLY B 1 35 ? 10.030 13.917 28.037 1.00 20.00 35 GLY B CA 1
ATOM 2753 C C . GLY B 1 35 ? 10.128 14.962 26.944 1.00 16.03 35 GLY B C 1
ATOM 2754 O O . GLY B 1 35 ? 11.231 15.197 26.427 1.00 16.65 35 GLY B O 1
ATOM 2755 N N . LEU B 1 36 ? 9.026 15.601 26.571 1.00 13.46 36 LEU B N 1
ATOM 2756 C CA . LEU B 1 36 ? 9.058 16.540 25.462 1.00 11.30 36 LEU B CA 1
ATOM 2757 C C . LEU B 1 36 ? 9.274 17.959 25.972 1.00 11.57 36 LEU B C 1
ATOM 2758 O O . LEU B 1 36 ? 8.921 18.292 27.108 1.00 13.07 36 LEU B O 1
ATOM 2763 N N . ILE B 1 37 ? 9.888 18.782 25.132 1.00 10.06 37 ILE B N 1
ATOM 2764 C CA . ILE B 1 37 ? 10.199 20.165 25.490 1.00 12.52 37 ILE B CA 1
ATOM 2765 C C . ILE B 1 37 ? 8.971 21.036 25.262 1.00 10.67 37 ILE B C 1
ATOM 2766 O O . ILE B 1 37 ? 8.412 21.069 24.158 1.00 11.08 37 ILE B O 1
ATOM 2771 N N . VAL B 1 38 ? 8.560 21.765 26.302 1.00 10.01 38 VAL B N 1
ATOM 2772 C CA . VAL B 1 38 ? 7.345 22.558 26.280 1.00 7.85 38 VAL B CA 1
ATOM 2773 C C . VAL B 1 38 ? 7.694 24.012 25.962 1.00 10.43 38 VAL B C 1
ATOM 2774 O O . VAL B 1 38 ? 8.840 24.446 26.103 1.00 9.79 38 VAL B O 1
ATOM 2778 N N . ASP B 1 39 ? 6.693 24.775 25.502 1.00 7.85 39 ASP B N 1
ATOM 2779 C CA . ASP B 1 39 ? 6.919 26.181 25.167 1.00 8.85 39 ASP B CA 1
ATOM 2780 C C . ASP B 1 39 ? 6.991 27.054 26.413 1.00 9.40 39 ASP B C 1
ATOM 2781 O O . ASP B 1 39 ? 7.843 27.943 26.496 1.00 8.45 39 ASP B O 1
ATOM 2786 N N . TYR B 1 40 ? 6.118 26.806 27.393 1.00 11.59 40 TYR B N 1
ATOM 2787 C CA . TYR B 1 40 ? 6.115 27.510 28.671 1.00 10.47 40 TYR B CA 1
ATOM 2788 C C . TYR B 1 40 ? 5.916 26.491 29.778 1.00 10.16 40 TYR B C 1
ATOM 2789 O O . TYR B 1 40 ? 5.064 25.606 29.654 1.00 11.00 40 TYR B O 1
ATOM 2798 N N . LYS B 1 41 ? 6.688 26.624 30.857 1.00 8.28 41 LYS B N 1
ATOM 2799 C CA . LYS B 1 41 ? 6.474 25.797 32.038 1.00 9.30 41 LYS B CA 1
ATOM 2800 C C . LYS B 1 41 ? 5.107 26.088 32.650 1.00 12.27 41 LYS B C 1
ATOM 2801 O O . LYS B 1 41 ? 4.691 27.244 32.760 1.00 13.69 41 LYS B O 1
ATOM 2807 N N . ASN B 1 42 ? 4.406 25.024 33.052 1.00 12.10 42 ASN B N 1
ATOM 2808 C CA . ASN B 1 42 ? 3.109 25.141 33.728 1.00 16.78 42 ASN B CA 1
ATOM 2809 C C . ASN B 1 42 ? 2.081 25.882 32.872 1.00 19.75 42 ASN B C 1
ATOM 2810 O O . ASN B 1 42 ? 1.202 26.572 33.398 1.00 21.86 42 ASN B O 1
ATOM 2815 N N . ALA B 1 43 ? 2.174 25.760 31.546 1.00 15.58 43 ALA B N 1
ATOM 2816 C CA . ALA B 1 43 ? 1.167 26.351 30.679 1.00 17.67 43 ALA B CA 1
ATOM 2817 C C . ALA B 1 43 ? -0.129 25.562 30.793 1.00 20.13 43 ALA B C 1
ATOM 2818 O O . ALA B 1 43 ? -0.115 24.334 30.896 1.00 21.90 43 ALA B O 1
ATOM 2820 N N . GLN B 1 44 ? -1.256 26.269 30.796 1.00 24.04 44 GLN B N 1
ATOM 2821 C CA . GLN B 1 44 ? -2.523 25.551 30.855 1.00 26.45 44 GLN B CA 1
ATOM 2822 C C . GLN B 1 44 ? -2.810 24.831 29.545 1.00 19.35 44 GLN B C 1
ATOM 2823 O O . GLN B 1 44 ? -3.467 23.785 29.551 1.00 23.01 44 GLN B O 1
ATOM 2829 N N . GLU B 1 45 ? -2.296 25.346 28.428 1.00 21.47 45 GLU B N 1
ATOM 2830 C CA . GLU B 1 45 ? -2.383 24.680 27.128 1.00 18.30 45 GLU B CA 1
ATOM 2831 C C . GLU B 1 45 ? -0.974 24.574 26.561 1.00 13.94 45 GLU B C 1
ATOM 2832 O O . GLU B 1 45 ? -0.545 25.407 25.753 1.00 15.90 45 GLU B O 1
ATOM 2838 N N . PRO B 1 46 ? -0.225 23.557 26.976 1.00 14.28 46 PRO B N 1
ATOM 2839 C CA . PRO B 1 46 ? 1.158 23.421 26.511 1.00 14.03 46 PRO B CA 1
ATOM 2840 C C . PRO B 1 46 ? 1.228 22.950 25.069 1.00 13.84 46 PRO B C 1
ATOM 2841 O O . PRO B 1 46 ? 0.342 22.258 24.568 1.00 15.76 46 PRO B O 1
ATOM 2845 N N . HIS B 1 47 ? 2.312 23.333 24.400 1.00 12.13 47 HIS B N 1
ATOM 2846 C CA . HIS B 1 47 ? 2.589 22.880 23.045 1.00 11.43 47 HIS B CA 1
ATOM 2847 C C . HIS B 1 47 ? 3.998 22.315 22.990 1.00 13.14 47 HIS B C 1
ATOM 2848 O O . HIS B 1 47 ? 4.935 22.919 23.522 1.00 10.28 47 HIS B O 1
ATOM 2855 N N . TYR B 1 48 ? 4.135 21.155 22.364 1.00 11.66 48 TYR B N 1
ATOM 2856 C CA . TYR B 1 48 ? 5.405 20.446 22.224 1.00 9.28 48 TYR B CA 1
ATOM 2857 C C . TYR B 1 48 ? 5.827 20.601 20.763 1.00 9.26 48 TYR B C 1
ATOM 2858 O O . TYR B 1 48 ? 5.408 19.845 19.878 1.00 10.84 48 TYR B O 1
ATOM 2867 N N . LEU B 1 49 ? 6.645 21.619 20.514 1.00 6.94 49 LEU B N 1
ATOM 2868 C CA . LEU B 1 49 ? 6.908 22.088 19.161 1.00 7.69 49 LEU B CA 1
ATOM 2869 C C . LEU B 1 49 ? 8.130 21.407 18.571 1.00 8.05 49 LEU B C 1
ATOM 2870 O O . LEU B 1 49 ? 9.142 21.229 19.252 1.00 6.70 49 LEU B O 1
ATOM 2875 N N . ALA B 1 50 ? 8.045 21.090 17.270 1.00 9.37 50 ALA B N 1
ATOM 2876 C CA . ALA B 1 50 ? 9.234 20.684 16.533 1.00 7.84 50 ALA B CA 1
ATOM 2877 C C . ALA B 1 50 ? 10.289 21.778 16.570 1.00 7.17 50 ALA B C 1
ATOM 2878 O O . ALA B 1 50 ? 11.493 21.487 16.572 1.00 8.49 50 ALA B O 1
ATOM 2880 N N . GLU B 1 51 ? 9.850 23.039 16.620 1.00 5.68 51 GLU B N 1
ATOM 2881 C CA . GLU B 1 51 ? 10.769 24.163 16.752 1.00 5.57 51 GLU B CA 1
ATOM 2882 C C . GLU B 1 51 ? 11.604 24.050 18.023 1.00 5.96 51 GLU B C 1
ATOM 2883 O O . GLU B 1 51 ? 12.814 24.300 18.003 1.00 8.21 51 GLU B O 1
ATOM 2889 N N . SER B 1 52 ? 10.969 23.696 19.150 1.00 7.53 52 SER B N 1
ATOM 2890 C CA . SER B 1 52 ? 11.682 23.664 20.423 1.00 6.57 52 SER B CA 1
ATOM 2891 C C . SER B 1 52 ? 12.723 22.550 20.445 1.00 7.58 52 SER B C 1
ATOM 2892 O O . SER B 1 52 ? 13.883 22.782 20.813 1.00 7.91 52 SER B O 1
ATOM 2895 N N . ILE B 1 53 ? 12.327 21.333 20.048 1.00 7.53 53 ILE B N 1
ATOM 2896 C CA . ILE B 1 53 ? 13.262 20.217 20.072 1.00 7.06 53 ILE B CA 1
ATOM 2897 C C . ILE B 1 53 ? 14.387 20.449 19.074 1.00 9.05 53 ILE B C 1
ATOM 2898 O O . ILE B 1 53 ? 15.536 20.084 19.340 1.00 8.53 53 ILE B O 1
ATOM 2903 N N . GLY B 1 54 ? 14.097 21.099 17.941 1.00 7.09 54 GLY B N 1
ATOM 2904 C CA . GLY B 1 54 ? 15.150 21.396 16.980 1.00 6.47 54 GLY B CA 1
ATOM 2905 C C . GLY B 1 54 ? 16.149 22.412 17.504 1.00 9.22 54 GLY B C 1
ATOM 2906 O O . GLY B 1 54 ? 17.356 22.261 17.317 1.00 8.45 54 GLY B O 1
ATOM 2907 N N . LEU B 1 55 ? 15.658 23.452 18.180 1.00 6.37 55 LEU B N 1
ATOM 2908 C CA . LEU B 1 55 ? 16.562 24.419 18.792 1.00 5.48 55 LEU B CA 1
ATOM 2909 C C . LEU B 1 55 ? 17.388 23.766 19.885 1.00 6.69 55 LEU B C 1
ATOM 2910 O O . LEU B 1 55 ? 18.580 24.048 20.020 1.00 7.05 55 LEU B O 1
ATOM 2915 N N . TYR B 1 56 ? 16.776 22.886 20.679 1.00 6.07 56 TYR B N 1
ATOM 2916 C CA . TYR B 1 56 ? 17.556 22.214 21.713 1.00 6.81 56 TYR B CA 1
ATOM 2917 C C . TYR B 1 56 ? 18.628 21.336 21.084 1.00 9.73 56 TYR B C 1
ATOM 2918 O O . TYR B 1 56 ? 19.790 21.368 21.505 1.00 8.16 56 TYR B O 1
ATOM 2927 N N . MET B 1 57 ? 18.264 20.577 20.050 1.00 7.86 57 MET B N 1
ATOM 2928 C CA . MET B 1 57 ? 19.248 19.782 19.318 1.00 7.16 57 MET B CA 1
ATOM 2929 C C . MET B 1 57 ? 20.375 20.655 18.788 1.00 7.30 57 MET B C 1
ATOM 2930 O O . MET B 1 57 ? 21.551 20.300 18.903 1.00 8.15 57 MET B O 1
ATOM 2935 N N . GLU B 1 58 ? 20.026 21.796 18.192 1.00 8.57 58 GLU B N 1
ATOM 2936 C CA . GLU B 1 58 ? 21.031 22.741 17.713 1.00 7.11 58 GLU B CA 1
ATOM 2937 C C . GLU B 1 58 ? 21.983 23.144 18.836 1.00 11.42 58 GLU B C 1
ATOM 2938 O O . GLU B 1 58 ? 23.207 23.157 18.655 1.00 10.79 58 GLU B O 1
ATOM 2944 N N . TYR B 1 59 ? 21.436 23.461 20.012 1.00 9.18 59 TYR B N 1
ATOM 2945 C CA . TYR B 1 59 ? 22.280 23.836 21.141 1.00 7.58 59 TYR B CA 1
ATOM 2946 C C . TYR B 1 59 ? 23.200 22.694 21.558 1.00 8.28 59 TYR B C 1
ATOM 2947 O O . TYR B 1 59 ? 24.381 22.916 21.870 1.00 9.38 59 TYR B O 1
ATOM 2956 N N . LEU B 1 60 ? 22.669 21.465 21.588 1.00 6.98 60 LEU B N 1
ATOM 2957 C CA . LEU B 1 60 ? 23.429 20.319 22.085 1.00 6.19 60 LEU B CA 1
ATOM 2958 C C . LEU B 1 60 ? 24.608 19.967 21.180 1.00 8.29 60 LEU B C 1
ATOM 2959 O O . LEU B 1 60 ? 25.642 19.492 21.670 1.00 9.43 60 LEU B O 1
ATOM 2964 N N . VAL B 1 61 ? 24.478 20.170 19.865 1.00 9.37 61 VAL B N 1
ATOM 2965 C CA . VAL B 1 61 ? 25.643 20.031 18.992 1.00 11.30 61 VAL B CA 1
ATOM 2966 C C . VAL B 1 61 ? 26.686 21.079 19.340 1.00 10.80 61 VAL B C 1
ATOM 2967 O O . VAL B 1 61 ? 27.885 20.785 19.417 1.00 14.09 61 VAL B O 1
ATOM 2971 N N . GLU B 1 62 ? 26.246 22.309 19.585 1.00 10.49 62 GLU B N 1
ATOM 2972 C CA . GLU B 1 62 ? 27.187 23.387 19.852 1.00 8.90 62 GLU B CA 1
ATOM 2973 C C . GLU B 1 62 ? 28.007 23.106 21.101 1.00 12.07 62 GLU B C 1
ATOM 2974 O O . GLU B 1 62 ? 29.189 23.459 21.165 1.00 15.26 62 GLU B O 1
ATOM 2980 N N . VAL B 1 63 ? 27.409 22.471 22.108 1.00 10.03 63 VAL B N 1
ATOM 2981 C CA . VAL B 1 63 ? 28.136 22.213 23.340 1.00 10.27 63 VAL B CA 1
ATOM 2982 C C . VAL B 1 63 ? 28.676 20.792 23.391 1.00 10.03 63 VAL B C 1
ATOM 2983 O O . VAL B 1 63 ? 29.143 20.352 24.441 1.00 12.38 63 VAL B O 1
ATOM 2987 N N . ASN B 1 64 ? 28.632 20.066 22.270 1.00 11.27 64 ASN B N 1
ATOM 2988 C CA . ASN B 1 64 ? 29.332 18.786 22.131 1.00 10.80 64 ASN B CA 1
ATOM 2989 C C . ASN B 1 64 ? 28.755 17.714 23.052 1.00 11.40 64 ASN B C 1
ATOM 2990 O O . ASN B 1 64 ? 29.496 16.934 23.649 1.00 11.04 64 ASN B O 1
ATOM 2995 N N . ASP B 1 65 ? 27.428 17.642 23.153 1.00 9.97 65 ASP B N 1
ATOM 2996 C CA . ASP B 1 65 ? 26.765 16.709 24.072 1.00 10.23 65 ASP B CA 1
ATOM 2997 C C . ASP B 1 65 ? 26.050 15.613 23.270 1.00 9.35 65 ASP B C 1
ATOM 2998 O O . ASP B 1 65 ? 24.852 15.695 22.998 1.00 8.66 65 ASP B O 1
ATOM 3003 N N . SER B 1 66 ? 26.793 14.565 22.914 1.00 10.71 66 SER B N 1
ATOM 3004 C CA . SER B 1 66 ? 26.211 13.506 22.090 1.00 11.74 66 SER B CA 1
ATOM 3005 C C . SER B 1 66 ? 25.149 12.709 22.838 1.00 11.99 66 SER B C 1
ATOM 3006 O O . SER B 1 66 ? 24.153 12.280 22.237 1.00 11.34 66 SER B O 1
ATOM 3009 N N . LYS B 1 67 ? 25.338 12.485 24.142 1.00 10.20 67 LYS B N 1
ATOM 3010 C CA . LYS B 1 67 ? 24.379 11.682 24.894 1.00 9.62 67 LYS B CA 1
ATOM 3011 C C . LYS B 1 67 ? 23.011 12.362 24.943 1.00 12.21 67 LYS B C 1
ATOM 3012 O O . LYS B 1 67 ? 21.984 11.740 24.650 1.00 9.46 67 LYS B O 1
ATOM 3018 N N . THR B 1 68 ? 22.971 13.639 25.316 1.00 10.47 68 THR B N 1
ATOM 3019 C CA . THR B 1 68 ? 21.685 14.326 25.339 1.00 9.87 68 THR B CA 1
ATOM 3020 C C . THR B 1 68 ? 21.144 14.542 23.929 1.00 10.03 68 THR B C 1
ATOM 3021 O O . THR B 1 68 ? 19.933 14.453 23.720 1.00 8.98 68 THR B O 1
ATOM 3025 N N . PHE B 1 69 ? 22.017 14.773 22.944 1.00 8.03 69 PHE B N 1
ATOM 3026 C CA . PHE B 1 69 ? 21.545 14.879 21.566 1.00 7.52 69 PHE B CA 1
ATOM 3027 C C . PHE B 1 69 ? 20.790 13.624 21.144 1.00 8.39 69 PHE B C 1
ATOM 3028 O O . PHE B 1 69 ? 19.692 13.713 20.579 1.00 8.93 69 PHE B O 1
ATOM 3036 N N . GLN B 1 70 ? 21.361 12.447 21.417 1.00 9.47 70 GLN B N 1
ATOM 3037 C CA . GLN B 1 70 ? 20.711 11.200 21.030 1.00 7.62 70 GLN B CA 1
ATOM 3038 C C . GLN B 1 70 ? 19.420 10.983 21.803 1.00 9.86 70 GLN B C 1
ATOM 3039 O O . GLN B 1 70 ? 18.458 10.437 21.255 1.00 11.52 70 GLN B O 1
ATOM 3045 N N . GLU B 1 71 ? 19.370 11.404 23.071 1.00 9.93 71 GLU B N 1
ATOM 3046 C CA . GLU B 1 71 ? 18.104 11.323 23.798 1.00 11.49 71 GLU B CA 1
ATOM 3047 C C . GLU B 1 71 ? 17.035 12.151 23.096 1.00 11.23 71 GLU B C 1
ATOM 3048 O O . GLU B 1 71 ? 15.879 11.724 22.976 1.00 11.31 71 GLU B O 1
ATOM 3054 N N . GLN B 1 72 ? 17.421 13.313 22.565 1.00 8.07 72 GLN B N 1
ATOM 3055 C CA . GLN B 1 72 ? 16.468 14.142 21.838 1.00 9.39 72 GLN B CA 1
ATOM 3056 C C . GLN B 1 72 ? 16.065 13.507 20.516 1.00 8.96 72 GLN B C 1
ATOM 3057 O O . GLN B 1 72 ? 14.897 13.578 20.126 1.00 10.83 72 GLN B O 1
ATOM 3063 N N . VAL B 1 73 ? 17.014 12.879 19.810 1.00 7.98 73 VAL B N 1
ATOM 3064 C CA . VAL B 1 73 ? 16.682 12.209 18.551 1.00 9.32 73 VAL B CA 1
ATOM 3065 C C . VAL B 1 73 ? 15.663 11.105 18.797 1.00 11.18 73 VAL B C 1
ATOM 3066 O O . VAL B 1 73 ? 14.734 10.908 18.008 1.00 11.41 73 VAL B O 1
ATOM 3070 N N A SER B 1 74 ? 15.809 10.380 19.908 0.46 10.26 74 SER B N 1
ATOM 3071 N N B SER B 1 74 ? 15.822 10.370 19.902 0.54 10.25 74 SER B N 1
ATOM 3072 C CA A SER B 1 74 ? 14.860 9.323 20.239 0.46 11.66 74 SER B CA 1
ATOM 3073 C CA B SER B 1 74 ? 14.872 9.322 20.262 0.54 11.66 74 SER B CA 1
ATOM 3074 C C A SER B 1 74 ? 13.466 9.881 20.496 0.46 10.36 74 SER B C 1
ATOM 3075 C C B SER B 1 74 ? 13.475 9.888 20.486 0.54 10.34 74 SER B C 1
ATOM 3076 O O A SER B 1 74 ? 12.471 9.302 20.049 0.46 11.90 74 SER B O 1
ATOM 3077 O O B SER B 1 74 ? 12.489 9.325 20.002 0.54 11.88 74 SER B O 1
ATOM 3082 N N . HIS B 1 75 ? 13.371 11.005 21.210 1.00 10.09 75 HIS B N 1
ATOM 3083 C CA . HIS B 1 75 ? 12.075 11.663 21.379 1.00 10.47 75 HIS B CA 1
ATOM 3084 C C . HIS B 1 75 ? 11.523 12.138 20.041 1.00 10.98 75 HIS B C 1
ATOM 3085 O O . HIS B 1 75 ? 10.310 12.070 19.795 1.00 9.48 75 HIS B O 1
ATOM 3092 N N . LEU B 1 76 ? 12.397 12.665 19.180 1.00 10.45 76 LEU B N 1
ATOM 3093 C CA . LEU B 1 76 ? 11.977 13.111 17.857 1.00 10.98 76 LEU B CA 1
ATOM 3094 C C . LEU B 1 76 ? 11.363 11.965 17.062 1.00 11.22 76 LEU B C 1
ATOM 3095 O O . LEU B 1 76 ? 10.273 12.096 16.490 1.00 9.94 76 LEU B O 1
ATOM 3100 N N . GLU B 1 77 ? 12.054 10.825 17.021 1.00 11.02 77 GLU B N 1
ATOM 3101 C CA . GLU B 1 77 ? 11.555 9.687 16.252 1.00 13.80 77 GLU B CA 1
ATOM 3102 C C . GLU B 1 77 ? 10.239 9.172 16.816 1.00 15.82 77 GLU B C 1
ATOM 3103 O O . GLU B 1 77 ? 9.320 8.829 16.061 1.00 14.70 77 GLU B O 1
ATOM 3109 N N . LYS B 1 78 ? 10.128 9.119 18.143 1.00 12.25 78 LYS B N 1
ATOM 3110 C CA . LYS B 1 78 ? 8.942 8.553 18.774 1.00 13.11 78 LYS B CA 1
ATOM 3111 C C . LYS B 1 78 ? 7.720 9.447 18.624 1.00 16.36 78 LYS B C 1
ATOM 3112 O O . LYS B 1 78 ? 6.604 8.939 18.487 1.00 17.83 78 LYS B O 1
ATOM 3118 N N . ASN B 1 79 ? 7.892 10.771 18.658 1.00 10.63 79 ASN B N 1
ATOM 3119 C CA . ASN B 1 79 ? 6.745 11.651 18.788 1.00 11.60 79 ASN B CA 1
ATOM 3120 C C . ASN B 1 79 ? 6.509 12.585 17.615 1.00 11.29 79 ASN B C 1
ATOM 3121 O O . ASN B 1 79 ? 5.390 13.096 17.486 1.00 13.58 79 ASN B O 1
ATOM 3126 N N . PHE B 1 80 ? 7.510 12.834 16.774 1.00 9.68 80 PHE B N 1
ATOM 3127 C CA . PHE B 1 80 ? 7.387 13.832 15.717 1.00 11.26 80 PHE B CA 1
ATOM 3128 C C . PHE B 1 80 ? 7.489 13.268 14.311 1.00 11.17 80 PHE B C 1
ATOM 3129 O O . PHE B 1 80 ? 6.785 13.742 13.419 1.00 10.49 80 PHE B O 1
ATOM 3137 N N . ILE B 1 81 ? 8.361 12.295 14.073 1.00 13.10 81 ILE B N 1
ATOM 3138 C CA . ILE B 1 81 ? 8.631 11.824 12.717 1.00 9.71 81 ILE B CA 1
ATOM 3139 C C . ILE B 1 81 ? 7.651 10.715 12.360 1.00 15.60 81 ILE B C 1
ATOM 3140 O O . ILE B 1 81 ? 7.517 9.729 13.093 1.00 15.94 81 ILE B O 1
ATOM 3145 N N . THR B 1 82 ? 6.961 10.879 11.234 1.00 15.15 82 THR B N 1
ATOM 3146 C CA . THR B 1 82 ? 6.028 9.879 10.744 1.00 13.04 82 THR B CA 1
ATOM 3147 C C . THR B 1 82 ? 6.782 8.705 10.126 1.00 16.36 82 THR B C 1
ATOM 3148 O O . THR B 1 82 ? 7.991 8.757 9.901 1.00 16.64 82 THR B O 1
ATOM 3152 N N . GLU B 1 83 ? 6.045 7.636 9.821 1.00 19.97 83 GLU B N 1
ATOM 3153 C CA . GLU B 1 83 ? 6.708 6.474 9.244 1.00 20.78 83 GLU B CA 1
ATOM 3154 C C . GLU B 1 83 ? 7.272 6.764 7.858 1.00 17.81 83 GLU B C 1
ATOM 3155 O O . GLU B 1 83 ? 8.217 6.089 7.439 1.00 23.78 83 GLU B O 1
ATOM 3161 N N . ASP B 1 84 ? 6.743 7.763 7.149 1.00 16.63 84 ASP B N 1
ATOM 3162 C CA . ASP B 1 84 ? 7.283 8.160 5.853 1.00 18.14 84 ASP B CA 1
ATOM 3163 C C . ASP B 1 84 ? 8.162 9.413 5.936 1.00 17.67 84 ASP B C 1
ATOM 3164 O O . ASP B 1 84 ? 8.336 10.111 4.930 1.00 16.81 84 ASP B O 1
ATOM 3169 N N . ASN B 1 85 ? 8.711 9.704 7.119 1.00 13.32 85 ASN B N 1
ATOM 3170 C CA . ASN B 1 85 ? 9.817 10.651 7.294 1.00 14.12 85 ASN B CA 1
ATOM 3171 C C . ASN B 1 85 ? 9.371 12.099 7.092 1.00 13.65 85 ASN B C 1
ATOM 3172 O O . ASN B 1 85 ? 10.084 12.913 6.509 1.00 14.18 85 ASN B O 1
ATOM 3177 N N . PHE B 1 86 ? 8.193 12.430 7.605 1.00 12.74 86 PHE B N 1
ATOM 3178 C CA . PHE B 1 86 ? 7.764 13.812 7.756 1.00 11.78 86 PHE B CA 1
ATOM 3179 C C . PHE B 1 86 ? 7.807 14.160 9.236 1.00 11.31 86 PHE B C 1
ATOM 3180 O O . PHE B 1 86 ? 7.621 13.290 10.086 1.00 12.37 86 PHE B O 1
ATOM 3188 N N . ILE B 1 87 ? 8.071 15.429 9.542 1.00 11.12 87 ILE B N 1
ATOM 3189 C CA . ILE B 1 87 ? 8.144 15.901 10.925 1.00 9.75 87 ILE B CA 1
ATOM 3190 C C . ILE B 1 87 ? 6.890 16.710 11.220 1.00 8.80 87 ILE B C 1
ATOM 3191 O O . ILE B 1 87 ? 6.694 17.793 10.653 1.00 9.74 87 ILE B O 1
ATOM 3196 N N . LYS B 1 88 ? 6.059 16.202 12.132 1.00 8.86 88 LYS B N 1
ATOM 3197 C CA . LYS B 1 88 ? 4.942 16.985 12.655 1.00 9.36 88 LYS B CA 1
ATOM 3198 C C . LYS B 1 88 ? 5.454 18.276 13.287 1.00 8.98 88 LYS B C 1
ATOM 3199 O O . LYS B 1 88 ? 6.413 18.260 14.062 1.00 8.45 88 LYS B O 1
ATOM 3205 N N . TRP B 1 89 ? 4.781 19.394 12.998 1.00 6.88 89 TRP B N 1
ATOM 3206 C CA . TRP B 1 89 ? 5.264 20.668 13.544 1.00 9.70 89 TRP B CA 1
ATOM 3207 C C . TRP B 1 89 ? 5.022 20.776 15.047 1.00 9.23 89 TRP B C 1
ATOM 3208 O O . TRP B 1 89 ? 5.725 21.539 15.720 1.00 9.55 89 TRP B O 1
ATOM 3219 N N . GLU B 1 90 ? 4.061 20.024 15.588 1.00 8.49 90 GLU B N 1
ATOM 3220 C CA . GLU B 1 90 ? 3.942 19.821 17.030 1.00 8.20 90 GLU B CA 1
ATOM 3221 C C . GLU B 1 90 ? 3.477 18.392 17.285 1.00 13.76 90 GLU B C 1
ATOM 3222 O O . GLU B 1 90 ? 2.857 17.761 16.428 1.00 12.97 90 GLU B O 1
ATOM 3228 N N . ALA B 1 91 ? 3.792 17.871 18.474 1.00 9.60 91 ALA B N 1
ATOM 3229 C CA . ALA B 1 91 ? 3.539 16.450 18.764 1.00 10.74 91 ALA B CA 1
ATOM 3230 C C . ALA B 1 91 ? 2.126 16.247 19.312 1.00 12.79 91 ALA B C 1
ATOM 3231 O O . ALA B 1 91 ? 1.901 16.127 20.518 1.00 17.60 91 ALA B O 1
ATOM 3233 N N . THR B 1 92 ? 1.155 16.200 18.399 1.00 11.67 92 THR B N 1
ATOM 3234 C CA . THR B 1 92 ? -0.201 15.783 18.734 1.00 12.37 92 THR B CA 1
ATOM 3235 C C . THR B 1 92 ? -0.695 14.750 17.728 1.00 16.08 92 THR B C 1
ATOM 3236 O O . THR B 1 92 ? -0.221 14.659 16.593 1.00 13.41 92 THR B O 1
ATOM 3240 N N . ASP B 1 93 ? -1.674 13.964 18.168 1.00 13.95 93 ASP B N 1
ATOM 3241 C CA . ASP B 1 93 ? -2.235 12.939 17.295 1.00 13.07 93 ASP B CA 1
ATOM 3242 C C . ASP B 1 93 ? -2.983 13.515 16.100 1.00 14.08 93 ASP B C 1
ATOM 3243 O O . ASP B 1 93 ? -3.132 12.820 15.087 1.00 17.57 93 ASP B O 1
ATOM 3248 N N . ALA B 1 94 ? -3.451 14.754 16.186 1.00 14.38 94 ALA B N 1
ATOM 3249 C CA . ALA B 1 94 ? -4.205 15.384 15.111 1.00 15.86 94 ALA B CA 1
ATOM 3250 C C . ALA B 1 94 ? -3.341 16.214 14.170 1.00 16.38 94 ALA B C 1
ATOM 3251 O O . ALA B 1 94 ? -3.873 16.807 13.228 1.00 15.60 94 ALA B O 1
ATOM 3253 N N . THR B 1 95 ? -2.031 16.276 14.397 1.00 13.71 95 THR B N 1
ATOM 3254 C CA . THR B 1 95 ? -1.166 17.118 13.579 1.00 10.23 95 THR B CA 1
ATOM 3255 C C . THR B 1 95 ? -0.829 16.400 12.283 1.00 12.62 95 THR B C 1
ATOM 3256 O O . THR B 1 95 ? -0.282 15.291 12.302 1.00 14.38 95 THR B O 1
ATOM 3260 N N . THR B 1 96 ? -1.148 17.036 11.158 1.00 10.24 96 THR B N 1
ATOM 3261 C CA . THR B 1 96 ? -0.993 16.417 9.849 1.00 13.05 96 THR B CA 1
ATOM 3262 C C . THR B 1 96 ? -0.068 17.213 8.942 1.00 10.73 96 THR B C 1
ATOM 3263 O O . THR B 1 96 ? 0.010 16.923 7.742 1.00 10.91 96 THR B O 1
ATOM 3267 N N . THR B 1 97 ? 0.626 18.213 9.474 1.00 11.05 97 THR B N 1
ATOM 3268 C CA . THR B 1 97 ? 1.474 19.074 8.669 1.00 9.95 97 THR B CA 1
ATOM 3269 C C . THR B 1 97 ? 2.829 19.218 9.331 1.00 9.36 97 THR B C 1
ATOM 3270 O O . THR B 1 97 ? 2.961 19.087 10.552 1.00 9.27 97 THR B O 1
ATOM 3274 N N . ASN B 1 98 ? 3.826 19.508 8.500 1.00 10.20 98 ASN B N 1
ATOM 3275 C CA . ASN B 1 98 ? 5.134 19.960 8.953 1.00 7.04 98 ASN B CA 1
ATOM 3276 C C . ASN B 1 98 ? 5.177 21.486 8.997 1.00 10.00 98 ASN B C 1
ATOM 3277 O O . ASN B 1 98 ? 4.157 22.179 8.862 1.00 9.82 98 ASN B O 1
ATOM 3282 N N . ALA B 1 99 ? 6.385 22.024 9.174 1.00 9.60 99 ALA B N 1
ATOM 3283 C CA . ALA B 1 99 ? 6.681 23.420 8.866 1.00 7.86 99 ALA B CA 1
ATOM 3284 C C . ALA B 1 99 ? 8.126 23.441 8.397 1.00 7.76 99 ALA B C 1
ATOM 3285 O O . ALA B 1 99 ? 9.000 22.939 9.110 1.00 11.03 99 ALA B O 1
ATOM 3287 N N . ILE B 1 100 ? 8.377 23.950 7.185 1.00 8.32 100 ILE B N 1
ATOM 3288 C CA . ILE B 1 100 ? 9.691 23.732 6.573 1.00 7.21 100 ILE B CA 1
ATOM 3289 C C . ILE B 1 100 ? 10.785 24.367 7.414 1.00 6.80 100 ILE B C 1
ATOM 3290 O O . ILE B 1 100 ? 11.921 23.878 7.433 1.00 8.36 100 ILE B O 1
ATOM 3295 N N . VAL B 1 101 ? 10.473 25.457 8.118 1.00 6.87 101 VAL B N 1
ATOM 3296 C CA . VAL B 1 101 ? 11.499 26.106 8.931 1.00 7.30 101 VAL B CA 1
ATOM 3297 C C . VAL B 1 101 ? 11.992 25.159 10.016 1.00 5.78 101 VAL B C 1
ATOM 3298 O O . VAL B 1 101 ? 13.184 25.156 10.361 1.00 8.57 101 VAL B O 1
ATOM 3302 N N . ASP B 1 102 ? 11.099 24.330 10.557 1.00 7.44 102 ASP B N 1
ATOM 3303 C CA . ASP B 1 102 ? 11.486 23.389 11.599 1.00 8.21 102 ASP B CA 1
ATOM 3304 C C . ASP B 1 102 ? 12.159 22.150 11.024 1.00 9.01 102 ASP B C 1
ATOM 3305 O O . ASP B 1 102 ? 13.042 21.569 11.678 1.00 8.20 102 ASP B O 1
ATOM 3310 N N . ASP B 1 103 ? 11.745 21.729 9.818 1.00 8.27 103 ASP B N 1
ATOM 3311 C CA . ASP B 1 103 ? 12.480 20.715 9.061 1.00 8.88 103 ASP B CA 1
ATOM 3312 C C . ASP B 1 103 ? 13.924 21.145 8.833 1.00 10.23 103 ASP B C 1
ATOM 3313 O O . ASP B 1 103 ? 14.864 20.368 9.062 1.00 10.90 103 ASP B O 1
ATOM 3318 N N . PHE B 1 104 ? 14.107 22.370 8.322 1.00 8.60 104 PHE B N 1
ATOM 3319 C CA . PHE B 1 104 ? 15.440 22.878 8.011 1.00 7.74 104 PHE B CA 1
ATOM 3320 C C . PHE B 1 104 ? 16.327 22.876 9.248 1.00 7.21 104 PHE B C 1
ATOM 3321 O O . PHE B 1 104 ? 17.486 22.450 9.198 1.00 7.89 104 PHE B O 1
ATOM 3329 N N . ARG B 1 105 ? 15.781 23.329 10.376 1.00 6.46 105 ARG B N 1
ATOM 3330 C CA . ARG B 1 105 ? 16.580 23.427 11.594 1.00 6.61 105 ARG B CA 1
ATOM 3331 C C . ARG B 1 105 ? 17.022 22.052 12.088 1.00 6.43 105 ARG B C 1
ATOM 3332 O O . ARG B 1 105 ? 18.173 21.877 12.510 1.00 7.56 105 ARG B O 1
ATOM 3340 N N . ILE B 1 106 ? 16.118 21.063 12.031 1.00 6.43 106 ILE B N 1
ATOM 3341 C CA . ILE B 1 106 ? 16.419 19.724 12.529 1.00 6.92 106 ILE B CA 1
ATOM 3342 C C . ILE B 1 106 ? 17.406 19.013 11.615 1.00 7.75 106 ILE B C 1
ATOM 3343 O O . ILE B 1 106 ? 18.345 18.362 12.095 1.00 7.64 106 ILE B O 1
ATOM 3348 N N . THR B 1 107 ? 17.222 19.126 10.291 1.00 7.86 107 THR B N 1
ATOM 3349 C CA . THR B 1 107 ? 18.150 18.453 9.384 1.00 9.94 107 THR B CA 1
ATOM 3350 C C . THR B 1 107 ? 19.534 19.084 9.468 1.00 8.26 107 THR B C 1
ATOM 3351 O O . THR B 1 107 ? 20.552 18.374 9.473 1.00 8.71 107 THR B O 1
ATOM 3355 N N . GLU B 1 108 ? 19.594 20.409 9.580 1.00 8.52 108 GLU B N 1
ATOM 3356 C CA . GLU B 1 108 ? 20.879 21.064 9.797 1.00 7.41 108 GLU B CA 1
ATOM 3357 C C . GLU B 1 108 ? 21.553 20.543 11.058 1.00 8.31 108 GLU B C 1
ATOM 3358 O O . GLU B 1 108 ? 22.755 20.246 11.057 1.00 9.30 108 GLU B O 1
ATOM 3364 N N . ALA B 1 109 ? 20.799 20.416 12.150 1.00 6.21 109 ALA B N 1
ATOM 3365 C CA . ALA B 1 109 ? 21.414 19.930 13.378 1.00 5.67 109 ALA B CA 1
ATOM 3366 C C . ALA B 1 109 ? 21.866 18.486 13.216 1.00 7.48 109 ALA B C 1
ATOM 3367 O O . ALA B 1 109 ? 22.928 18.108 13.716 1.00 9.05 109 ALA B O 1
ATOM 3369 N N . LEU B 1 110 ? 21.068 17.667 12.515 1.00 7.44 110 LEU B N 1
ATOM 3370 C CA . LEU B 1 110 ? 21.448 16.279 12.281 1.00 8.73 110 LEU B CA 1
ATOM 3371 C C . LEU B 1 110 ? 22.695 16.183 11.419 1.00 7.32 110 LEU B C 1
ATOM 3372 O O . LEU B 1 110 ? 23.566 15.351 11.683 1.00 9.95 110 LEU B O 1
ATOM 3377 N N . TYR B 1 111 ? 22.790 16.994 10.363 1.00 8.98 111 TYR B N 1
ATOM 3378 C CA . TYR B 1 111 ? 24.003 16.937 9.551 1.00 9.72 111 TYR B CA 1
ATOM 3379 C C . TYR B 1 111 ? 25.223 17.344 10.372 1.00 8.76 111 TYR B C 1
ATOM 3380 O O . TYR B 1 111 ? 26.292 16.718 10.267 1.00 11.47 111 TYR B O 1
ATOM 3389 N N . GLN B 1 112 ? 25.084 18.388 11.196 1.00 8.64 112 GLN B N 1
ATOM 3390 C CA . GLN B 1 112 ? 26.217 18.841 11.997 1.00 10.13 112 GLN B CA 1
ATOM 3391 C C . GLN B 1 112 ? 26.564 17.818 13.065 1.00 8.68 112 GLN B C 1
ATOM 3392 O O . GLN B 1 112 ? 27.743 17.555 13.322 1.00 12.20 112 GLN B O 1
ATOM 3398 N N . ALA B 1 113 ? 25.550 17.200 13.669 1.00 6.92 113 ALA B N 1
ATOM 3399 C CA . ALA B 1 113 ? 25.830 16.179 14.670 1.00 7.79 113 ALA B CA 1
ATOM 3400 C C . ALA B 1 113 ? 26.485 14.949 14.047 1.00 10.76 113 ALA B C 1
ATOM 3401 O O . ALA B 1 113 ? 27.315 14.298 14.695 1.00 10.67 113 ALA B O 1
ATOM 3403 N N . SER B 1 114 ? 26.128 14.615 12.803 1.00 9.45 114 SER B N 1
ATOM 3404 C CA . SER B 1 114 ? 26.704 13.437 12.167 1.00 10.69 114 SER B CA 1
ATOM 3405 C C . SER B 1 114 ? 28.219 13.599 12.024 1.00 11.58 114 SER B C 1
ATOM 3406 O O . SER B 1 114 ? 28.985 12.650 12.228 1.00 11.77 114 SER B O 1
ATOM 3409 N N . GLU B 1 115 ? 28.669 14.819 11.747 1.00 12.07 115 GLU B N 1
ATOM 3410 C CA . GLU B 1 115 ? 30.091 15.115 11.663 1.00 15.30 115 GLU B CA 1
ATOM 3411 C C . GLU B 1 115 ? 30.710 15.242 13.051 1.00 14.17 115 GLU B C 1
ATOM 3412 O O . GLU B 1 115 ? 31.719 14.593 13.348 1.00 14.24 115 GLU B O 1
ATOM 3418 N N . LYS B 1 116 ? 30.099 16.041 13.932 1.00 9.86 116 LYS B N 1
ATOM 3419 C CA . LYS B 1 116 ? 30.718 16.285 15.229 1.00 11.79 116 LYS B CA 1
ATOM 3420 C C . LYS B 1 116 ? 30.774 15.027 16.089 1.00 9.63 116 LYS B C 1
ATOM 3421 O O . LYS B 1 116 ? 31.688 14.880 16.909 1.00 10.86 116 LYS B O 1
ATOM 3427 N N . PHE B 1 117 ? 29.811 14.122 15.930 1.00 9.88 117 PHE B N 1
ATOM 3428 C CA . PHE B 1 117 ? 29.733 12.930 16.763 1.00 12.05 117 PHE B CA 1
ATOM 3429 C C . PHE B 1 117 ? 30.099 11.655 16.009 1.00 11.65 117 PHE B C 1
ATOM 3430 O O . PHE B 1 117 ? 29.933 10.562 16.556 1.00 11.15 117 PHE B O 1
ATOM 3438 N N . SER B 1 118 ? 30.570 11.767 14.767 1.00 10.48 118 SER B N 1
ATOM 3439 C CA . SER B 1 118 ? 31.050 10.630 13.975 1.00 13.71 118 SER B CA 1
ATOM 3440 C C . SER B 1 118 ? 30.001 9.515 13.923 1.00 10.58 118 SER B C 1
ATOM 3441 O O . SER B 1 118 ? 30.248 8.356 14.261 1.00 14.99 118 SER B O 1
ATOM 3444 N N . PHE B 1 119 ? 28.810 9.894 13.464 1.00 12.28 119 PHE B N 1
ATOM 3445 C CA . PHE B 1 119 ? 27.630 9.033 13.539 1.00 10.98 119 PHE B CA 1
ATOM 3446 C C . PHE B 1 119 ? 26.871 9.138 12.221 1.00 14.23 119 PHE B C 1
ATOM 3447 O O . PHE B 1 119 ? 25.977 9.982 12.066 1.00 13.60 119 PHE B O 1
ATOM 3455 N N . PRO B 1 120 ? 27.220 8.298 11.237 1.00 13.70 120 PRO B N 1
ATOM 3456 C CA . PRO B 1 120 ? 26.632 8.441 9.889 1.00 13.32 120 PRO B CA 1
ATOM 3457 C C . PRO B 1 120 ? 25.114 8.381 9.824 1.00 16.07 120 PRO B C 1
ATOM 3458 O O . PRO B 1 120 ? 24.528 9.031 8.950 1.00 14.12 120 PRO B O 1
ATOM 3462 N N . SER B 1 121 ? 24.450 7.622 10.698 1.00 12.51 121 SER B N 1
ATOM 3463 C CA . SER B 1 121 ? 23.003 7.502 10.567 1.00 13.17 121 SER B CA 1
ATOM 3464 C C . SER B 1 121 ? 22.288 8.837 10.757 1.00 9.77 121 SER B C 1
ATOM 3465 O O . SER B 1 121 ? 21.180 8.997 10.231 1.00 11.81 121 SER B O 1
ATOM 3468 N N . TYR B 1 122 ? 22.885 9.795 11.484 1.00 10.26 122 TYR B N 1
ATOM 3469 C CA . TYR B 1 122 ? 22.265 11.122 11.576 1.00 10.22 122 TYR B CA 1
ATOM 3470 C C . TYR B 1 122 ? 22.200 11.780 10.202 1.00 11.23 122 TYR B C 1
ATOM 3471 O O . TYR B 1 122 ? 21.237 12.499 9.884 1.00 9.63 122 TYR B O 1
ATOM 3480 N N . LYS B 1 123 ? 23.216 11.541 9.372 1.00 7.76 123 LYS B N 1
ATOM 3481 C CA . LYS B 1 123 ? 23.262 12.140 8.047 1.00 9.22 123 LYS B CA 1
ATOM 3482 C C . LYS B 1 123 ? 22.212 11.520 7.148 1.00 9.06 123 LYS B C 1
ATOM 3483 O O . LYS B 1 123 ? 21.517 12.232 6.420 1.00 7.92 123 LYS B O 1
ATOM 3489 N N . LYS B 1 124 ? 22.061 10.192 7.231 1.00 9.59 124 LYS B N 1
ATOM 3490 C CA . LYS B 1 124 ? 21.068 9.480 6.434 1.00 11.57 124 LYS B CA 1
ATOM 3491 C C . LYS B 1 124 ? 19.654 9.838 6.865 1.00 11.46 124 LYS B C 1
ATOM 3492 O O . LYS B 1 124 ? 18.758 9.992 6.025 1.00 11.99 124 LYS B O 1
ATOM 3498 N N . MET B 1 125 ? 19.438 9.982 8.176 1.00 10.28 125 MET B N 1
ATOM 3499 C CA . MET B 1 125 ? 18.145 10.441 8.672 1.00 9.75 125 MET B CA 1
ATOM 3500 C C . MET B 1 125 ? 17.805 11.814 8.109 1.00 8.97 125 MET B C 1
ATOM 3501 O O . MET B 1 125 ? 16.687 12.043 7.631 1.00 9.67 125 MET B O 1
ATOM 3506 N N . ALA B 1 126 ? 18.764 12.745 8.166 1.00 10.14 126 ALA B N 1
ATOM 3507 C CA . ALA B 1 126 ? 18.553 14.083 7.620 1.00 8.33 126 ALA B CA 1
ATOM 3508 C C . ALA B 1 126 ? 18.263 14.045 6.123 1.00 9.61 126 ALA B C 1
ATOM 3509 O O . ALA B 1 126 ? 17.401 14.783 5.636 1.00 9.57 126 ALA B O 1
ATOM 3511 N N . ASP B 1 127 ? 18.998 13.211 5.378 1.00 7.78 127 ASP B N 1
ATOM 3512 C CA . ASP B 1 127 ? 18.744 13.038 3.947 1.00 10.30 127 ASP B CA 1
ATOM 3513 C C . ASP B 1 127 ? 17.281 12.710 3.678 1.00 9.58 127 ASP B C 1
ATOM 3514 O O . ASP B 1 127 ? 16.655 13.293 2.785 1.00 9.97 127 ASP B O 1
ATOM 3519 N N . LYS B 1 128 ? 16.732 11.739 4.415 1.00 9.51 128 LYS B N 1
ATOM 3520 C CA . LYS B 1 128 ? 15.362 11.304 4.154 1.00 11.57 128 LYS B CA 1
ATOM 3521 C C . LYS B 1 128 ? 14.371 12.416 4.443 1.00 10.06 128 LYS B C 1
ATOM 3522 O O . LYS B 1 128 ? 13.434 12.642 3.669 1.00 10.81 128 LYS B O 1
ATOM 3528 N N . ILE B 1 129 ? 14.555 13.102 5.569 1.00 9.39 129 ILE B N 1
ATOM 3529 C CA . ILE B 1 129 ? 13.641 14.168 5.947 1.00 9.65 129 ILE B CA 1
ATOM 3530 C C . ILE B 1 129 ? 13.725 15.308 4.942 1.00 10.03 129 ILE B C 1
ATOM 3531 O O . ILE B 1 129 ? 12.706 15.771 4.414 1.00 10.62 129 ILE B O 1
ATOM 3536 N N . LEU B 1 130 ? 14.952 15.769 4.660 1.00 9.51 130 LEU B N 1
ATOM 3537 C CA . LEU B 1 130 ? 15.133 16.960 3.832 1.00 10.66 130 LEU B CA 1
ATOM 3538 C C . LEU B 1 130 ? 14.739 16.709 2.382 1.00 10.71 130 LEU B C 1
ATOM 3539 O O . LEU B 1 130 ? 14.228 17.623 1.721 1.00 9.56 130 LEU B O 1
ATOM 3544 N N . ALA B 1 131 ? 14.929 15.479 1.881 1.00 9.35 131 ALA B N 1
ATOM 3545 C CA . ALA B 1 131 ? 14.451 15.155 0.541 1.00 11.65 131 ALA B CA 1
ATOM 3546 C C . ALA B 1 131 ? 12.934 15.270 0.447 1.00 9.62 131 ALA B C 1
ATOM 3547 O O . ALA B 1 131 ? 12.411 15.768 -0.556 1.00 12.08 131 ALA B O 1
ATOM 3549 N N . ASN B 1 132 ? 12.213 14.819 1.485 1.00 12.20 132 ASN B N 1
ATOM 3550 C CA . ASN B 1 132 ? 10.762 14.984 1.524 1.00 11.25 132 ASN B CA 1
ATOM 3551 C C . ASN B 1 132 ? 10.365 16.447 1.617 1.00 12.22 132 ASN B C 1
ATOM 3552 O O . ASN B 1 132 ? 9.393 16.873 0.985 1.00 11.51 132 ASN B O 1
ATOM 3557 N N . THR B 1 133 ? 11.080 17.229 2.426 1.00 9.78 133 THR B N 1
ATOM 3558 C CA . THR B 1 133 ? 10.799 18.658 2.476 1.00 11.85 133 THR B CA 1
ATOM 3559 C C . THR B 1 133 ? 10.935 19.295 1.096 1.00 11.72 133 THR B C 1
ATOM 3560 O O . THR B 1 133 ? 10.036 20.013 0.637 1.00 10.07 133 THR B O 1
ATOM 3564 N N . LYS B 1 134 ? 12.048 19.019 0.406 1.00 11.90 134 LYS B N 1
ATOM 3565 C CA . LYS B 1 134 ? 12.293 19.618 -0.898 1.00 11.22 134 LYS B CA 1
ATOM 3566 C C . LYS B 1 134 ? 11.247 19.177 -1.921 1.00 12.26 134 LYS B C 1
ATOM 3567 O O . LYS B 1 134 ? 10.786 19.987 -2.729 1.00 13.44 134 LYS B O 1
ATOM 3573 N N . LYS B 1 135 ? 10.842 17.903 -1.882 1.00 12.43 135 LYS B N 1
ATOM 3574 C CA . LYS B 1 135 ? 9.940 17.373 -2.902 1.00 12.84 135 LYS B CA 1
ATOM 3575 C C . LYS B 1 135 ? 8.497 17.811 -2.672 1.00 13.12 135 LYS B C 1
ATOM 3576 O O . LYS B 1 135 ? 7.840 18.283 -3.603 1.00 13.95 135 LYS B O 1
ATOM 3582 N N . TYR B 1 136 ? 7.990 17.689 -1.440 1.00 8.74 136 TYR B N 1
ATOM 3583 C CA . TYR B 1 136 ? 6.560 17.850 -1.207 1.00 8.98 136 TYR B CA 1
ATOM 3584 C C . TYR B 1 136 ? 6.146 19.225 -0.702 1.00 13.90 136 TYR B C 1
ATOM 3585 O O . TYR B 1 136 ? 5.030 19.653 -0.994 1.00 13.87 136 TYR B O 1
ATOM 3594 N N . SER B 1 137 ? 6.987 19.929 0.053 1.00 9.41 137 SER B N 1
ATOM 3595 C CA . SER B 1 137 ? 6.614 21.256 0.550 1.00 8.81 137 SER B CA 1
ATOM 3596 C C . SER B 1 137 ? 7.085 22.337 -0.423 1.00 13.88 137 SER B C 1
ATOM 3597 O O . SER B 1 137 ? 7.795 23.276 -0.066 1.00 9.70 137 SER B O 1
ATOM 3600 N N . ALA B 1 138 ? 6.668 22.188 -1.679 1.00 11.30 138 ALA B N 1
ATOM 3601 C CA . ALA B 1 138 ? 7.162 23.053 -2.739 1.00 12.61 138 ALA B CA 1
ATOM 3602 C C . ALA B 1 138 ? 6.168 23.032 -3.884 1.00 16.50 138 ALA B C 1
ATOM 3603 O O . ALA B 1 138 ? 5.429 22.062 -4.062 1.00 18.23 138 ALA B O 1
ATOM 3605 N N . GLU B 1 139 ? 6.174 24.112 -4.657 1.00 13.95 139 GLU B N 1
ATOM 3606 C CA . GLU B 1 139 ? 5.353 24.241 -5.855 1.00 16.84 139 GLU B CA 1
ATOM 3607 C C . GLU B 1 139 ? 6.286 24.618 -6.996 1.00 21.10 139 GLU B C 1
ATOM 3608 O O . GLU B 1 139 ? 6.871 25.709 -6.988 1.00 21.10 139 GLU B O 1
ATOM 3614 N N . GLN B 1 140 ? 6.431 23.706 -7.958 1.00 22.57 140 GLN B N 1
ATOM 3615 C CA . GLN B 1 140 ? 7.318 23.881 -9.109 1.00 23.83 140 GLN B CA 1
ATOM 3616 C C . GLN B 1 140 ? 8.736 24.244 -8.671 1.00 28.63 140 GLN B C 1
ATOM 3617 O O . GLN B 1 140 ? 9.410 25.078 -9.282 1.00 27.46 140 GLN B O 1
ATOM 3623 N N . GLY B 1 141 ? 9.196 23.606 -7.598 1.00 18.77 141 GLY B N 1
ATOM 3624 C CA . GLY B 1 141 ? 10.548 23.798 -7.122 1.00 20.65 141 GLY B CA 1
ATOM 3625 C C . GLY B 1 141 ? 10.751 24.960 -6.172 1.00 20.20 141 GLY B C 1
ATOM 3626 O O . GLY B 1 141 ? 11.873 25.138 -5.686 1.00 20.63 141 GLY B O 1
ATOM 3627 N N . VAL B 1 142 ? 9.717 25.742 -5.888 1.00 15.66 142 VAL B N 1
ATOM 3628 C CA . VAL B 1 142 ? 9.796 26.871 -4.964 1.00 11.59 142 VAL B CA 1
ATOM 3629 C C . VAL B 1 142 ? 9.122 26.472 -3.648 1.00 10.92 142 VAL B C 1
ATOM 3630 O O . VAL B 1 142 ? 7.960 26.043 -3.680 1.00 13.70 142 VAL B O 1
ATOM 3634 N N . PRO B 1 143 ? 9.787 26.603 -2.511 1.00 8.79 143 PRO B N 1
ATOM 3635 C CA . PRO B 1 143 ? 9.194 26.110 -1.266 1.00 10.53 143 PRO B CA 1
ATOM 3636 C C . PRO B 1 143 ? 7.901 26.832 -0.921 1.00 12.61 143 PRO B C 1
ATOM 3637 O O . PRO B 1 143 ? 7.689 27.992 -1.291 1.00 11.34 143 PRO B O 1
ATOM 3641 N N . VAL B 1 144 ? 7.021 26.101 -0.234 1.00 11.11 144 VAL B N 1
ATOM 3642 C CA . VAL B 1 144 ? 5.879 26.656 0.474 1.00 10.90 144 VAL B CA 1
ATOM 3643 C C . VAL B 1 144 ? 6.012 26.243 1.941 1.00 9.74 144 VAL B C 1
ATOM 3644 O O . VAL B 1 144 ? 6.855 25.413 2.304 1.00 8.91 144 VAL B O 1
ATOM 3648 N N . ASP B 1 145 ? 5.139 26.807 2.781 1.00 8.61 145 ASP B N 1
ATOM 3649 C CA . ASP B 1 145 ? 5.348 26.720 4.228 1.00 8.59 145 ASP B CA 1
ATOM 3650 C C . ASP B 1 145 ? 5.276 25.291 4.742 1.00 11.06 145 ASP B C 1
ATOM 3651 O O . ASP B 1 145 ? 5.971 24.934 5.699 1.00 9.39 145 ASP B O 1
ATOM 3656 N N . PHE B 1 146 ? 4.399 24.473 4.171 1.00 10.26 146 PHE B N 1
ATOM 3657 C CA . PHE B 1 146 ? 4.175 23.158 4.744 1.00 8.16 146 PHE B CA 1
ATOM 3658 C C . PHE B 1 146 ? 3.564 22.247 3.697 1.00 11.27 146 PHE B C 1
ATOM 3659 O O . PHE B 1 146 ? 3.120 22.685 2.631 1.00 10.95 146 PHE B O 1
ATOM 3667 N N . TYR B 1 147 ? 3.560 20.961 4.036 1.00 9.01 147 TYR B N 1
ATOM 3668 C CA . TYR B 1 147 ? 2.858 19.925 3.297 1.00 9.66 147 TYR B CA 1
ATOM 3669 C C . TYR B 1 147 ? 1.989 19.162 4.283 1.00 8.49 147 TYR B C 1
ATOM 3670 O O . TYR B 1 147 ? 2.466 18.743 5.344 1.00 11.44 147 TYR B O 1
ATOM 3679 N N . ASP B 1 148 ? 0.712 18.994 3.953 1.00 10.63 148 ASP B N 1
ATOM 3680 C CA . ASP B 1 148 ? -0.133 18.096 4.730 1.00 9.87 148 ASP B CA 1
ATOM 3681 C C . ASP B 1 148 ? 0.109 16.672 4.243 1.00 10.56 148 ASP B C 1
ATOM 3682 O O . ASP B 1 148 ? -0.355 16.288 3.159 1.00 12.65 148 ASP B O 1
ATOM 3687 N N . PHE B 1 149 ? 0.821 15.886 5.049 1.00 9.93 149 PHE B N 1
ATOM 3688 C CA . PHE B 1 149 ? 1.242 14.557 4.626 1.00 11.07 149 PHE B CA 1
ATOM 3689 C C . PHE B 1 149 ? 0.153 13.501 4.791 1.00 15.66 149 PHE B C 1
ATOM 3690 O O . PHE B 1 149 ? 0.349 12.364 4.349 1.00 18.95 149 PHE B O 1
ATOM 3698 N N . VAL B 1 150 ? -0.974 13.835 5.413 1.00 13.57 150 VAL B N 1
ATOM 3699 C CA . VAL B 1 150 ? -2.137 12.941 5.409 1.00 17.26 150 VAL B CA 1
ATOM 3700 C C . VAL B 1 150 ? -3.016 13.199 4.197 1.00 20.40 150 VAL B C 1
ATOM 3701 O O . VAL B 1 150 ? -3.390 12.274 3.468 1.00 18.58 150 VAL B O 1
ATOM 3705 N N . HIS B 1 151 ? -3.366 14.460 3.967 1.00 18.32 151 HIS B N 1
ATOM 3706 C CA . HIS B 1 151 ? -4.230 14.834 2.858 1.00 15.86 151 HIS B CA 1
ATOM 3707 C C . HIS B 1 151 ? -3.474 15.066 1.557 1.00 19.23 151 HIS B C 1
ATOM 3708 O O . HIS B 1 151 ? -4.112 15.316 0.528 1.00 19.48 151 HIS B O 1
ATOM 3715 N N . LYS B 1 152 ? -2.143 14.990 1.579 1.00 14.03 152 LYS B N 1
ATOM 3716 C CA . LYS B 1 152 ? -1.308 15.128 0.389 1.00 12.08 152 LYS B CA 1
ATOM 3717 C C . LYS B 1 152 ? -1.623 16.437 -0.344 1.00 16.63 152 LYS B C 1
ATOM 3718 O O . LYS B 1 152 ? -1.933 16.475 -1.537 1.00 19.09 152 LYS B O 1
ATOM 3724 N N . LYS B 1 153 ? -1.504 17.529 0.412 1.00 14.95 153 LYS B N 1
ATOM 3725 C CA . LYS B 1 153 ? -1.915 18.859 -0.011 1.00 16.67 153 LYS B CA 1
ATOM 3726 C C . LYS B 1 153 ? -0.871 19.865 0.447 1.00 17.70 153 LYS B C 1
ATOM 3727 O O . LYS B 1 153 ? -0.487 19.862 1.619 1.00 17.66 153 LYS B O 1
ATOM 3733 N N . LYS B 1 154 ? -0.434 20.723 -0.471 1.00 17.26 154 LYS B N 1
ATOM 3734 C CA . LYS B 1 154 ? 0.595 21.720 -0.200 1.00 15.81 154 LYS B CA 1
ATOM 3735 C C . LYS B 1 154 ? -0.006 23.016 0.323 1.00 18.36 154 LYS B C 1
ATOM 3736 O O . LYS B 1 154 ? -1.146 23.369 0.004 1.00 18.80 154 LYS B O 1
ATOM 3742 N N . ALA B 1 155 ? 0.789 23.744 1.115 1.00 12.42 155 ALA B N 1
ATOM 3743 C CA . ALA B 1 155 ? 0.437 25.115 1.441 1.00 13.85 155 ALA B CA 1
ATOM 3744 C C . ALA B 1 155 ? 0.425 25.958 0.171 1.00 13.26 155 ALA B C 1
ATOM 3745 O O . ALA B 1 155 ? 1.056 25.620 -0.834 1.00 17.57 155 ALA B O 1
ATOM 3747 N N . ASP B 1 156 ? -0.310 27.071 0.212 1.00 15.34 156 ASP B N 1
ATOM 3748 C CA . ASP B 1 156 ? -0.324 27.978 -0.929 1.00 19.38 156 ASP B CA 1
ATOM 3749 C C . ASP B 1 156 ? 0.336 29.312 -0.604 1.00 20.76 156 ASP B C 1
ATOM 3750 O O . ASP B 1 156 ? 0.153 30.289 -1.333 1.00 21.87 156 ASP B O 1
ATOM 3755 N N . THR B 1 157 ? 1.118 29.362 0.468 1.00 15.84 157 THR B N 1
ATOM 3756 C CA . THR B 1 157 ? 1.861 30.553 0.850 1.00 16.68 157 THR B CA 1
ATOM 3757 C C . THR B 1 157 ? 3.288 30.165 1.196 1.00 13.77 157 THR B C 1
ATOM 3758 O O . THR B 1 157 ? 3.564 29.033 1.606 1.00 12.53 157 THR B O 1
ATOM 3762 N N . LEU B 1 158 ? 4.192 31.121 1.028 1.00 10.13 158 LEU B N 1
ATOM 3763 C CA . LEU B 1 158 ? 5.543 31.023 1.562 1.00 9.18 158 LEU B CA 1
ATOM 3764 C C . LEU B 1 158 ? 5.790 32.231 2.451 1.00 11.17 158 LEU B C 1
ATOM 3765 O O . LEU B 1 158 ? 5.778 33.368 1.969 1.00 11.16 158 LEU B O 1
ATOM 3770 N N . HIS B 1 159 ? 6.023 31.988 3.735 1.00 8.82 159 HIS B N 1
ATOM 3771 C CA . HIS B 1 159 ? 6.480 33.041 4.624 1.00 9.71 159 HIS B CA 1
ATOM 3772 C C . HIS B 1 159 ? 7.998 33.079 4.564 1.00 8.83 159 HIS B C 1
ATOM 3773 O O . HIS B 1 159 ? 8.653 32.066 4.840 1.00 9.48 159 HIS B O 1
ATOM 3780 N N . LEU B 1 160 ? 8.551 34.235 4.189 1.00 7.79 160 LEU B N 1
ATOM 3781 C CA . LEU B 1 160 ? 9.988 34.322 3.951 1.00 8.88 160 LEU B CA 1
ATOM 3782 C C . LEU B 1 160 ? 10.807 34.048 5.204 1.00 8.83 160 LEU B C 1
ATOM 3783 O O . LEU B 1 160 ? 11.969 33.638 5.102 1.00 9.68 160 LEU B O 1
ATOM 3788 N N . SER B 1 161 ? 10.225 34.252 6.385 1.00 9.14 161 SER B N 1
ATOM 3789 C CA . SER B 1 161 ? 10.920 33.923 7.620 1.00 9.61 161 SER B CA 1
ATOM 3790 C C . SER B 1 161 ? 11.110 32.425 7.809 1.00 9.01 161 SER B C 1
ATOM 3791 O O . SER B 1 161 ? 11.789 32.022 8.756 1.00 10.43 161 SER B O 1
ATOM 3794 N N . TYR B 1 162 ? 10.518 31.596 6.957 1.00 8.34 162 TYR B N 1
ATOM 3795 C CA . TYR B 1 162 ? 10.717 30.154 7.053 1.00 9.11 162 TYR B CA 1
ATOM 3796 C C .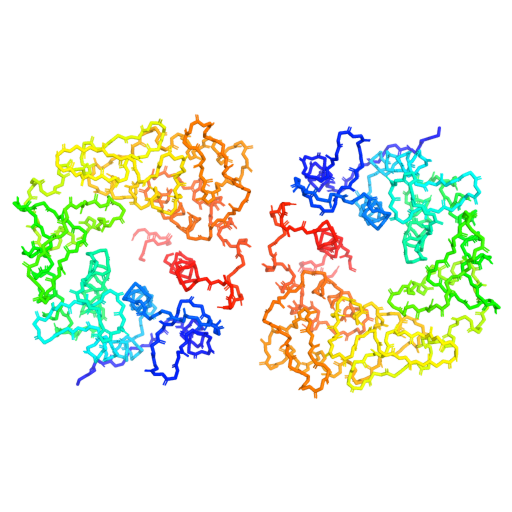 TYR B 1 162 ? 11.951 29.682 6.301 1.00 8.33 162 TYR B C 1
ATOM 3797 O O . TYR B 1 162 ? 12.330 28.516 6.433 1.00 9.82 162 TYR B O 1
ATOM 3806 N N . LEU B 1 163 ? 12.589 30.549 5.518 1.00 9.24 163 LEU B N 1
ATOM 3807 C CA . LEU B 1 163 ? 13.703 30.110 4.690 1.00 10.10 163 LEU B CA 1
ATOM 3808 C C . LEU B 1 163 ? 14.952 29.920 5.535 1.00 9.52 163 LEU B C 1
ATOM 3809 O O . LEU B 1 163 ? 15.246 30.717 6.429 1.00 14.27 163 LEU B O 1
ATOM 3814 N N . ASN B 1 164 ? 15.691 28.856 5.236 1.00 9.18 164 ASN B N 1
ATOM 3815 C CA . ASN B 1 164 ? 16.983 28.572 5.852 1.00 9.42 164 ASN B CA 1
ATOM 3816 C C . ASN B 1 164 ? 17.914 28.351 4.666 1.00 9.91 164 ASN B C 1
ATOM 3817 O O . ASN B 1 164 ? 17.884 27.281 4.063 1.00 11.95 164 ASN B O 1
ATOM 3822 N N . ILE B 1 165 ? 18.698 29.370 4.299 1.00 11.31 165 ILE B N 1
ATOM 3823 C CA . ILE B 1 165 ? 19.421 29.322 3.029 1.00 11.02 165 ILE B CA 1
ATOM 3824 C C . ILE B 1 165 ? 20.463 28.212 3.042 1.00 10.65 165 ILE B C 1
ATOM 3825 O O . ILE B 1 165 ? 20.645 27.503 2.043 1.00 11.05 165 ILE B O 1
ATOM 3830 N N . GLN B 1 166 ? 21.166 28.041 4.160 1.00 12.08 166 GLN B N 1
ATOM 3831 C CA . GLN B 1 166 ? 22.158 26.974 4.223 1.00 12.59 166 GLN B CA 1
ATOM 3832 C C . GLN B 1 166 ? 21.505 25.598 4.107 1.00 13.67 166 GLN B C 1
ATOM 3833 O O . GLN B 1 166 ? 22.046 24.710 3.438 1.00 15.37 166 GLN B O 1
ATOM 3839 N N . ALA B 1 167 ? 20.340 25.399 4.739 1.00 11.13 167 ALA B N 1
ATOM 3840 C CA . ALA B 1 167 ? 19.653 24.116 4.600 1.00 13.69 167 ALA B CA 1
ATOM 3841 C C . ALA B 1 167 ? 19.210 23.878 3.159 1.00 15.47 167 ALA B C 1
ATOM 3842 O O . ALA B 1 167 ? 19.296 22.752 2.648 1.00 13.88 167 ALA B O 1
ATOM 3844 N N . MET B 1 168 ? 18.725 24.923 2.489 1.00 10.69 168 MET B N 1
ATOM 3845 C CA . MET B 1 168 ? 18.258 24.760 1.120 1.00 13.34 168 MET B CA 1
ATOM 3846 C C . MET B 1 168 ? 19.413 24.441 0.189 1.00 13.79 168 MET B C 1
ATOM 3847 O O . MET B 1 168 ? 19.279 23.610 -0.717 1.00 13.85 168 MET B O 1
ATOM 3852 N N . GLN B 1 169 ? 20.552 25.102 0.393 1.00 12.48 169 GLN B N 1
ATOM 3853 C CA . GLN B 1 169 ? 21.735 24.778 -0.392 1.00 14.37 169 GLN B CA 1
ATOM 3854 C C . GLN B 1 169 ? 22.207 23.351 -0.135 1.00 10.92 169 GLN B C 1
ATOM 3855 O O . GLN B 1 169 ? 22.751 22.714 -1.041 1.00 17.68 169 GLN B O 1
ATOM 3861 N N . GLN B 1 170 ? 21.998 22.834 1.079 1.00 14.18 170 GLN B N 1
ATOM 3862 C CA . GLN B 1 170 ? 22.433 21.479 1.418 1.00 14.76 170 GLN B CA 1
ATOM 3863 C C . GLN B 1 170 ? 21.775 20.435 0.523 1.00 15.49 170 GLN B C 1
ATOM 3864 O O . GLN B 1 170 ? 22.397 19.422 0.174 1.00 16.70 170 GLN B O 1
ATOM 3870 N N . ILE B 1 171 ? 20.515 20.651 0.156 1.00 10.55 171 ILE B N 1
ATOM 3871 C CA . ILE B 1 171 ? 19.761 19.693 -0.645 1.00 8.57 171 ILE B CA 1
ATOM 3872 C C . ILE B 1 171 ? 19.565 20.200 -2.073 1.00 11.79 171 ILE B C 1
ATOM 3873 O O . ILE B 1 171 ? 18.755 19.648 -2.829 1.00 10.94 171 ILE B O 1
ATOM 3878 N N . ASN B 1 172 ? 20.293 21.245 -2.461 1.00 11.47 172 ASN B N 1
ATOM 3879 C CA . ASN B 1 172 ? 20.393 21.651 -3.861 1.00 9.71 172 ASN B CA 1
ATOM 3880 C C . ASN B 1 172 ? 19.041 22.035 -4.455 1.00 10.53 172 ASN B C 1
ATOM 3881 O O . ASN B 1 172 ? 18.646 21.539 -5.511 1.00 11.64 172 ASN B O 1
ATOM 3886 N N . TYR B 1 173 ? 18.318 22.919 -3.770 1.00 10.35 173 TYR B N 1
ATOM 3887 C CA . TYR B 1 173 ? 17.160 23.519 -4.414 1.00 11.51 173 TYR B CA 1
ATOM 3888 C C . TYR B 1 173 ? 17.590 24.183 -5.717 1.00 12.98 173 TYR B C 1
ATOM 3889 O O . TYR B 1 173 ? 18.720 24.680 -5.849 1.00 11.06 173 TYR B O 1
ATOM 3898 N N . ARG B 1 174 ? 16.687 24.162 -6.693 1.00 11.76 174 ARG B N 1
ATOM 3899 C CA . ARG B 1 174 ? 16.959 24.807 -7.970 1.00 12.90 174 ARG B CA 1
ATOM 3900 C C . ARG B 1 174 ? 17.038 26.325 -7.793 1.00 13.13 174 ARG B C 1
ATOM 3901 O O . ARG B 1 174 ? 16.512 26.891 -6.829 1.00 14.05 174 ARG B O 1
ATOM 3909 N N . ASP B 1 175 ? 17.695 26.987 -8.755 1.00 14.35 175 ASP B N 1
ATOM 3910 C CA . ASP B 1 175 ? 17.884 28.438 -8.675 1.00 13.87 175 ASP B CA 1
ATOM 3911 C C . ASP B 1 175 ? 16.561 29.171 -8.490 1.00 13.16 175 ASP B C 1
ATOM 3912 O O . ASP B 1 175 ? 16.487 30.153 -7.744 1.00 14.76 175 ASP B O 1
ATOM 3917 N N . LYS B 1 176 ? 15.500 28.704 -9.153 1.00 13.69 176 LYS B N 1
ATOM 3918 C CA . LYS B 1 176 ? 14.215 29.390 -9.078 1.00 11.29 176 LYS B CA 1
ATOM 3919 C C . LYS B 1 176 ? 13.632 29.392 -7.669 1.00 14.01 176 LYS B C 1
ATOM 3920 O O . LYS B 1 176 ? 12.791 30.242 -7.361 1.00 12.39 176 LYS B O 1
ATOM 3926 N N . ALA B 1 177 ? 14.052 28.452 -6.816 1.00 11.26 177 ALA B N 1
ATOM 3927 C CA . ALA B 1 177 ? 13.545 28.388 -5.450 1.00 10.16 177 ALA B CA 1
ATOM 3928 C C . ALA B 1 177 ? 13.855 29.653 -4.684 1.00 10.69 177 ALA B C 1
ATOM 3929 O O . ALA B 1 177 ? 13.171 29.963 -3.702 1.00 10.56 177 ALA B O 1
ATOM 3931 N N . TYR B 1 178 ? 14.906 30.361 -5.084 1.00 9.92 178 TYR B N 1
ATOM 3932 C CA . TYR B 1 178 ? 15.399 31.525 -4.360 1.00 9.47 178 TYR B CA 1
ATOM 3933 C C . TYR B 1 178 ? 14.891 32.844 -4.928 1.00 11.02 178 TYR B C 1
ATOM 3934 O O . TYR B 1 178 ? 15.222 33.900 -4.377 1.00 8.86 178 TYR B O 1
ATOM 3943 N N . LEU B 1 179 ? 14.084 32.818 -5.990 1.00 10.69 179 LEU B N 1
ATOM 3944 C CA . LEU B 1 179 ? 13.571 34.078 -6.524 1.00 11.87 179 LEU B CA 1
ATOM 3945 C C . LEU B 1 179 ? 12.850 34.917 -5.474 1.00 9.79 179 LEU B C 1
ATOM 3946 O O . LEU B 1 179 ? 13.070 36.141 -5.460 1.00 11.80 179 LEU B O 1
ATOM 3951 N N . PRO B 1 180 ? 12.006 34.359 -4.592 1.00 9.41 180 PRO B N 1
ATOM 3952 C CA . PRO B 1 180 ? 11.333 35.212 -3.597 1.00 13.07 180 PRO B CA 1
ATOM 3953 C C . PRO B 1 180 ? 12.296 36.015 -2.743 1.00 11.35 180 PRO B C 1
ATOM 3954 O O . PRO B 1 180 ? 12.107 37.225 -2.602 1.00 11.20 180 PRO B O 1
ATOM 3958 N N . ILE B 1 181 ? 13.327 35.382 -2.167 1.00 9.45 181 ILE B N 1
ATOM 3959 C CA . ILE B 1 181 ? 14.246 36.136 -1.320 1.00 8.29 181 ILE B CA 1
ATOM 3960 C C . ILE B 1 181 ? 15.184 37.010 -2.145 1.00 11.39 181 ILE B C 1
ATOM 3961 O O . ILE B 1 181 ? 15.726 37.989 -1.626 1.00 10.57 181 ILE B O 1
ATOM 3966 N N . GLN B 1 182 ? 15.372 36.708 -3.435 1.00 8.61 182 GLN B N 1
ATOM 3967 C CA . GLN B 1 182 ? 16.164 37.589 -4.281 1.00 8.62 182 GLN B CA 1
ATOM 3968 C C . GLN B 1 182 ? 15.423 38.865 -4.682 1.00 9.37 182 GLN B C 1
ATOM 3969 O O . GLN B 1 182 ? 16.082 39.864 -4.998 1.00 12.47 182 GLN B O 1
ATOM 3975 N N . THR B 1 183 ? 14.083 38.870 -4.677 1.00 11.04 183 THR B N 1
ATOM 3976 C CA . THR B 1 183 ? 13.315 39.973 -5.244 1.00 11.28 183 THR B CA 1
ATOM 3977 C C . THR B 1 183 ? 12.445 40.700 -4.227 1.00 10.56 183 THR B C 1
ATOM 3978 O O . THR B 1 183 ? 11.863 41.744 -4.563 1.00 9.37 183 THR B O 1
ATOM 3982 N N . VAL B 1 184 ? 12.353 40.192 -2.997 1.00 9.00 184 VAL B N 1
ATOM 3983 C CA . VAL B 1 184 ? 11.601 40.872 -1.960 1.00 9.05 184 VAL B CA 1
ATOM 3984 C C . VAL B 1 184 ? 12.215 42.239 -1.666 1.00 7.86 184 VAL B C 1
ATOM 3985 O O . VAL B 1 184 ? 13.438 42.427 -1.718 1.00 10.38 184 VAL B O 1
ATOM 3989 N N . ASN B 1 185 ? 11.346 43.195 -1.335 1.00 7.34 185 ASN B N 1
ATOM 3990 C CA . ASN B 1 185 ? 11.745 44.542 -0.951 1.00 10.01 185 ASN B CA 1
ATOM 3991 C C . ASN B 1 185 ? 11.370 44.824 0.494 1.00 8.58 185 ASN B C 1
ATOM 3992 O O . ASN B 1 185 ? 10.404 44.268 1.024 1.00 9.29 185 ASN B O 1
ATOM 3997 N N . ALA B 1 186 ? 12.135 45.725 1.113 1.00 7.11 186 ALA B N 1
ATOM 3998 C CA . ALA B 1 186 ? 11.802 46.297 2.412 1.00 6.91 186 ALA B CA 1
ATOM 3999 C C . ALA B 1 186 ? 11.621 47.807 2.260 1.00 8.95 186 ALA B C 1
ATOM 4000 O O . ALA B 1 186 ? 12.383 48.463 1.543 1.00 11.07 186 ALA B O 1
ATOM 4002 N N . ASP B 1 187 ? 10.602 48.368 2.918 1.00 9.71 187 ASP B N 1
ATOM 4003 C CA . ASP B 1 187 ? 10.329 49.795 2.724 1.00 10.49 187 ASP B CA 1
ATOM 4004 C C . ASP B 1 187 ? 9.686 50.474 3.933 1.00 14.00 187 ASP B C 1
ATOM 4005 O O . ASP B 1 187 ? 8.656 51.143 3.784 1.00 13.66 187 ASP B O 1
ATOM 4010 N N . PRO B 1 188 ? 10.287 50.399 5.131 1.00 9.42 188 PRO B N 1
ATOM 4011 C CA . PRO B 1 188 ? 11.566 49.772 5.468 1.00 9.69 188 PRO B CA 1
ATOM 4012 C C . PRO B 1 188 ? 11.422 48.336 5.970 1.00 7.42 188 PRO B C 1
ATOM 4013 O O . PRO B 1 188 ? 12.440 47.708 6.267 1.00 9.53 188 PRO B O 1
ATOM 4017 N N . PHE B 1 189 ? 10.198 47.819 6.033 1.00 8.26 189 PHE B N 1
ATOM 4018 C CA . PHE B 1 189 ? 9.947 46.448 6.455 1.00 7.42 189 PHE B CA 1
ATOM 4019 C C . PHE B 1 189 ? 9.711 45.543 5.250 1.00 9.51 189 PHE B C 1
ATOM 4020 O O . PHE B 1 189 ? 9.195 45.969 4.208 1.00 8.22 189 PHE B O 1
ATOM 4028 N N . PHE B 1 190 ? 10.085 44.277 5.415 1.00 9.53 190 PHE B N 1
ATOM 4029 C CA . PHE B 1 190 ? 9.888 43.279 4.376 1.00 8.31 190 PHE B CA 1
ATOM 4030 C C . PHE B 1 190 ? 8.420 42.888 4.269 1.00 9.70 190 PHE B C 1
ATOM 4031 O O . PHE B 1 190 ? 7.718 42.752 5.278 1.00 9.19 190 PHE B O 1
ATOM 4039 N N . THR B 1 191 ? 7.960 42.687 3.040 1.00 10.67 191 THR B N 1
ATOM 4040 C CA . THR B 1 191 ? 6.732 41.929 2.838 1.00 8.25 191 THR B CA 1
ATOM 4041 C C . THR B 1 191 ? 7.005 40.472 3.176 1.00 9.78 191 THR B C 1
ATOM 4042 O O . THR B 1 191 ? 7.823 39.831 2.513 1.00 12.40 191 THR B O 1
ATOM 4046 N N . GLU B 1 192 ? 6.336 39.942 4.199 1.00 8.17 192 GLU B N 1
ATOM 4047 C CA . GLU B 1 192 ? 6.706 38.630 4.710 1.00 11.28 192 GLU B CA 1
ATOM 4048 C C . GLU B 1 192 ? 6.205 37.475 3.857 1.00 11.87 192 GLU B C 1
ATOM 4049 O O . GLU B 1 192 ? 6.747 36.367 3.971 1.00 11.84 192 GLU B O 1
ATOM 4055 N N . VAL B 1 193 ? 5.176 37.681 3.036 1.00 8.68 193 VAL B N 1
ATOM 4056 C CA . VAL B 1 193 ? 4.451 36.573 2.417 1.00 12.19 193 VAL B CA 1
ATOM 4057 C C . VAL B 1 193 ? 4.646 36.613 0.910 1.00 10.73 193 VAL B C 1
ATOM 4058 O O . VAL B 1 193 ? 4.512 37.672 0.284 1.00 10.46 193 VAL B O 1
ATOM 4062 N N . PHE B 1 194 ? 4.989 35.465 0.338 1.00 8.90 194 PHE B N 1
ATOM 4063 C CA . PHE B 1 194 ? 5.037 35.285 -1.108 1.00 11.08 194 PHE B CA 1
ATOM 4064 C C . PHE B 1 194 ? 3.920 34.326 -1.503 1.00 12.19 194 PHE B C 1
ATOM 4065 O O . PHE B 1 194 ? 3.877 33.186 -1.029 1.00 12.48 194 PHE B O 1
ATOM 4073 N N . GLN B 1 195 ? 3.008 34.791 -2.360 1.00 14.95 195 GLN B N 1
ATOM 4074 C CA . GLN B 1 195 ? 1.852 33.986 -2.731 1.00 15.34 195 GLN B CA 1
ATOM 4075 C C . GLN B 1 195 ? 1.411 34.394 -4.128 1.00 17.11 195 GLN B C 1
ATOM 4076 O O . GLN B 1 195 ? 1.330 35.590 -4.426 1.00 18.69 195 GLN B O 1
ATOM 4082 N N . ASN B 1 196 ? 1.164 33.397 -4.978 1.00 19.27 196 ASN B N 1
ATOM 4083 C CA . ASN B 1 196 ? 0.786 33.615 -6.378 1.00 24.64 196 ASN B CA 1
ATOM 4084 C C . ASN B 1 196 ? 1.738 34.595 -7.068 1.00 25.12 196 ASN B C 1
ATOM 4085 O O . ASN B 1 196 ? 1.323 35.551 -7.729 1.00 24.12 196 ASN B O 1
ATOM 4090 N N . GLU B 1 197 ? 3.036 34.353 -6.885 1.00 19.40 197 GLU B N 1
ATOM 4091 C CA . GLU B 1 197 ? 4.134 35.087 -7.511 1.00 22.67 197 GLU B CA 1
ATOM 4092 C C . GLU B 1 197 ? 4.192 36.553 -7.097 1.00 19.18 197 GLU B C 1
ATOM 4093 O O . GLU B 1 197 ? 4.928 37.334 -7.713 1.00 22.10 197 GLU B O 1
ATOM 4099 N N . GLN B 1 198 ? 3.463 36.947 -6.054 1.00 18.07 198 GLN B N 1
ATOM 4100 C CA . GLN B 1 198 ? 3.455 38.324 -5.581 1.00 17.90 198 GLN B CA 1
ATOM 4101 C C . GLN B 1 198 ? 3.751 38.343 -4.091 1.00 17.24 198 GLN B C 1
ATOM 4102 O O . GLN B 1 198 ? 3.699 37.315 -3.413 1.00 14.35 198 GLN B O 1
ATOM 4108 N N . PHE B 1 199 ? 4.059 39.537 -3.592 1.00 14.51 199 PHE B N 1
ATOM 4109 C CA . PHE B 1 199 ? 4.422 39.754 -2.198 1.00 11.84 199 PHE B CA 1
ATOM 4110 C C . PHE B 1 199 ? 3.304 40.473 -1.463 1.00 12.64 199 PHE B C 1
ATOM 4111 O O . PHE B 1 199 ? 2.692 41.399 -2.005 1.00 15.57 199 PHE B O 1
ATOM 4119 N N . GLN B 1 200 ? 3.052 40.044 -0.225 1.00 11.33 200 GLN B N 1
ATOM 4120 C CA . GLN B 1 200 ? 2.049 40.647 0.640 1.00 11.73 200 GLN B CA 1
ATOM 4121 C C . GLN B 1 200 ? 2.627 40.782 2.039 1.00 14.01 200 GLN B C 1
ATOM 4122 O O . GLN B 1 200 ? 3.528 40.032 2.431 1.00 11.61 200 GLN B O 1
ATOM 4128 N N . TYR B 1 201 ? 2.107 41.748 2.789 1.00 13.04 201 TYR B N 1
ATOM 4129 C CA . TYR B 1 201 ? 2.438 41.826 4.203 1.00 12.30 201 TYR B CA 1
ATOM 4130 C C . TYR B 1 201 ? 1.638 40.789 4.989 1.00 13.47 201 TYR B C 1
ATOM 4131 O O . TYR B 1 201 ? 0.524 40.403 4.605 1.00 20.14 201 TYR B O 1
ATOM 4140 N N . ALA B 1 202 ? 2.240 40.303 6.082 1.00 9.65 202 ALA B N 1
ATOM 4141 C CA . ALA B 1 202 ? 1.608 39.279 6.906 1.00 13.20 202 ALA B CA 1
ATOM 4142 C C . ALA B 1 202 ? 0.411 39.826 7.675 1.00 18.54 202 ALA B C 1
ATOM 4143 O O . ALA B 1 202 ? -0.535 39.079 7.955 1.00 21.85 202 ALA B O 1
ATOM 4145 N N . ASP B 1 203 ? 0.433 41.116 8.022 1.00 15.13 203 ASP B N 1
ATOM 4146 C CA . ASP B 1 203 ? -0.601 41.779 8.805 1.00 16.33 203 ASP B CA 1
ATOM 4147 C C . ASP B 1 203 ? -0.846 43.168 8.232 1.00 15.10 203 ASP B C 1
ATOM 4148 O O . ASP B 1 203 ? 0.096 43.821 7.759 1.00 17.36 203 ASP B O 1
ATOM 4153 N N . PRO B 1 204 ? -2.095 43.638 8.229 1.00 15.19 204 PRO B N 1
ATOM 4154 C CA . PRO B 1 204 ? -2.372 44.964 7.659 1.00 19.02 204 PRO B CA 1
ATOM 4155 C C . PRO B 1 204 ? -1.786 46.120 8.450 1.00 16.34 204 PRO B C 1
ATOM 4156 O O . PRO B 1 204 ? -1.695 47.224 7.898 1.00 22.83 204 PRO B O 1
ATOM 4160 N N . SER B 1 205 ? -1.380 45.917 9.705 1.00 17.67 205 SER B N 1
ATOM 4161 C CA . SER B 1 205 ? -0.950 47.027 10.550 1.00 16.85 205 SER B CA 1
ATOM 4162 C C . SER B 1 205 ? 0.441 46.868 11.149 1.00 16.25 205 SER B C 1
ATOM 4163 O O . SER B 1 205 ? 1.141 47.869 11.312 1.00 20.71 205 SER B O 1
ATOM 4166 N N . GLU B 1 206 ? 0.870 45.647 11.463 1.00 11.63 206 GLU B N 1
ATOM 4167 C CA . GLU B 1 206 ? 2.015 45.435 12.340 1.00 11.99 206 GLU B CA 1
ATOM 4168 C C . GLU B 1 206 ? 2.999 44.472 11.697 1.00 10.64 206 GLU B C 1
ATOM 4169 O O . GLU B 1 206 ? 2.601 43.557 10.973 1.00 10.96 206 GLU B O 1
ATOM 4175 N N . VAL B 1 207 ? 4.287 44.673 11.985 1.00 9.37 207 VAL B N 1
ATOM 4176 C CA . VAL B 1 207 ? 5.321 43.689 11.681 1.00 8.54 207 VAL B CA 1
ATOM 4177 C C . VAL B 1 207 ? 5.878 43.138 12.981 1.00 8.53 207 VAL B C 1
ATOM 4178 O O . VAL B 1 207 ? 6.026 43.867 13.973 1.00 9.83 207 VAL B O 1
ATOM 4182 N N . ASN B 1 208 ? 6.176 41.840 12.966 1.00 8.14 208 ASN B N 1
ATOM 4183 C CA . ASN B 1 208 ? 6.814 41.137 14.071 1.00 10.50 208 ASN B CA 1
ATOM 4184 C C . ASN B 1 208 ? 8.308 41.087 13.775 1.00 7.57 208 ASN B C 1
ATOM 4185 O O . ASN B 1 208 ? 8.721 40.557 12.735 1.00 7.85 208 ASN B O 1
ATOM 4190 N N . MET B 1 209 ? 9.114 41.694 14.651 1.00 7.26 209 MET B N 1
ATOM 4191 C CA . MET B 1 209 ? 10.512 41.870 14.296 1.00 6.02 209 MET B CA 1
ATOM 4192 C C . MET B 1 209 ? 11.304 40.565 14.366 1.00 7.02 209 MET B C 1
ATOM 4193 O O . MET B 1 209 ? 12.391 40.503 13.789 1.00 6.78 209 MET B O 1
ATOM 4198 N N . ILE B 1 210 ? 10.794 39.518 15.030 1.00 7.95 210 ILE B N 1
ATOM 4199 C CA . ILE B 1 210 ? 11.428 38.200 14.905 1.00 7.00 210 ILE B CA 1
ATOM 4200 C C . ILE B 1 210 ? 11.376 37.748 13.452 1.00 8.37 210 ILE B C 1
ATOM 4201 O O . ILE B 1 210 ? 12.384 37.336 12.860 1.00 8.39 210 ILE B O 1
ATOM 4206 N N . ASP B 1 211 ? 10.192 37.821 12.856 1.00 7.85 211 ASP B N 1
ATOM 4207 C CA . ASP B 1 211 ? 10.063 37.387 11.472 1.00 9.61 211 ASP B CA 1
ATOM 4208 C C . ASP B 1 211 ? 10.839 38.311 10.546 1.00 8.22 211 ASP B C 1
ATOM 4209 O O . ASP B 1 211 ? 11.495 37.840 9.609 1.00 8.91 211 ASP B O 1
ATOM 4214 N N . GLN B 1 212 ? 10.836 39.620 10.829 1.00 6.95 212 GLN B N 1
ATOM 4215 C CA . GLN B 1 212 ? 11.622 40.538 10.006 1.00 6.48 212 GLN B CA 1
ATOM 4216 C C . GLN B 1 212 ? 13.111 40.205 10.068 1.00 6.41 212 GLN B C 1
ATOM 4217 O O . GLN B 1 212 ? 13.798 40.220 9.039 1.00 5.51 212 GLN B O 1
ATOM 4223 N N . MET B 1 213 ? 13.632 39.939 11.271 1.00 7.19 213 MET B N 1
ATOM 4224 C CA . MET B 1 213 ? 15.050 39.613 11.408 1.00 6.47 213 MET B CA 1
ATOM 4225 C C . MET B 1 213 ? 15.402 38.342 10.650 1.00 6.74 213 MET B C 1
ATOM 4226 O O . MET B 1 213 ? 16.463 38.260 10.025 1.00 8.15 213 MET B O 1
ATOM 4231 N N . LEU B 1 214 ? 14.529 37.332 10.701 1.00 6.39 214 LEU B N 1
ATOM 4232 C CA . LEU B 1 214 ? 14.825 36.087 10.005 1.00 6.27 214 LEU B CA 1
ATOM 4233 C C . LEU B 1 214 ? 14.829 36.301 8.495 1.00 7.43 214 LEU B C 1
ATOM 4234 O O . LEU B 1 214 ? 15.670 35.734 7.789 1.00 7.63 214 LEU B O 1
ATOM 4239 N N . ILE B 1 215 ? 13.918 37.143 7.984 1.00 6.33 215 ILE B N 1
ATOM 4240 C CA . ILE B 1 215 ? 13.960 37.491 6.567 1.00 9.57 215 ILE B CA 1
ATOM 4241 C C . ILE B 1 215 ? 15.257 38.223 6.238 1.00 6.52 215 ILE B C 1
ATOM 4242 O O . ILE B 1 215 ? 15.908 37.924 5.228 1.00 6.30 215 ILE B O 1
ATOM 4247 N N . ALA B 1 216 ? 15.672 39.160 7.100 1.00 7.48 216 ALA B N 1
ATOM 4248 C CA . ALA B 1 216 ? 16.875 39.951 6.834 1.00 7.09 216 ALA B CA 1
ATOM 4249 C C . ALA B 1 216 ? 18.112 39.070 6.769 1.00 6.84 216 ALA B C 1
ATOM 4250 O O . ALA B 1 216 ? 19.000 39.301 5.944 1.00 7.84 216 ALA B O 1
ATOM 4252 N N . MET B 1 217 ? 18.177 38.051 7.625 1.00 7.70 217 MET B N 1
ATOM 4253 C CA . MET B 1 217 ? 19.318 37.148 7.604 1.00 7.38 217 MET B CA 1
ATOM 4254 C C . MET B 1 217 ? 19.289 36.244 6.376 1.00 8.95 217 MET B C 1
ATOM 4255 O O . MET B 1 217 ? 20.331 36.021 5.750 1.00 9.81 217 MET B O 1
ATOM 4260 N N . ALA B 1 218 ? 18.105 35.760 5.986 1.00 7.16 218 ALA B N 1
ATOM 4261 C CA . ALA B 1 218 ? 18.023 34.943 4.777 1.00 6.05 218 ALA B CA 1
ATOM 4262 C C . ALA B 1 218 ? 18.367 35.770 3.545 1.00 7.63 218 ALA B C 1
ATOM 4263 O O . ALA B 1 218 ? 19.049 35.291 2.633 1.00 8.79 218 ALA B O 1
ATOM 4265 N N . TYR B 1 219 ? 17.937 37.029 3.531 1.00 5.24 219 TYR B N 1
ATOM 4266 C CA . TYR B 1 219 ? 18.274 37.928 2.432 1.00 6.94 219 TYR B CA 1
ATOM 4267 C C . TYR B 1 219 ? 19.782 38.102 2.310 1.00 8.75 219 TYR B C 1
ATOM 4268 O O . TYR B 1 219 ? 20.342 38.024 1.208 1.00 8.24 219 TYR B O 1
ATOM 4277 N N . PHE B 1 220 ? 20.464 38.360 3.430 1.00 7.33 220 PHE B N 1
ATOM 4278 C CA . PHE B 1 220 ? 21.915 38.485 3.380 1.00 8.24 220 PHE B CA 1
ATOM 4279 C C . PHE B 1 220 ? 22.566 37.174 2.953 1.00 8.75 220 PHE B C 1
ATOM 4280 O O . PHE B 1 220 ? 23.486 37.169 2.122 1.00 8.54 220 PHE B O 1
ATOM 4288 N N . ASP B 1 221 ? 22.083 36.051 3.489 1.00 7.96 221 ASP B N 1
ATOM 4289 C CA . ASP B 1 221 ? 22.692 34.759 3.175 1.00 8.66 221 ASP B CA 1
ATOM 4290 C C . ASP B 1 221 ? 22.608 34.444 1.687 1.00 11.24 221 ASP B C 1
ATOM 4291 O O . ASP B 1 221 ? 23.548 33.878 1.113 1.00 13.16 221 ASP B O 1
ATOM 4296 N N . GLU B 1 222 ? 21.484 34.784 1.044 1.00 9.91 222 GLU B N 1
ATOM 4297 C CA . GLU B 1 222 ? 21.336 34.445 -0.368 1.00 9.98 222 GLU B CA 1
ATOM 4298 C C . GLU B 1 222 ? 21.948 35.502 -1.281 1.00 10.18 222 GLU B C 1
ATOM 4299 O O . GLU B 1 222 ? 22.557 35.159 -2.303 1.00 11.68 222 GLU B O 1
ATOM 4305 N N . ASN B 1 223 ? 21.793 36.788 -0.941 1.00 10.06 223 ASN B N 1
ATOM 4306 C CA . ASN B 1 223 ? 22.111 37.875 -1.861 1.00 11.72 223 ASN B CA 1
ATOM 4307 C C . ASN B 1 223 ? 23.474 38.504 -1.629 1.00 12.67 223 ASN B C 1
ATOM 4308 O O . ASN B 1 223 ? 23.974 39.202 -2.520 1.00 13.09 223 ASN B O 1
ATOM 4313 N N . GLY B 1 224 ? 24.087 38.277 -0.476 1.00 11.29 224 GLY B N 1
ATOM 4314 C CA . GLY B 1 224 ? 25.445 38.718 -0.236 1.00 13.45 224 GLY B CA 1
ATOM 4315 C C . GLY B 1 224 ? 25.585 40.119 0.312 1.00 15.35 224 GLY B C 1
ATOM 4316 O O . GLY B 1 224 ? 26.693 40.502 0.700 1.00 15.69 224 GLY B O 1
ATOM 4317 N N . ASP B 1 225 ? 24.510 40.899 0.329 1.00 12.04 225 ASP B N 1
ATOM 4318 C CA . ASP B 1 225 ? 24.470 42.201 0.977 1.00 13.46 225 ASP B CA 1
ATOM 4319 C C . ASP B 1 225 ? 23.130 42.348 1.680 1.00 9.60 225 ASP B C 1
ATOM 4320 O O . ASP B 1 225 ? 22.136 41.723 1.292 1.00 12.54 225 ASP B O 1
ATOM 4325 N N . VAL B 1 226 ? 23.107 43.170 2.727 1.00 10.15 226 VAL B N 1
ATOM 4326 C CA . VAL B 1 226 ? 21.870 43.373 3.466 1.00 9.85 226 VAL B CA 1
ATOM 4327 C C . VAL B 1 226 ? 20.912 44.225 2.643 1.00 11.63 226 VAL B C 1
ATOM 4328 O O . VAL B 1 226 ? 21.323 45.111 1.873 1.00 11.56 226 VAL B O 1
ATOM 4332 N N . GLU B 1 227 ? 19.627 43.977 2.814 1.00 8.49 227 GLU B N 1
ATOM 4333 C CA . GLU B 1 227 ? 18.650 44.880 2.227 1.00 8.60 227 GLU B CA 1
ATOM 4334 C C . GLU B 1 227 ? 18.826 46.236 2.907 1.00 9.21 227 GLU B C 1
ATOM 4335 O O . GLU B 1 227 ? 18.674 46.324 4.134 1.00 7.70 227 GLU B O 1
ATOM 4341 N N . PRO B 1 228 ? 19.148 47.305 2.167 1.00 8.41 228 PRO B N 1
ATOM 4342 C CA . PRO B 1 228 ? 19.606 48.544 2.825 1.00 10.78 228 PRO B CA 1
ATOM 4343 C C . PRO B 1 228 ? 18.517 49.344 3.509 1.00 8.48 228 PRO B C 1
ATOM 4344 O O . PRO B 1 228 ? 18.843 50.159 4.383 1.00 9.65 228 PRO B O 1
ATOM 4348 N N . ASN B 1 229 ? 17.253 49.174 3.119 1.00 6.48 229 ASN B N 1
ATOM 4349 C CA . ASN B 1 229 ? 16.181 49.941 3.745 1.00 5.07 229 ASN B CA 1
ATOM 4350 C C . ASN B 1 229 ? 15.859 49.394 5.122 1.00 8.42 229 ASN B C 1
ATOM 4351 O O . ASN B 1 229 ? 15.697 50.157 6.080 1.00 9.52 229 ASN B O 1
ATOM 4356 N N . PHE B 1 230 ? 15.788 48.070 5.248 1.00 5.81 230 PHE B N 1
ATOM 4357 C CA . PHE B 1 230 ? 15.620 47.489 6.576 1.00 5.85 230 PHE B CA 1
ATOM 4358 C C . PHE B 1 230 ? 16.854 47.729 7.435 1.00 8.74 230 PHE B C 1
ATOM 4359 O O . PHE B 1 230 ? 16.736 48.079 8.614 1.00 7.52 230 PHE B O 1
ATOM 4367 N N . ASP B 1 231 ? 18.049 47.583 6.852 1.00 7.04 231 ASP B N 1
ATOM 4368 C CA . ASP B 1 231 ? 19.270 47.823 7.612 1.00 6.72 231 ASP B CA 1
ATOM 4369 C C . ASP B 1 231 ? 19.321 49.245 8.163 1.00 10.28 231 ASP B C 1
ATOM 4370 O O . ASP B 1 231 ? 19.689 49.453 9.326 1.00 8.35 231 ASP B O 1
ATOM 4375 N N . ASN B 1 232 ? 18.945 50.239 7.356 1.00 9.26 232 ASN B N 1
ATOM 4376 C CA . ASN B 1 232 ? 18.984 51.609 7.858 1.00 8.38 232 ASN B CA 1
ATOM 4377 C C . ASN B 1 232 ? 17.970 51.809 8.976 1.00 10.26 232 ASN B C 1
ATOM 4378 O O . ASN B 1 232 ? 18.246 52.519 9.947 1.00 10.69 232 ASN B O 1
ATOM 4383 N N . PHE B 1 233 ? 16.790 51.195 8.862 1.00 8.76 233 PHE B N 1
ATOM 4384 C CA . PHE B 1 233 ? 15.825 51.299 9.947 1.00 8.15 233 PHE B CA 1
ATOM 4385 C C . PHE B 1 233 ? 16.419 50.761 11.242 1.00 8.72 233 PHE B C 1
ATOM 4386 O O . PHE B 1 233 ? 16.288 51.383 12.303 1.00 8.86 233 PHE B O 1
ATOM 4394 N N . LEU B 1 234 ? 17.093 49.615 11.167 1.00 7.84 234 LEU B N 1
ATOM 4395 C CA . LEU B 1 234 ? 17.730 49.052 12.353 1.00 7.21 234 LEU B CA 1
ATOM 4396 C C . LEU B 1 234 ? 18.785 49.998 12.909 1.00 12.21 234 LEU B C 1
ATOM 4397 O O . LEU B 1 234 ? 18.850 50.231 14.122 1.00 10.92 234 LEU B O 1
ATOM 4402 N N . GLN B 1 235 ? 19.625 50.554 12.032 1.00 8.51 235 GLN B N 1
ATOM 4403 C CA . GLN B 1 235 ? 20.696 51.424 12.509 1.00 10.55 235 GLN B CA 1
ATOM 4404 C C . GLN B 1 235 ? 20.131 52.696 13.131 1.00 11.85 235 GLN B C 1
ATOM 4405 O O . GLN B 1 235 ? 20.633 53.164 14.161 1.00 13.68 235 GLN B O 1
ATOM 4411 N N . THR B 1 236 ? 19.089 53.276 12.524 1.00 8.87 236 THR B N 1
ATOM 4412 C CA . THR B 1 236 ? 18.540 54.510 13.080 1.00 10.34 236 THR B CA 1
ATOM 4413 C C . THR B 1 236 ? 17.774 54.261 14.371 1.00 13.64 236 THR B C 1
ATOM 4414 O O . THR B 1 236 ? 17.786 55.116 15.264 1.00 14.81 236 THR B O 1
ATOM 4418 N N . GLU B 1 237 ? 17.092 53.117 14.493 1.00 9.60 237 GLU B N 1
ATOM 4419 C CA . GLU B 1 237 ? 16.426 52.794 15.750 1.00 11.25 237 GLU B CA 1
ATOM 4420 C C . GLU B 1 237 ? 17.444 52.651 16.871 1.00 13.07 237 GLU B C 1
ATOM 4421 O O . GLU B 1 237 ? 17.289 53.245 17.941 1.00 12.86 237 GLU B O 1
ATOM 4427 N N . LEU B 1 238 ? 18.492 51.853 16.646 1.00 12.49 238 LEU B N 1
ATOM 4428 C CA . LEU B 1 238 ? 19.514 51.686 17.671 1.00 14.12 238 LEU B CA 1
ATOM 4429 C C . LEU B 1 238 ? 20.166 53.013 18.016 1.00 16.49 238 LEU B C 1
ATOM 4430 O O . LEU B 1 238 ? 20.404 53.310 19.194 1.00 15.53 238 LEU B O 1
ATOM 4435 N N . ALA B 1 239 ? 20.461 53.832 17.003 1.00 12.10 239 ALA B N 1
ATOM 4436 C CA . ALA B 1 239 ? 21.180 55.075 17.278 1.00 15.23 239 ALA B CA 1
ATOM 4437 C C . ALA B 1 239 ? 20.335 56.049 18.092 1.00 16.96 239 ALA B C 1
ATOM 4438 O O . ALA B 1 239 ? 20.854 56.715 18.999 1.00 20.87 239 ALA B O 1
ATOM 4440 N N . SER B 1 240 ? 19.035 56.141 17.803 1.00 11.61 240 SER B N 1
ATOM 4441 C CA . SER B 1 240 ? 18.178 57.134 18.447 1.00 17.01 240 SER B CA 1
ATOM 4442 C C . SER B 1 240 ? 17.561 56.656 19.757 1.00 18.58 240 SER B C 1
ATOM 4443 O O . SER B 1 240 ? 17.287 57.482 20.635 1.00 19.56 240 SER B O 1
ATOM 4446 N N . LYS B 1 241 ? 17.335 55.349 19.916 1.00 16.60 241 LYS B N 1
ATOM 4447 C CA . LYS B 1 241 ? 16.658 54.819 21.092 1.00 13.13 241 LYS B CA 1
ATOM 4448 C C . LYS B 1 241 ? 17.508 53.866 21.916 1.00 13.21 241 LYS B C 1
ATOM 4449 O O . LYS B 1 241 ? 17.158 53.600 23.078 1.00 15.58 241 LYS B O 1
ATOM 4455 N N . GLY B 1 242 ? 18.606 53.359 21.368 1.00 15.09 242 GLY B N 1
ATOM 4456 C CA . GLY B 1 242 ? 19.390 52.354 22.064 1.00 12.08 242 GLY B CA 1
ATOM 4457 C C . GLY B 1 242 ? 18.654 51.057 22.263 1.00 11.11 242 GLY B C 1
ATOM 4458 O O . GLY B 1 242 ? 19.049 50.255 23.111 1.00 12.45 242 GLY B O 1
ATOM 4459 N N . LYS B 1 243 ? 17.594 50.835 21.486 1.00 9.95 243 LYS B N 1
ATOM 4460 C CA . LYS B 1 243 ? 16.763 49.638 21.534 1.00 8.48 243 LYS B CA 1
ATOM 4461 C C . LYS B 1 243 ? 16.210 49.379 20.143 1.00 7.79 243 LYS B C 1
ATOM 4462 O O . LYS B 1 243 ? 16.171 50.273 19.291 1.00 11.59 243 LYS B O 1
ATOM 4468 N N . VAL B 1 244 ? 15.790 48.139 19.914 1.00 6.69 244 VAL B N 1
ATOM 4469 C CA . VAL B 1 244 ? 14.903 47.796 18.810 1.00 6.14 244 VAL B CA 1
ATOM 4470 C C . VAL B 1 244 ? 13.739 47.029 19.416 1.00 10.44 244 VAL B C 1
ATOM 4471 O O . VAL B 1 244 ? 13.953 46.086 20.181 1.00 8.87 244 VAL B O 1
ATOM 4475 N N . TYR B 1 245 ? 12.521 47.432 19.084 1.00 8.88 245 TYR B N 1
ATOM 4476 C CA . TYR B 1 245 ? 11.345 46.905 19.757 1.00 10.30 245 TYR B CA 1
ATOM 4477 C C . TYR B 1 245 ? 10.838 45.645 19.064 1.00 8.70 245 TYR B C 1
ATOM 4478 O O . TYR B 1 245 ? 11.256 45.304 17.953 1.00 8.62 245 TYR B O 1
ATOM 4487 N N . ALA B 1 246 ? 9.968 44.922 19.776 1.00 7.54 246 ALA B N 1
ATOM 4488 C CA . ALA B 1 246 ? 9.515 43.616 19.307 1.00 7.20 246 ALA B CA 1
ATOM 4489 C C . ALA B 1 246 ? 8.591 43.726 18.100 1.00 7.38 246 ALA B C 1
ATOM 4490 O O . ALA B 1 246 ? 8.582 42.835 17.238 1.00 8.50 246 ALA B O 1
ATOM 4492 N N . ARG B 1 247 ? 7.741 44.748 18.061 1.00 7.19 247 ARG B N 1
ATOM 4493 C CA . ARG B 1 247 ? 6.732 44.870 17.007 1.00 10.50 247 ARG B CA 1
ATOM 4494 C C . ARG B 1 247 ? 6.572 46.330 16.624 1.00 10.24 247 ARG B C 1
ATOM 4495 O O . ARG B 1 247 ? 6.587 47.203 17.493 1.00 10.96 247 ARG B O 1
ATOM 4503 N N . TYR B 1 248 ? 6.413 46.597 15.324 1.00 8.44 248 TYR B N 1
ATOM 4504 C CA . TYR B 1 248 ? 6.237 47.960 14.837 1.00 10.34 248 TYR B CA 1
ATOM 4505 C C . TYR B 1 248 ? 4.946 48.101 14.044 1.00 12.11 248 TYR B C 1
ATOM 4506 O O . TYR B 1 248 ? 4.483 47.162 13.395 1.00 10.64 248 TYR B O 1
ATOM 4515 N N . GLN B 1 249 ? 4.371 49.293 14.106 1.00 11.23 249 GLN B N 1
ATOM 4516 C CA . GLN B 1 249 ? 3.269 49.638 13.222 1.00 11.43 249 GLN B CA 1
ATOM 4517 C C . GLN B 1 249 ? 3.828 50.054 11.871 1.00 12.51 249 GLN B C 1
ATOM 4518 O O . GLN B 1 249 ? 4.695 50.929 11.789 1.00 14.70 249 GLN B O 1
ATOM 4524 N N . ARG B 1 250 ? 3.345 49.413 10.806 1.00 15.67 250 ARG B N 1
ATOM 4525 C CA . ARG B 1 250 ? 3.924 49.665 9.492 1.00 19.68 250 ARG B CA 1
ATOM 4526 C C . ARG B 1 250 ? 3.648 51.084 9.021 1.00 25.83 250 ARG B C 1
ATOM 4527 O O . ARG B 1 250 ? 4.508 51.713 8.399 1.00 24.53 250 ARG B O 1
ATOM 4535 N N . GLU B 1 251 ? 2.457 51.600 9.314 1.00 23.93 251 GLU B N 1
ATOM 4536 C CA . GLU B 1 251 ? 2.048 52.895 8.784 1.00 28.30 251 GLU B CA 1
ATOM 4537 C C . GLU B 1 251 ? 2.902 54.026 9.348 1.00 32.07 251 GLU B C 1
ATOM 4538 O O . GLU B 1 251 ? 3.360 54.899 8.600 1.00 31.07 251 GLU B O 1
ATOM 4544 N N . THR B 1 252 ? 3.144 54.016 10.661 1.00 23.01 252 THR B N 1
ATOM 4545 C CA . THR B 1 252 ? 3.879 55.077 11.336 1.00 18.15 252 THR B CA 1
ATOM 4546 C C . THR B 1 252 ? 5.333 54.728 11.619 1.00 19.21 252 THR B C 1
ATOM 4547 O O . THR B 1 252 ? 6.114 55.633 11.940 1.00 20.37 252 THR B O 1
ATOM 4551 N N . LYS B 1 253 ? 5.699 53.443 11.528 1.00 21.94 253 LYS B N 1
ATOM 4552 C CA . LYS B 1 253 ? 7.015 52.933 11.944 1.00 17.77 253 LYS B CA 1
ATOM 4553 C C . LYS B 1 253 ? 7.318 53.274 13.400 1.00 18.93 253 LYS B C 1
ATOM 4554 O O . LYS B 1 253 ? 8.478 53.359 13.816 1.00 16.50 253 LYS B O 1
ATOM 4560 N N . LYS B 1 254 ? 6.296 53.449 14.168 1.00 18.33 254 LYS B N 1
ATOM 4561 C CA . LYS B 1 254 ? 6.468 53.537 15.603 1.00 19.27 254 LYS B CA 1
ATOM 4562 C C . LYS B 1 254 ? 6.232 52.172 16.235 1.00 13.29 254 LYS B C 1
ATOM 4563 O O . LYS B 1 254 ? 5.492 51.351 15.687 1.00 11.46 254 LYS B O 1
ATOM 4569 N N . PRO B 1 255 ? 6.841 51.910 17.388 1.00 14.37 255 PRO B N 1
ATOM 4570 C CA . PRO B 1 255 ? 6.624 50.618 18.057 1.00 13.21 255 PRO B CA 1
ATOM 4571 C C . PRO B 1 255 ? 5.168 50.421 18.456 1.00 12.48 255 PRO B C 1
ATOM 4572 O O . PRO B 1 255 ? 4.488 51.359 18.879 1.00 14.78 255 PRO B O 1
ATOM 4576 N N . SER B 1 256 ? 4.691 49.171 18.346 1.00 10.71 256 SER B N 1
ATOM 4577 C CA . SER B 1 256 ? 3.327 48.881 18.776 1.00 13.20 256 SER B CA 1
ATOM 4578 C C . SER B 1 256 ? 3.188 49.074 20.269 1.00 15.58 256 SER B C 1
ATOM 4579 O O . SER B 1 256 ? 2.123 49.471 20.756 1.00 13.83 256 SER B O 1
ATOM 4582 N N . SER B 1 257 ? 4.262 48.793 20.988 1.00 13.57 257 SER B N 1
ATOM 4583 C CA . SER B 1 257 ? 4.391 49.038 22.415 1.00 13.20 257 SER B CA 1
ATOM 4584 C C . SER B 1 257 ? 5.887 49.083 22.684 1.00 11.70 257 SER B C 1
ATOM 4585 O O . SER B 1 257 ? 6.693 48.829 21.786 1.00 10.54 257 SER B O 1
ATOM 4588 N N . GLU B 1 258 ? 6.273 49.417 23.915 1.00 10.19 258 GLU B N 1
ATOM 4589 C CA . GLU B 1 258 ? 7.702 49.432 24.213 1.00 9.62 258 GLU B CA 1
ATOM 4590 C C . GLU B 1 258 ? 8.233 48.054 24.605 1.00 7.78 258 GLU B C 1
ATOM 4591 O O . GLU B 1 258 ? 9.377 47.940 25.044 1.00 8.53 258 GLU B O 1
ATOM 4597 N N . ASN B 1 259 ? 7.458 46.997 24.372 1.00 7.76 259 ASN B N 1
ATOM 4598 C CA . ASN B 1 259 ? 7.947 45.645 24.602 1.00 10.29 259 ASN B CA 1
ATOM 4599 C C . ASN B 1 259 ? 9.176 45.342 23.752 1.00 10.12 259 ASN B C 1
ATOM 4600 O O . ASN B 1 259 ? 9.208 45.617 22.551 1.00 8.86 259 ASN B O 1
ATOM 4605 N N . GLU B 1 260 ? 10.193 44.782 24.383 1.00 7.78 260 GLU B N 1
ATOM 4606 C CA . GLU B 1 260 ? 11.343 44.275 23.656 1.00 8.39 260 GLU B CA 1
ATOM 4607 C C . GLU B 1 260 ? 11.254 42.755 23.595 1.00 8.61 260 GLU B C 1
ATOM 4608 O O . GLU B 1 260 ? 10.504 42.127 24.347 1.00 11.00 260 GLU B O 1
ATOM 4614 N N . SER B 1 261 ? 12.020 42.169 22.677 1.00 6.23 261 SER B N 1
ATOM 4615 C CA . SER B 1 261 ? 12.018 40.729 22.450 1.00 9.66 261 SER B CA 1
ATOM 4616 C C . SER B 1 261 ? 13.428 40.173 22.585 1.00 9.16 261 SER B C 1
ATOM 4617 O O . SER B 1 261 ? 14.361 40.664 21.936 1.00 7.56 261 SER B O 1
ATOM 4620 N N . THR B 1 262 ? 13.564 39.119 23.393 1.00 6.87 262 THR B N 1
ATOM 4621 C CA . THR B 1 262 ? 14.843 38.436 23.527 1.00 5.87 262 THR B CA 1
ATOM 4622 C C . THR B 1 262 ? 15.311 37.882 22.187 1.00 6.72 262 THR B C 1
ATOM 4623 O O . THR B 1 262 ? 16.439 38.133 21.765 1.00 7.65 262 THR B O 1
ATOM 4627 N N . ALA B 1 263 ? 14.455 37.122 21.502 1.00 8.79 263 ALA B N 1
ATOM 4628 C CA . ALA B 1 263 ? 14.854 36.561 20.210 1.00 5.81 263 ALA B CA 1
ATOM 4629 C C . ALA B 1 263 ? 15.235 37.646 19.207 1.00 5.34 263 ALA B C 1
ATOM 4630 O O . ALA B 1 263 ? 16.154 37.448 18.400 1.00 7.15 263 ALA B O 1
ATOM 4632 N N . VAL B 1 264 ? 14.559 38.799 19.235 1.00 6.04 264 VAL B N 1
ATOM 4633 C CA . VAL B 1 264 ? 14.947 39.877 18.326 1.00 7.48 264 VAL B CA 1
ATOM 4634 C C . VAL B 1 264 ? 16.389 40.305 18.581 1.00 8.78 264 VAL B C 1
ATOM 4635 O O . VAL B 1 264 ? 17.175 40.487 17.638 1.00 6.87 264 VAL B O 1
ATOM 4639 N N . TYR B 1 265 ? 16.769 40.470 19.851 1.00 7.34 265 TYR B N 1
ATOM 4640 C CA . TYR B 1 265 ? 18.153 40.831 20.135 1.00 5.97 265 TYR B CA 1
ATOM 4641 C C . TYR B 1 265 ? 19.127 39.698 19.824 1.00 7.53 265 TYR B C 1
ATOM 4642 O O . TYR B 1 265 ? 20.254 39.972 19.402 1.00 8.14 265 TYR B O 1
ATOM 4651 N N . ALA B 1 266 ? 18.733 38.436 20.025 1.00 5.77 266 ALA B N 1
ATOM 4652 C CA . ALA B 1 266 ? 19.601 37.334 19.613 1.00 6.11 266 ALA B CA 1
ATOM 4653 C C . ALA B 1 266 ? 19.862 37.385 18.110 1.00 8.43 266 ALA B C 1
ATOM 4654 O O . ALA B 1 266 ? 21.005 37.250 17.654 1.00 9.43 266 ALA B O 1
ATOM 4656 N N . PHE B 1 267 ? 18.811 37.599 17.321 1.00 6.15 267 PHE B N 1
ATOM 4657 C CA . PHE B 1 267 ? 18.981 37.596 15.872 1.00 7.40 267 PHE B CA 1
ATOM 4658 C C . PHE B 1 267 ? 19.679 38.858 15.381 1.00 6.43 267 PHE B C 1
ATOM 4659 O O . PHE B 1 267 ? 20.436 38.806 14.403 1.00 6.53 267 PHE B O 1
ATOM 4667 N N . LEU B 1 268 ? 19.422 40.007 16.021 1.00 7.52 268 LEU B N 1
ATOM 4668 C CA . LEU B 1 268 ? 20.170 41.215 15.692 1.00 9.95 268 LEU B CA 1
ATOM 4669 C C . LEU B 1 268 ? 21.657 41.026 15.940 1.00 9.65 268 LEU B C 1
ATOM 4670 O O . LEU B 1 268 ? 22.498 41.470 15.137 1.00 10.29 268 LEU B O 1
ATOM 4675 N N . THR B 1 269 ? 21.999 40.375 17.052 1.00 7.80 269 THR B N 1
ATOM 4676 C CA . THR B 1 269 ? 23.397 40.118 17.356 1.00 8.71 269 THR B CA 1
ATOM 4677 C C . THR B 1 269 ? 24.028 39.240 16.280 1.00 7.66 269 THR B C 1
ATOM 4678 O O . THR B 1 269 ? 25.104 39.556 15.762 1.00 10.38 269 THR B O 1
ATOM 4682 N N . GLN B 1 270 ? 23.329 38.186 15.866 1.00 8.51 270 GLN B N 1
ATOM 4683 C CA . GLN B 1 270 ? 23.832 37.354 14.778 1.00 9.30 270 GLN B CA 1
ATOM 4684 C C . GLN B 1 270 ? 23.959 38.158 13.494 1.00 9.69 270 GLN B C 1
ATOM 4685 O O . GLN B 1 270 ? 24.976 38.084 12.796 1.00 10.24 270 GLN B O 1
ATOM 4691 N N . TYR B 1 271 ? 22.928 38.938 13.173 1.00 7.95 271 TYR B N 1
ATOM 4692 C CA . TYR B 1 271 ? 22.901 39.690 11.921 1.00 9.50 271 TYR B CA 1
ATOM 4693 C C . TYR B 1 271 ? 24.019 40.722 11.865 1.00 8.74 271 TYR B C 1
ATOM 4694 O O . TYR B 1 271 ? 24.777 40.780 10.889 1.00 8.66 271 TYR B O 1
ATOM 4703 N N . PHE B 1 272 ? 24.142 41.543 12.906 1.00 8.22 272 PHE B N 1
ATOM 4704 C CA . PHE B 1 272 ? 25.178 42.570 12.906 1.00 8.78 272 PHE B CA 1
ATOM 4705 C C . PHE B 1 272 ? 26.568 41.954 12.820 1.00 11.52 272 PHE B C 1
ATOM 4706 O O . PHE B 1 272 ? 27.440 42.467 12.109 1.00 12.63 272 PHE B O 1
ATOM 4714 N N . ASN B 1 273 ? 26.796 40.844 13.521 1.00 10.08 273 ASN B N 1
ATOM 4715 C CA . ASN B 1 273 ? 28.122 40.241 13.505 1.00 11.02 273 ASN B CA 1
ATOM 4716 C C . ASN B 1 273 ? 28.441 39.595 12.159 1.00 13.50 273 ASN B C 1
ATOM 4717 O O . ASN B 1 273 ? 29.615 39.522 11.782 1.00 20.74 273 ASN B O 1
ATOM 4722 N N . LYS B 1 274 ? 27.422 39.162 11.406 1.00 9.37 274 LYS B N 1
ATOM 4723 C CA . LYS B 1 274 ? 27.656 38.564 10.094 1.00 12.34 274 LYS B CA 1
ATOM 4724 C C . LYS B 1 274 ? 27.784 39.589 8.973 1.00 8.47 274 LYS B C 1
ATOM 4725 O O . LYS B 1 274 ? 28.289 39.247 7.894 1.00 14.39 274 LYS B O 1
ATOM 4731 N N . THR B 1 275 ? 27.342 40.825 9.187 1.00 9.87 275 THR B N 1
ATOM 4732 C CA . THR B 1 275 ? 27.221 41.806 8.111 1.00 10.52 275 THR B CA 1
ATOM 4733 C C . THR B 1 275 ? 28.158 42.991 8.320 1.00 10.44 275 THR B C 1
ATOM 4734 O O . THR B 1 275 ? 27.873 44.116 7.891 1.00 12.34 275 THR B O 1
ATOM 4738 N N . ASN B 1 276 ? 29.270 42.748 9.001 1.00 10.97 276 ASN B N 1
ATOM 4739 C CA . ASN B 1 276 ? 30.320 43.744 9.172 1.00 14.21 276 ASN B CA 1
ATOM 4740 C C . ASN B 1 276 ? 29.806 44.964 9.941 1.00 14.74 276 ASN B C 1
ATOM 4741 O O . ASN B 1 276 ? 30.050 46.119 9.574 1.00 13.44 276 ASN B O 1
ATOM 4746 N N . GLN B 1 277 ? 29.079 44.692 11.029 1.00 11.18 277 GLN B N 1
ATOM 4747 C CA . GLN B 1 277 ? 28.565 45.726 11.924 1.00 10.77 277 GLN B CA 1
ATOM 4748 C C . GLN B 1 277 ? 28.885 45.337 13.364 1.00 13.96 277 GLN B C 1
ATOM 4749 O O . GLN B 1 277 ? 28.017 45.234 14.232 1.00 12.59 277 GLN B O 1
ATOM 4755 N N . ALA B 1 278 ? 30.181 45.144 13.617 1.00 14.53 278 ALA B N 1
ATOM 4756 C CA . ALA B 1 278 ? 30.616 44.591 14.894 1.00 15.63 278 ALA B CA 1
ATOM 4757 C C . ALA B 1 278 ? 30.251 45.503 16.060 1.00 13.73 278 ALA B C 1
ATOM 4758 O O . ALA B 1 278 ? 29.879 45.020 17.133 1.00 12.40 278 ALA B O 1
ATOM 4760 N N . LYS B 1 279 ? 30.342 46.827 15.872 1.00 13.08 279 LYS B N 1
ATOM 4761 C CA . LYS B 1 279 ? 29.990 47.746 16.951 1.00 16.14 279 LYS B CA 1
ATOM 4762 C C . LYS B 1 279 ? 28.520 47.621 17.333 1.00 12.81 279 LYS B C 1
ATOM 4763 O O . LYS B 1 279 ? 28.179 47.604 18.523 1.00 15.54 279 LYS B O 1
ATOM 4769 N N . ASN B 1 280 ? 27.634 47.545 16.337 1.00 11.46 280 ASN B N 1
ATOM 4770 C CA . ASN B 1 280 ? 26.219 47.353 16.631 1.00 12.43 280 ASN B CA 1
ATOM 4771 C C . ASN B 1 280 ? 25.957 45.984 17.243 1.00 11.07 280 ASN B C 1
ATOM 4772 O O . ASN B 1 280 ? 25.085 45.852 18.110 1.00 10.22 280 ASN B O 1
ATOM 4777 N N . GLY B 1 281 ? 26.702 44.961 16.825 1.00 10.59 281 GLY B N 1
ATOM 4778 C CA . GLY B 1 281 ? 26.534 43.655 17.441 1.00 10.03 281 GLY B CA 1
ATOM 4779 C C . GLY B 1 281 ? 26.921 43.642 18.908 1.00 7.70 281 GLY B C 1
ATOM 4780 O O . GLY B 1 281 ? 26.372 42.864 19.692 1.00 10.63 281 GLY B O 1
ATOM 4781 N N . LYS B 1 282 ? 27.887 44.481 19.297 1.00 11.50 282 LYS B N 1
ATOM 4782 C CA . LYS B 1 282 ? 28.233 44.559 20.712 1.00 9.70 282 LYS B CA 1
ATOM 4783 C C . LYS B 1 282 ? 27.097 45.183 21.505 1.00 10.20 282 LYS B C 1
ATOM 4784 O O . LYS B 1 282 ? 26.765 44.722 22.608 1.00 11.33 282 LYS B O 1
ATOM 4790 N N . ILE B 1 283 ? 26.463 46.206 20.930 1.00 11.41 283 ILE B N 1
ATOM 4791 C CA . ILE B 1 283 ? 25.343 46.878 21.581 1.00 9.94 283 ILE B CA 1
ATOM 4792 C C . ILE B 1 283 ? 24.178 45.910 21.761 1.00 8.96 283 ILE B C 1
ATOM 4793 O O . ILE B 1 283 ? 23.600 45.801 22.849 1.00 10.56 283 ILE B O 1
ATOM 4798 N N . THR B 1 284 ? 23.824 45.182 20.700 1.00 10.45 284 THR B N 1
ATOM 4799 C CA . THR B 1 284 ? 22.695 44.270 20.817 1.00 8.93 284 THR B CA 1
ATOM 4800 C C . THR B 1 284 ? 23.034 43.047 21.663 1.00 8.81 284 THR B C 1
ATOM 4801 O O . THR B 1 284 ? 22.118 42.458 22.244 1.00 8.58 284 THR B O 1
ATOM 4805 N N . LYS B 1 285 ? 24.319 42.668 21.772 1.00 8.43 285 LYS B N 1
ATOM 4806 C CA . LYS B 1 285 ? 24.685 41.598 22.697 1.00 8.38 285 LYS B CA 1
ATOM 4807 C C . LYS B 1 285 ? 24.407 42.014 24.129 1.00 7.55 285 LYS B C 1
ATOM 4808 O O . LYS B 1 285 ? 23.888 41.228 24.927 1.00 8.19 285 LYS B O 1
ATOM 4814 N N . GLU B 1 286 ? 24.744 43.249 24.468 1.00 10.03 286 GLU B N 1
ATOM 4815 C CA . GLU B 1 286 ? 24.466 43.721 25.815 1.00 10.58 286 GLU B CA 1
ATOM 4816 C C . GLU B 1 286 ? 22.961 43.841 26.047 1.00 9.20 286 GLU B C 1
ATOM 4817 O O . GLU B 1 286 ? 22.469 43.527 27.139 1.00 9.79 286 GLU B O 1
ATOM 4823 N N . LEU B 1 287 ? 22.205 44.241 25.022 1.00 10.52 287 LEU B N 1
ATOM 4824 C CA . LEU B 1 287 ? 20.751 44.250 25.150 1.00 8.58 287 LEU B CA 1
ATOM 4825 C C . LEU B 1 287 ? 20.214 42.832 25.338 1.00 10.14 287 LEU B C 1
ATOM 4826 O O . LEU B 1 287 ? 19.299 42.608 26.139 1.00 9.21 287 LEU B O 1
ATOM 4831 N N . LEU B 1 288 ? 20.784 41.856 24.623 1.00 6.72 288 LEU B N 1
ATOM 4832 C CA . LEU B 1 288 ? 20.384 40.464 24.825 1.00 6.63 288 LEU B CA 1
ATOM 4833 C C . LEU B 1 288 ? 20.674 40.018 26.252 1.00 8.96 288 LEU B C 1
ATOM 4834 O O . LEU B 1 288 ? 19.866 39.315 26.875 1.00 9.53 288 LEU B O 1
ATOM 4839 N N . GLU B 1 289 ? 21.825 40.423 26.796 1.00 9.67 289 GLU B N 1
ATOM 4840 C CA . GLU B 1 289 ? 22.172 40.013 28.149 1.00 11.09 289 GLU B CA 1
ATOM 4841 C C . GLU B 1 289 ? 21.257 40.674 29.176 1.00 10.07 289 GLU B C 1
ATOM 4842 O O . GLU B 1 289 ? 20.964 40.078 30.220 1.00 15.10 289 GLU B O 1
ATOM 4848 N N . LYS B 1 290 ? 20.763 41.875 28.868 1.00 9.24 290 LYS B N 1
ATOM 4849 C CA . LYS B 1 290 ? 19.825 42.582 29.741 1.00 10.09 290 LYS B CA 1
ATOM 4850 C C . LYS B 1 290 ? 18.489 41.853 29.853 1.00 11.73 290 LYS B C 1
ATOM 4851 O O . LYS B 1 290 ? 17.872 41.844 30.925 1.00 11.22 290 LYS B O 1
ATOM 4857 N N . MET B 1 291 ? 18.003 41.276 28.756 1.00 9.02 291 MET B N 1
ATOM 4858 C CA . MET B 1 291 ? 16.698 40.626 28.760 1.00 9.64 291 MET B CA 1
ATOM 4859 C C . MET B 1 291 ? 16.689 39.460 29.733 1.00 9.04 291 MET B C 1
ATOM 4860 O O . MET B 1 291 ? 17.648 38.685 29.815 1.00 10.26 291 MET B O 1
ATOM 4865 N N . ASP B 1 292 ? 15.595 39.330 30.474 1.00 9.22 292 ASP B N 1
ATOM 4866 C CA . ASP B 1 292 ? 15.479 38.336 31.536 1.00 8.48 292 ASP B CA 1
ATOM 4867 C C . ASP B 1 292 ? 14.748 37.111 30.990 1.00 8.21 292 ASP B C 1
ATOM 4868 O O . ASP B 1 292 ? 13.561 37.183 30.654 1.00 10.15 292 ASP B O 1
ATOM 4873 N N . THR B 1 293 ? 15.474 35.999 30.854 1.00 7.25 293 THR B N 1
ATOM 4874 C CA . THR B 1 293 ? 14.895 34.738 30.401 1.00 7.02 293 THR B CA 1
ATOM 4875 C C . THR B 1 293 ? 14.786 33.710 31.525 1.00 6.90 293 THR B C 1
ATOM 4876 O O . THR B 1 293 ? 14.698 32.508 31.251 1.00 10.73 293 THR B O 1
ATOM 4880 N N . SER B 1 294 ? 14.803 34.151 32.788 1.00 10.73 294 SER B N 1
ATOM 4881 C CA . SER B 1 294 ? 14.961 33.227 33.908 1.00 12.33 294 SER B CA 1
ATOM 4882 C C . SER B 1 294 ? 13.643 32.706 34.467 1.00 9.26 294 SER B C 1
ATOM 4883 O O . SER B 1 294 ? 13.668 31.802 35.311 1.00 9.79 294 SER B O 1
ATOM 4886 N N . ASN B 1 295 ? 12.510 33.256 34.028 1.00 7.68 295 ASN B N 1
ATOM 4887 C CA . ASN B 1 295 ? 11.205 32.798 34.469 1.00 8.80 295 ASN B CA 1
ATOM 4888 C C . ASN B 1 295 ? 10.665 31.851 33.412 1.00 9.19 295 ASN B C 1
ATOM 4889 O O . ASN B 1 295 ? 10.280 32.310 32.328 1.00 8.65 295 ASN B O 1
ATOM 4894 N N . PRO B 1 296 ? 10.608 30.539 33.662 1.00 7.87 296 PRO B N 1
ATOM 4895 C CA . PRO B 1 296 ? 10.181 29.615 32.602 1.00 6.43 296 PRO B CA 1
ATOM 4896 C C . PRO B 1 296 ? 8.686 29.579 32.390 1.00 11.13 296 PRO B C 1
ATOM 4897 O O . PRO B 1 296 ? 8.234 29.023 31.379 1.00 10.91 296 PRO B O 1
ATOM 4901 N N . GLU B 1 297 ? 7.906 30.159 33.302 1.00 8.71 297 GLU B N 1
ATOM 4902 C CA . GLU B 1 297 ? 6.466 30.262 33.090 1.00 8.16 297 GLU B CA 1
ATOM 4903 C C . GLU B 1 297 ? 6.105 31.352 32.092 1.00 9.27 297 GLU B C 1
ATOM 4904 O O . GLU B 1 297 ? 5.092 31.232 31.398 1.00 10.63 297 GLU B O 1
ATOM 4910 N N . THR B 1 298 ? 6.895 32.429 32.015 1.00 7.26 298 THR B N 1
ATOM 4911 C CA . THR B 1 298 ? 6.594 33.519 31.097 1.00 7.82 298 THR B CA 1
ATOM 4912 C C . THR B 1 298 ? 7.566 33.636 29.930 1.00 8.05 298 THR B C 1
ATOM 4913 O O . THR B 1 298 ? 7.260 34.356 28.973 1.00 10.58 298 THR B O 1
ATOM 4917 N N . THR B 1 299 ? 8.716 32.967 29.985 1.00 7.54 299 THR B N 1
ATOM 4918 C CA . THR B 1 299 ? 9.703 33.004 28.905 1.00 7.46 299 THR B CA 1
ATOM 4919 C C . THR B 1 299 ? 9.457 31.818 27.983 1.00 6.91 299 THR B C 1
ATOM 4920 O O . THR B 1 299 ? 9.696 30.667 28.362 1.00 8.01 299 THR B O 1
ATOM 4924 N N . HIS B 1 300 ? 8.986 32.103 26.774 1.00 6.40 300 HIS B N 1
ATOM 4925 C CA . HIS B 1 300 ? 8.870 31.062 25.762 1.00 7.42 300 HIS B CA 1
ATOM 4926 C C . HIS B 1 300 ? 10.215 30.364 25.577 1.00 8.00 300 HIS B C 1
ATOM 4927 O O . HIS B 1 300 ? 11.267 31.004 25.594 1.00 7.17 300 HIS B O 1
ATOM 4934 N N . PHE B 1 301 ? 10.185 29.040 25.407 1.00 7.30 301 PHE B N 1
ATOM 4935 C CA . PHE B 1 301 ? 11.422 28.316 25.144 1.00 7.10 301 PHE B CA 1
ATOM 4936 C C . PHE B 1 301 ? 12.198 28.944 23.987 1.00 5.19 301 PHE B C 1
ATOM 4937 O O . PHE B 1 301 ? 13.431 29.005 24.015 1.00 6.36 301 PHE B O 1
ATOM 4945 N N . PHE B 1 302 ? 11.485 29.447 22.978 1.00 6.52 302 PHE B N 1
ATOM 4946 C CA . PHE B 1 302 ? 12.143 30.057 21.826 1.00 6.42 302 PHE B CA 1
ATOM 4947 C C . PHE B 1 302 ? 13.033 31.221 22.251 1.00 7.47 302 PHE B C 1
ATOM 4948 O O . PHE B 1 302 ? 14.144 31.377 21.737 1.00 8.39 302 PHE B O 1
ATOM 4956 N N . ASP B 1 303 ? 12.561 32.045 23.197 1.00 5.95 303 ASP B N 1
ATOM 4957 C CA . ASP B 1 303 ? 13.377 33.155 23.682 1.00 6.37 303 ASP B CA 1
ATOM 4958 C C . ASP B 1 303 ? 14.525 32.645 24.541 1.00 8.51 303 ASP B C 1
ATOM 4959 O O . ASP B 1 303 ? 15.670 33.089 24.391 1.00 8.21 303 ASP B O 1
ATOM 4964 N N . TYR B 1 304 ? 14.238 31.710 25.449 1.00 4.60 304 TYR B N 1
ATOM 4965 C CA . TYR B 1 304 ? 15.286 31.184 26.321 1.00 5.40 304 TYR B CA 1
ATOM 4966 C C . TYR B 1 304 ? 16.420 30.565 25.511 1.00 5.45 304 TYR B C 1
ATOM 4967 O O . TYR B 1 304 ? 17.601 30.896 25.712 1.00 5.71 304 TYR B O 1
ATOM 4976 N N . ILE B 1 305 ? 16.080 29.666 24.582 1.00 6.11 305 ILE B N 1
ATOM 4977 C CA . ILE B 1 305 ? 17.124 28.855 23.958 1.00 5.24 305 ILE B CA 1
ATOM 4978 C C . ILE B 1 305 ? 17.876 29.653 22.894 1.00 7.73 305 ILE B C 1
ATOM 4979 O O . ILE B 1 305 ? 19.081 29.466 22.721 1.00 8.21 305 ILE B O 1
ATOM 4984 N N . ASN B 1 306 ? 17.216 30.605 22.229 1.00 6.19 306 ASN B N 1
ATOM 4985 C CA . ASN B 1 306 ? 17.944 31.406 21.254 1.00 6.76 306 ASN B CA 1
ATOM 4986 C C . ASN B 1 306 ? 18.936 32.328 21.944 1.00 7.57 306 ASN B C 1
ATOM 4987 O O . ASN B 1 306 ? 20.014 32.574 21.404 1.00 7.59 306 ASN B O 1
ATOM 4992 N N . LYS B 1 307 ? 18.611 32.822 23.145 1.00 5.01 307 LYS B N 1
ATOM 4993 C CA . LYS B 1 307 ? 19.601 33.585 23.890 1.00 6.64 307 LYS B CA 1
ATOM 4994 C C . LYS B 1 307 ? 20.799 32.714 24.226 1.00 9.12 307 LYS B C 1
ATOM 4995 O O . LYS B 1 307 ? 21.948 33.131 24.036 1.00 9.08 307 LYS B O 1
ATOM 5001 N N . GLU B 1 308 ? 20.550 31.481 24.684 1.00 7.10 308 GLU B N 1
ATOM 5002 C CA . GLU B 1 308 ? 21.651 30.611 25.082 1.00 6.57 308 GLU B CA 1
ATOM 5003 C C . GLU B 1 308 ? 22.509 30.228 23.885 1.00 9.34 308 GLU B C 1
ATOM 5004 O O . GLU B 1 308 ? 23.735 30.214 23.994 1.00 9.84 308 GLU B O 1
ATOM 5010 N N . ILE B 1 309 ? 21.879 29.903 22.749 1.00 8.69 309 ILE B N 1
ATOM 5011 C CA . ILE B 1 309 ? 22.634 29.573 21.541 1.00 7.58 309 ILE B CA 1
ATOM 5012 C C . ILE B 1 309 ? 23.496 30.753 21.124 1.00 8.63 309 ILE B C 1
ATOM 5013 O O . ILE B 1 309 ? 24.688 30.607 20.820 1.00 11.16 309 ILE B O 1
ATOM 5018 N N . THR B 1 310 ? 22.895 31.940 21.079 1.00 8.23 310 THR B N 1
ATOM 5019 C CA . THR B 1 310 ? 23.605 33.101 20.554 1.00 9.01 310 THR B CA 1
ATOM 5020 C C . THR B 1 310 ? 24.772 33.490 21.448 1.00 13.47 310 THR B C 1
ATOM 5021 O O . THR B 1 310 ? 25.848 33.849 20.951 1.00 13.42 310 THR B O 1
ATOM 5025 N N . LEU B 1 311 ? 24.588 33.421 22.768 1.00 9.56 311 LEU B N 1
ATOM 5026 C CA . LEU B 1 311 ? 25.676 33.794 23.669 1.00 11.06 311 LEU B CA 1
ATOM 5027 C C . LEU B 1 311 ? 26.796 32.760 23.664 1.00 12.55 311 LEU B C 1
ATOM 5028 O O . LEU B 1 311 ? 27.956 33.117 23.886 1.00 16.08 311 LEU B O 1
ATOM 5033 N N . LYS B 1 312 ? 26.484 31.497 23.383 1.00 11.25 312 LYS B N 1
ATOM 5034 C CA . LYS B 1 312 ? 27.516 30.463 23.407 1.00 14.08 312 LYS B CA 1
ATOM 5035 C C . LYS B 1 312 ? 28.359 30.480 22.143 1.00 19.28 312 LYS B C 1
ATOM 5036 O O . LYS B 1 312 ? 29.572 30.260 22.204 1.00 22.10 312 LYS B O 1
ATOM 5042 N N . LYS B 1 313 ? 27.746 30.735 20.996 1.00 18.33 313 LYS B N 1
ATOM 5043 C CA . LYS B 1 313 ? 28.465 30.680 19.724 1.00 22.16 313 LYS B CA 1
ATOM 5044 C C . LYS B 1 313 ? 29.416 31.866 19.569 1.00 22.58 313 LYS B C 1
ATOM 5045 O O . LYS B 1 313 ? 29.334 32.840 20.318 1.00 35.59 313 LYS B O 1
ATOM 5051 N N . HIS B 1 321 ? 39.936 28.616 16.705 1.00 34.41 321 HIS B N 1
ATOM 5052 C CA . HIS B 1 321 ? 41.151 28.385 15.929 1.00 29.75 321 HIS B CA 1
ATOM 5053 C C . HIS B 1 321 ? 41.967 29.669 15.824 1.00 32.92 321 HIS B C 1
ATOM 5054 O O . HIS B 1 321 ? 43.158 29.673 16.120 1.00 29.20 321 HIS B O 1
ATOM 5061 N N . HIS B 1 322 ? 41.316 30.765 15.426 1.00 35.41 322 HIS B N 1
ATOM 5062 C CA . HIS B 1 322 ? 42.015 31.981 15.020 1.00 31.81 322 HIS B CA 1
ATOM 5063 C C . HIS B 1 322 ? 41.853 33.138 16.010 1.00 25.49 322 HIS B C 1
ATOM 5064 O O . HIS B 1 322 ? 41.998 34.299 15.621 1.00 29.37 322 HIS B O 1
ATOM 5071 N N . HIS B 1 323 ? 41.592 32.852 17.287 1.00 29.80 323 HIS B N 1
ATOM 5072 C CA . HIS B 1 323 ? 41.312 33.931 18.236 1.00 26.82 323 HIS B CA 1
ATOM 5073 C C . HIS B 1 323 ? 42.585 34.686 18.618 1.00 23.66 323 HIS B C 1
ATOM 5074 O O . HIS B 1 323 ? 42.606 35.923 18.640 1.00 26.00 323 HIS B O 1
ATOM 5081 N N . HIS B 1 324 ? 43.655 33.954 18.922 1.00 21.61 324 HIS B N 1
ATOM 5082 C CA . HIS B 1 324 ? 44.929 34.543 19.329 1.00 18.57 324 HIS B CA 1
ATOM 5083 C C . HIS B 1 324 ? 45.716 35.052 18.121 1.00 17.33 324 HIS B C 1
ATOM 5084 O O . HIS B 1 324 ? 46.309 36.140 18.163 1.00 13.69 324 HIS B O 1
ATOM 5091 N N . HIS B 1 325 ? 45.727 34.266 17.051 1.00 14.34 325 HIS B N 1
ATOM 5092 C CA . HIS B 1 325 ? 46.293 34.619 15.758 1.00 14.44 325 HIS B CA 1
ATOM 5093 C C . HIS B 1 325 ? 45.627 33.690 14.756 1.00 18.53 325 HIS B C 1
ATOM 5094 O O . HIS B 1 325 ? 44.955 32.733 15.142 1.00 18.85 325 HIS B O 1
ATOM 5101 N N . HIS B 1 326 ? 45.799 33.969 13.470 1.00 19.19 326 HIS B N 1
ATOM 5102 C CA . HIS B 1 326 ? 45.181 33.065 12.498 1.00 23.96 326 HIS B CA 1
ATOM 5103 C C . HIS B 1 326 ? 46.014 31.794 12.365 1.00 22.92 326 HIS B C 1
ATOM 5104 O O . HIS B 1 326 ? 45.514 30.693 12.605 1.00 29.90 326 HIS B O 1
#

B-factor: mean 15.49, std 8.79, range [4.37, 51.47]

InterPro domains:
  IPR008928 Six-hairpin glycosidase superfamily [SSF48208] (10-326)
  IPR012341 Six-hairpin glycosidase-like superfamily [G3DSA:1.50.10.10] (29-331)

Sequence (621 aa):
SAPKETTPTSSTSVQTYVKENYTAKNGLIVDYKNAQEPHYLAESIGLYMEYLVEVNDSKTFQEQVSHLEKNFITEDNFIKWEATDATTTNAIVDDFRITEALYQASEKFSFPSYKKMADKILANTKKYSAEQGVPVDFYDFVHKKKADTLHLSYLNIQAMQQINYRDKAYLPIQTVNADPFFTEVFQNEQFQYADPSEVNMIDQMLIAMAYFDENGDVEPNFDNFLQTELASKGKVYARYQRETKKPSSENESTAVYAFLTQYFNKTNQAKNGKITKELLEKMDTSNPETTHFFDYINKEITLKKKHHHHHHSAPKETTPTSTSVQTYVKENYTAKNGLIVDYKNAQEPHYLAESIGLYMEYLVEVNDSKTFQEQVSSHLEKNFITEDNFIKWEATDATTTNAIVDDFRITEALYQASEKFSFPSYKKMADKILANTKKYSAEQGVPVDFYDFVHKKKADTLHLSYLNIQAMQQINYRDKAYLPIQTVNADPFFTEVFQNEQFQYADPSEVNMIDQMLIAMAYFDENGDVEPNFDNFLQTELASKGKVYARYQRETKKPSSENESTAVYAFLTQYFNKTNQAKNGKITKELLEKMDTSNPETTHFFDYINKEITLKKHHHHHH

Organism: Listeria monocytogenes (NCBI:txid1639)

Nearest PDB structures (foldseek):
  6r2m-assembly1_A  TM=1.003E+00  e=2.131E-59  Listeria monocytogenes
  6r2m-assembly2_B  TM=9.898E-01  e=1.939E-56  Listeria monocytogenes
  3ren-assembly2_B  TM=8.315E-01  e=5.628E-16  Clostridium perfringens
  3ren-assembly1_A  TM=8.263E-01  e=7.785E-16  Clostridium perfringens
  7d5g-assembly1_A  TM=6.396E-01  e=6.742E-08  Caldicellulosiruptor saccharolyticus DSM 8903

Foldseek 3Di:
DFFDFWDFQDCPVVVVQVVAQADPVGAGWFFGPDPDTWRFLQLLLLVLQLCLLRLGRVVNVVSVVCQVVFAADPQGAGFRTRDPPGQKHFLLSLLSNLVSLVSCCVSRVNCVSNVSSLSNLLVQQVQQADPLAGAGIARNVVGHHDQKHFLLSDDPVSCVVNCRDPVNCVVLQDWAPPLFTQGIQGPNDGHHPDPWKDFLLSRLSSQVVSCVPVVAGRVSPVVLVVVCCVPPVADAGMATPVVRHRPDRHHALSNLLSQLVNCVVRVNVVSNVSSLVVNVPDDQPRRNPHTSSSVSSSVRSVSPDPDPVHD/DFFDFWDFQDCPVVVVQVVAQADPVRAGWFFGPDPDTWRFLQLLLLVLQLCLLRLGRVVNVVSVVVQVVFAADPQGEGFRTRDPPGQKHFLLSLLSNLVSLVSCCVSRVPCVSNVSSVSNLVCQQPQQADPLAGAGIARNVVSHYDQKHFLLSDDPVSCVVNPRDPVNCVCLQPWAPQPFTQGMQGPNDGHRPDPWKDFLLSRLSSQVVSCVVPVAGRVSNVVLVVVCCVPPVADAGMATPVVRHHPDRHHALSSLLSQLVNCVVHVNNVVNVSSLVVNVVDDQPRRNPHTSSSVSSSVSSVSDVAPVHD

Secondary structure (DSSP, 8-state):
--PPP---S--HHHHHHHHHSB-TTSPBPSSTT-SS---BHHHHHHHHHHHHHTT-HHHHHHHHHHHHHHTB-TTS-B-SBSSTT--B--HHHHHHHHHHHHHHHHHTT-HHHHHHHHHHHHHHHHHSEETTEE-S-EETTTTEE-S-EEGGG--HHHHHHTT--GGGGHHHHH--BSSSBP-EEETTEEE-SSSSEEEHHHHHHHHHHHHHHHSS--HHHHHHHHHHHHHHS---SEEETTT--BSSS---HHHHHHHHHHHHHTT-HHHHHHHHHHHHHS----TTTS-HHHHHHHHHHHH----SS--/--PPPP--S--HHHHHHHHHSB-TTSPBPSSTT-SS---BHHHHHHHHHHHHHTT-HHHHHHHHHHHHHHTB-TTS-B-SB--TT--B--HHHHHHHHHHHHHHHHHTT-HHHHHHHHHHHHHHHHHSEETTEE-S-EETTTTEE-S-EEGGG--HHHHHHTT--GGGGHHHHH--BSSSBP-EEETTEEE-SSSSEEEHHHHHHHHHHHHHHHSS--HHHHHHHHHHHHHHS---SEEETTT--BSSS---HHHHHHHHHHHHHTT-HHHHHHHHHHHHHS----TTTS-HHHHHHHHHHHH---SS--

Solvent-accessible surface area: 29570 Å² total; per-residue (Å²): 135,72,15,171,123,33,116,37,101,32,78,76,8,3,85,51,0,110,128,18,0,50,29,218,89,14,4,8,14,9,74,44,111,31,190,134,54,60,48,21,0,41,1,4,0,5,2,0,58,0,0,16,58,0,31,8,1,101,5,0,34,66,12,3,32,48,0,88,165,53,5,37,25,180,65,64,12,1,37,90,20,18,57,142,89,12,34,23,3,10,0,21,9,2,0,32,0,0,23,6,0,14,84,0,10,130,105,6,96,31,92,56,5,78,106,34,0,38,107,4,0,48,22,4,68,145,68,0,6,95,132,22,23,1,13,7,74,19,18,20,83,111,142,131,85,9,104,30,2,57,0,11,66,14,40,5,109,0,1,98,78,28,112,13,136,126,82,1,18,96,1,0,79,66,2,107,2,117,19,2,0,22,6,7,27,60,120,154,114,64,64,76,61,57,120,35,54,1,44,0,37,50,0,0,45,0,4,16,4,32,47,60,42,49,50,101,40,11,88,66,1,13,80,13,0,69,63,12,12,94,85,82,36,23,0,16,8,109,0,54,46,123,82,106,133,33,45,43,25,67,30,14,14,0,0,0,0,12,0,5,53,3,0,91,94,20,140,29,62,155,30,3,134,73,0,84,120,18,0,82,58,9,44,11,20,16,1,42,90,12,38,0,22,34,12,0,6,21,38,4,10,58,72,102,232,192,90,180,146,132,164,143,63,12,182,122,32,111,40,107,29,78,77,5,5,85,54,0,110,126,19,0,50,27,220,84,16,4,6,12,9,76,43,111,31,187,142,52,71,43,22,0,40,0,2,0,5,3,0,59,0,0,15,69,0,28,6,1,99,5,0,27,67,11,2,52,52,0,87,167,36,4,26,27,180,69,41,15,2,41,93,19,20,56,150,88,12,36,25,4,10,0,24,9,4,0,33,0,0,23,6,0,25,94,0,13,146,98,6,98,39,94,57,2,104,115,30,0,51,120,2,0,48,28,2,67,139,68,1,6,96,128,23,20,1,13,7,76,13,18,17,85,129,150,145,74,8,103,28,2,59,0,9,65,14,43,4,116,0,0,96,81,31,111,14,142,127,82,1,17,89,2,0,76,69,2,107,3,116,22,2,0,20,7,12,21,60,117,125,121,52,116,73,59,59,120,45,42,1,42,0,38,50,0,0,44,0,3,15,3,32,45,66,43,52,47,107,32,11,91,68,1,13,87,15,0,74,66,12,12,94,89,68,35,23,0,17,15,115,0,45,41,107,81,79,103,30,46,42,26,73,23,13,9,0,0,0,0,11,0,5,58,2,0,87,97,17,146,24,73,179,28,2,129,74,0,80,87,20,0,86,56,19,46,12,19,16,0,41,90,12,38,0,24,33,11,0,7,22,36,4,14,52,81,156,189,91,175,151,134,162